Protein 2VPS (pdb70)

Structure (mmCIF, N/CA/C/O backbone):
data_2VPS
#
_entry.id   2VPS
#
_cell.length_a   71.050
_cell.length_b   85.600
_cell.length_c   168.340
_cell.angle_alpha   90.00
_cell.angle_beta   90.00
_cell.angle_gamma   90.00
#
_symmetry.space_group_name_H-M   'P 21 21 21'
#
loop_
_entity.id
_entity.type
_entity.pdbx_description
1 polymer 'TRYPANOTHIONE SYNTHETASE'
2 non-polymer 'CHLORIDE ION'
3 non-polymer 'BROMIDE ION'
4 water water
#
loop_
_atom_site.group_PDB
_atom_site.id
_atom_site.type_symbol
_atom_site.label_atom_id
_atom_site.label_alt_id
_atom_site.label_comp_id
_atom_site.label_asym_id
_atom_site.label_entity_id
_atom_site.label_seq_id
_atom_site.pdbx_PDB_ins_code
_atom_site.Cartn_x
_atom_site.Cartn_y
_atom_site.Cartn_z
_atom_site.occupancy
_atom_site.B_iso_or_equiv
_atom_site.auth_seq_id
_atom_site.auth_comp_id
_atom_site.auth_asym_id
_atom_site.auth_atom_id
_atom_site.pdbx_PDB_model_num
ATOM 1 N N . SER A 1 2 ? -3.216 31.904 47.132 1.00 53.29 2 SER A N 1
ATOM 2 C CA . SER A 1 2 ? -1.744 32.236 47.074 1.00 54.27 2 SER A CA 1
ATOM 3 C C . SER A 1 2 ? -0.842 31.061 47.623 1.00 53.66 2 SER A C 1
ATOM 4 O O . SER A 1 2 ? -0.809 30.033 46.936 1.00 54.38 2 SER A O 1
ATOM 7 N N . SER A 1 3 ? -0.101 31.197 48.743 1.00 52.38 3 SER A N 1
ATOM 8 C CA . SER A 1 3 ? 0.421 30.027 49.582 1.00 52.42 3 SER A CA 1
ATOM 9 C C . SER A 1 3 ? 1.509 29.027 49.129 1.00 51.48 3 SER A C 1
ATOM 10 O O . SER A 1 3 ? 2.114 28.290 49.919 1.00 50.94 3 SER A O 1
ATOM 13 N N . LEU A 1 4 ? 1.702 28.973 47.844 1.00 50.72 4 LEU A N 1
ATOM 14 C CA . LEU A 1 4 ? 2.378 27.909 47.225 1.00 49.62 4 LEU A CA 1
ATOM 15 C C . LEU A 1 4 ? 3.494 28.645 46.514 1.00 49.45 4 LEU A C 1
ATOM 16 O O . LEU A 1 4 ? 3.229 29.363 45.548 1.00 50.50 4 LEU A O 1
ATOM 21 N N . GLN A 1 5 ? 4.717 28.540 47.045 1.00 48.24 5 GLN A N 1
ATOM 22 C CA . GLN A 1 5 ? 5.857 29.369 46.625 1.00 47.23 5 GLN A CA 1
ATOM 23 C C . GLN A 1 5 ? 6.397 28.986 45.248 1.00 46.66 5 GLN A C 1
ATOM 24 O O . GLN A 1 5 ? 6.576 29.814 44.371 1.00 45.73 5 GLN A O 1
ATOM 30 N N . ARG A 1 6 ? 6.683 27.712 45.069 1.00 46.85 6 ARG A N 1
ATOM 31 C CA . ARG A 1 6 ? 6.982 27.205 43.739 1.00 47.06 6 ARG A CA 1
ATOM 32 C C . ARG A 1 6 ? 5.653 26.999 43.026 1.00 46.89 6 ARG A C 1
ATOM 33 O O . ARG A 1 6 ? 4.703 26.545 43.640 1.00 46.82 6 ARG A O 1
ATOM 41 N N . ALA A 1 7 ? 5.592 27.365 41.743 1.00 47.44 7 ALA A N 1
ATOM 42 C CA . ALA A 1 7 ? 4.378 27.219 40.899 1.00 47.37 7 ALA A CA 1
ATOM 43 C C . ALA A 1 7 ? 3.845 25.804 40.905 1.00 47.35 7 ALA A C 1
ATOM 44 O O . ALA A 1 7 ? 4.625 24.842 40.818 1.00 47.27 7 ALA A O 1
ATOM 46 N N . SER A 1 8 ? 2.526 25.679 40.994 1.00 47.30 8 SER A N 1
ATOM 47 C CA . SER A 1 8 ? 1.886 24.435 40.620 1.00 47.99 8 SER A CA 1
ATOM 48 C C . SER A 1 8 ? 2.207 24.203 39.156 1.00 48.22 8 SER A C 1
ATOM 49 O O . SER A 1 8 ? 2.349 25.150 38.408 1.00 48.78 8 SER A O 1
ATOM 52 N N . VAL A 1 9 ? 2.337 22.945 38.769 1.00 48.94 9 VAL A N 1
ATOM 53 C CA . VAL A 1 9 ? 2.638 22.557 37.407 1.00 49.43 9 VAL A CA 1
ATOM 54 C C . VAL A 1 9 ? 1.550 21.614 36.917 1.00 50.20 9 VAL A C 1
ATOM 55 O O . VAL A 1 9 ? 0.978 20.878 37.706 1.00 50.82 9 VAL A O 1
ATOM 59 N N . SER A 1 10 ? 1.255 21.638 35.624 1.00 51.16 10 SER A N 1
ATOM 60 C CA . SER A 1 10 ? 0.350 20.652 35.014 1.00 52.10 10 SER A CA 1
ATOM 61 C C . SER A 1 10 ? 0.677 20.486 33.534 1.00 52.84 10 SER A C 1
ATOM 62 O O . SER A 1 10 ? 1.394 21.295 32.975 1.00 53.02 10 SER A O 1
ATOM 65 N N . PHE A 1 11 ? 0.186 19.431 32.897 1.00 54.16 11 PHE A N 1
ATOM 66 C CA . PHE A 1 11 ? 0.355 19.331 31.447 1.00 55.11 11 PHE A CA 1
ATOM 67 C C . PHE A 1 11 ? -0.599 20.235 30.663 1.00 56.35 11 PHE A C 1
ATOM 68 O O . PHE A 1 11 ? -0.386 20.412 29.467 1.00 57.03 11 PHE A O 1
ATOM 76 N N . ASN A 1 12 ? -1.623 20.788 31.326 1.00 57.76 12 ASN A N 1
ATOM 77 C CA . ASN A 1 12 ? -2.518 21.803 30.725 1.00 58.69 12 ASN A CA 1
ATOM 78 C C . ASN A 1 12 ? -1.839 23.144 30.749 1.00 60.54 12 ASN A C 1
ATOM 79 O O . ASN A 1 12 ? -1.884 23.869 31.740 1.00 60.64 12 ASN A O 1
ATOM 84 N N . LYS A 1 13 ? -1.192 23.473 29.648 1.00 62.57 13 LYS A N 1
ATOM 85 C CA . LYS A 1 13 ? -0.362 24.660 29.627 1.00 64.48 13 LYS A CA 1
ATOM 86 C C . LYS A 1 13 ? -1.221 25.918 29.519 1.00 64.92 13 LYS A C 1
ATOM 87 O O . LYS A 1 13 ? -2.326 25.889 28.976 1.00 64.60 13 LYS A O 1
ATOM 93 N N . PRO A 1 14 ? -0.722 27.028 30.079 1.00 66.50 14 PRO A N 1
ATOM 94 C CA . PRO A 1 14 ? -1.496 28.254 29.991 1.00 67.22 14 PRO A CA 1
ATOM 95 C C . PRO A 1 14 ? -1.567 28.708 28.525 1.00 68.17 14 PRO A C 1
ATOM 96 O O . PRO A 1 14 ? -0.548 28.664 27.792 1.00 68.27 14 PRO A O 1
ATOM 100 N N . GLY A 1 15 ? -2.770 29.107 28.110 1.00 68.80 15 GLY A N 1
ATOM 101 C CA . GLY A 1 15 ? -3.025 29.565 26.743 1.00 68.95 15 GLY A CA 1
ATOM 102 C C . GLY A 1 15 ? -3.927 28.555 26.071 1.00 69.67 15 GLY A C 1
ATOM 103 O O . GLY A 1 15 ? -4.984 28.921 25.532 1.00 70.45 15 GLY A O 1
ATOM 104 N N . HIS A 1 16 ? -3.509 27.284 26.164 1.00 69.44 16 HIS A N 1
ATOM 105 C CA . HIS A 1 16 ? -4.121 26.135 25.474 1.00 68.62 16 HIS A CA 1
ATOM 106 C C . HIS A 1 16 ? -5.525 25.839 25.988 1.00 67.97 16 HIS A C 1
ATOM 107 O O . HIS A 1 16 ? -5.761 25.998 27.176 1.00 68.94 16 HIS A O 1
ATOM 114 N N . ILE A 1 17 ? -6.447 25.430 25.108 1.00 66.59 17 ILE A N 1
ATOM 115 C CA . ILE A 1 17 ? -7.809 25.009 25.521 1.00 65.37 17 ILE A CA 1
ATOM 116 C C . ILE A 1 17 ? -7.973 23.472 25.399 1.00 64.34 17 ILE A C 1
ATOM 117 O O . ILE A 1 17 ? -7.248 22.827 24.652 1.00 64.13 17 ILE A O 1
ATOM 122 N N . PRO A 1 18 ? -8.934 22.881 26.122 1.00 63.33 18 PRO A N 1
ATOM 123 C CA . PRO A 1 18 ? -9.073 21.422 26.143 1.00 62.63 18 PRO A CA 1
ATOM 124 C C . PRO A 1 18 ? -9.179 20.762 24.772 1.00 61.74 18 PRO A C 1
ATOM 125 O O . PRO A 1 18 ? -9.775 21.314 23.847 1.00 61.28 18 PRO A O 1
ATOM 129 N N . PHE A 1 19 ? -8.625 19.564 24.663 1.00 60.68 19 PHE A N 1
ATOM 130 C CA . PHE A 1 19 ? -8.787 18.743 23.464 1.00 60.27 19 PHE A CA 1
ATOM 131 C C . PHE A 1 19 ? -10.254 18.758 23.022 1.00 59.77 19 PHE A C 1
ATOM 132 O O . PHE A 1 19 ? -11.134 18.521 23.829 1.00 59.94 19 PHE A O 1
ATOM 140 N N . GLY A 1 20 ? -10.520 19.075 21.765 1.00 59.26 20 GLY A N 1
ATOM 141 C CA . GLY A 1 20 ? -11.887 19.043 21.250 1.00 59.22 20 GLY A CA 1
ATOM 142 C C . GLY A 1 20 ? -12.736 20.289 21.477 1.00 59.01 20 GLY A C 1
ATOM 143 O O . GLY A 1 20 ? -13.865 20.386 20.974 1.00 58.95 20 GLY A O 1
ATOM 144 N N . ALA A 1 21 ? -12.230 21.244 22.238 1.00 58.59 21 ALA A N 1
ATOM 145 C CA . ALA A 1 21 ? -12.933 22.506 22.344 1.00 58.79 21 ALA A CA 1
ATOM 146 C C . ALA A 1 21 ? -12.765 23.246 20.993 1.00 59.02 21 ALA A C 1
ATOM 147 O O . ALA A 1 21 ? -11.729 23.132 20.331 1.00 58.94 21 ALA A O 1
ATOM 149 N N . VAL A 1 22 ? -13.795 23.985 20.583 1.00 59.08 22 VAL A N 1
ATOM 150 C CA . VAL A 1 22 ? -13.731 24.775 19.368 1.00 58.86 22 VAL A CA 1
ATOM 151 C C . VAL A 1 22 ? -12.825 25.983 19.590 1.00 59.45 22 VAL A C 1
ATOM 152 O O . VAL A 1 22 ? -13.102 26.799 20.464 1.00 60.09 22 VAL A O 1
ATOM 156 N N . GLN A 1 23 ? -11.739 26.106 18.825 1.00 59.44 23 GLN A N 1
ATOM 157 C CA . GLN A 1 23 ? -10.893 27.297 18.939 1.00 59.37 23 GLN A CA 1
ATOM 158 C C . GLN A 1 23 ? -11.483 28.496 18.209 1.00 59.27 23 GLN A C 1
ATOM 159 O O . GLN A 1 23 ? -11.365 29.629 18.686 1.00 59.39 23 GLN A O 1
ATOM 165 N N . GLY A 1 24 ? -12.071 28.243 17.037 1.00 59.11 24 GLY A N 1
ATOM 166 C CA . GLY A 1 24 ? -12.732 29.270 16.235 1.00 58.83 24 GLY A CA 1
ATOM 167 C C . GLY A 1 24 ? -13.120 28.722 14.879 1.00 58.84 24 GLY A C 1
ATOM 168 O O . GLY A 1 24 ? -12.892 27.558 14.588 1.00 59.01 24 GLY A O 1
ATOM 169 N N . TYR A 1 25 ? -13.692 29.574 14.038 1.00 59.11 25 TYR A N 1
ATOM 170 C CA . TYR A 1 25 ? -14.242 29.181 12.743 1.00 58.63 25 TYR A CA 1
ATOM 171 C C . TYR A 1 25 ? -13.513 29.886 11.565 1.00 58.47 25 TYR A C 1
ATOM 172 O O . TYR A 1 25 ? -13.268 31.100 11.583 1.00 58.28 25 TYR A O 1
ATOM 181 N N . ALA A 1 26 ? -13.154 29.125 10.537 1.00 58.32 26 ALA A N 1
ATOM 182 C CA . ALA A 1 26 ? -12.679 29.732 9.296 1.00 58.10 26 ALA A CA 1
ATOM 183 C C . ALA A 1 26 ? -13.883 30.227 8.546 1.00 57.93 26 ALA A C 1
ATOM 184 O O . ALA A 1 26 ? -14.962 29.653 8.662 1.00 57.74 26 ALA A O 1
ATOM 186 N N . PRO A 1 27 ? -13.701 31.277 7.745 1.00 58.23 27 PRO A N 1
ATOM 187 C CA . PRO A 1 27 ? -14.789 31.813 6.915 1.00 58.15 27 PRO A CA 1
ATOM 188 C C . PRO A 1 27 ? -15.515 30.676 6.197 1.00 58.10 27 PRO A C 1
ATOM 189 O O . PRO A 1 27 ? -14.862 29.829 5.606 1.00 58.06 27 PRO A O 1
ATOM 193 N N . GLY A 1 28 ? -16.841 30.656 6.262 1.00 58.08 28 GLY A N 1
ATOM 194 C CA . GLY A 1 28 ? -17.621 29.517 5.801 1.00 58.17 28 GLY A CA 1
ATOM 195 C C . GLY A 1 28 ? -18.115 28.631 6.942 1.00 58.48 28 GLY A C 1
ATOM 196 O O . GLY A 1 28 ? -18.830 27.659 6.714 1.00 58.95 28 GLY A O 1
ATOM 197 N N . GLY A 1 29 ? -17.731 28.950 8.173 1.00 58.48 29 GLY A N 1
ATOM 198 C CA . GLY A 1 29 ? -18.236 28.241 9.340 1.00 58.11 29 GLY A CA 1
ATOM 199 C C . GLY A 1 29 ? -17.574 26.897 9.573 1.00 58.37 29 GLY A C 1
ATOM 200 O O . GLY A 1 29 ? -18.217 25.961 10.070 1.00 58.31 29 GLY A O 1
ATOM 201 N N . VAL A 1 30 ? -16.278 26.813 9.246 1.00 58.35 30 VAL A N 1
ATOM 202 C CA . VAL A 1 30 ? -15.482 25.595 9.423 1.00 57.71 30 VAL A CA 1
ATOM 203 C C . VAL A 1 30 ? -14.728 25.675 10.731 1.00 57.96 30 VAL A C 1
ATOM 204 O O . VAL A 1 30 ? -13.775 26.421 10.843 1.00 58.71 30 VAL A O 1
ATOM 208 N N . PRO A 1 31 ? -15.116 24.875 11.721 1.00 58.24 31 PRO A N 1
ATOM 209 C CA . PRO A 1 31 ? -14.542 25.026 13.045 1.00 58.16 31 PRO A CA 1
ATOM 210 C C . PRO A 1 31 ? -13.183 24.349 13.143 1.00 58.12 31 PRO A C 1
ATOM 211 O O . PRO A 1 31 ? -12.979 23.309 12.526 1.00 57.88 31 PRO A O 1
ATOM 215 N N . ALA A 1 32 ? -12.276 24.928 13.925 1.00 58.23 32 ALA A N 1
ATOM 216 C CA . ALA A 1 32 ? -10.978 24.316 14.224 1.00 58.50 32 ALA A CA 1
ATOM 217 C C . ALA A 1 32 ? -11.026 23.831 15.667 1.00 59.21 32 ALA A C 1
ATOM 218 O O . ALA A 1 32 ? -11.352 24.616 16.571 1.00 60.02 32 ALA A O 1
ATOM 220 N N . TYR A 1 33 ? -10.754 22.541 15.891 1.00 59.42 33 TYR A N 1
ATOM 221 C CA . TYR A 1 33 ? -10.698 21.986 17.257 1.00 58.90 33 TYR A CA 1
ATOM 222 C C . TYR A 1 33 ? -9.262 21.914 17.809 1.00 58.91 33 TYR A C 1
ATOM 223 O O . TYR A 1 33 ? -8.283 21.766 17.082 1.00 58.82 33 TYR A O 1
ATOM 232 N N . SER A 1 34 ? -9.163 22.037 19.121 1.00 58.92 34 SER A N 1
ATOM 233 C CA . SER A 1 34 ? -7.904 21.910 19.835 1.00 58.98 34 SER A CA 1
ATOM 234 C C . SER A 1 34 ? -7.405 20.463 19.862 1.00 58.79 34 SER A C 1
ATOM 235 O O . SER A 1 34 ? -8.145 19.557 20.232 1.00 58.49 34 SER A O 1
ATOM 238 N N . ASN A 1 35 ? -6.144 20.264 19.490 1.00 59.05 35 ASN A N 1
ATOM 239 C CA . ASN A 1 35 ? -5.467 18.987 19.654 1.00 59.62 35 ASN A CA 1
ATOM 240 C C . ASN A 1 35 ? -4.612 18.943 20.938 1.00 60.28 35 ASN A C 1
ATOM 241 O O . ASN A 1 35 ? -3.593 18.246 20.989 1.00 60.20 35 ASN A O 1
ATOM 246 N N . LYS A 1 36 ? -5.038 19.696 21.957 1.00 61.20 36 LYS A N 1
ATOM 247 C CA . LYS A 1 36 ? -4.430 19.755 23.294 1.00 61.60 36 LYS A CA 1
ATOM 248 C C . LYS A 1 36 ? -3.094 20.430 23.272 1.00 62.01 36 LYS A C 1
ATOM 249 O O . LYS A 1 36 ? -2.947 21.440 23.936 1.00 62.89 36 LYS A O 1
ATOM 255 N N . HIS A 1 37 ? -2.127 19.901 22.522 1.00 62.30 37 HIS A N 1
ATOM 256 C CA . HIS A 1 37 ? -0.803 20.514 22.418 1.00 62.63 37 HIS A CA 1
ATOM 257 C C . HIS A 1 37 ? -0.020 19.865 21.284 1.00 63.19 37 HIS A C 1
ATOM 258 O O . HIS A 1 37 ? -0.496 18.894 20.715 1.00 63.27 37 HIS A O 1
ATOM 265 N N . ASP A 1 38 ? 1.168 20.382 20.953 1.00 64.10 38 ASP A N 1
ATOM 266 C CA . ASP A 1 38 ? 1.979 19.798 19.860 1.00 64.89 38 ASP A CA 1
ATOM 267 C C . ASP A 1 38 ? 2.152 18.313 20.064 1.00 65.03 38 ASP A C 1
ATOM 268 O O . ASP A 1 38 ? 2.297 17.826 21.196 1.00 65.00 38 ASP A O 1
ATOM 273 N N . HIS A 1 39 ? 2.164 17.586 18.960 1.00 65.33 39 HIS A N 1
ATOM 274 C CA . HIS A 1 39 ? 2.559 16.180 18.993 1.00 65.34 39 HIS A CA 1
ATOM 275 C C . HIS A 1 39 ? 1.656 15.277 19.846 1.00 64.44 39 HIS A C 1
ATOM 276 O O . HIS A 1 39 ? 1.996 14.140 20.126 1.00 64.83 39 HIS A O 1
ATOM 283 N N . TYR A 1 40 ? 0.498 15.770 20.248 1.00 62.90 40 TYR A N 1
ATOM 284 C CA . TYR A 1 40 ? -0.445 14.950 20.938 1.00 61.82 40 TYR A CA 1
ATOM 285 C C . TYR A 1 40 ? -1.117 14.081 19.892 1.00 60.66 40 TYR A C 1
ATOM 286 O O . TYR A 1 40 ? -1.367 14.521 18.792 1.00 60.43 40 TYR A O 1
ATOM 295 N N . PHE A 1 41 ? -1.386 12.827 20.223 1.00 59.98 41 PHE A N 1
ATOM 296 C CA . PHE A 1 41 ? -2.066 11.947 19.282 1.00 59.63 41 PHE A CA 1
ATOM 297 C C . PHE A 1 41 ? -3.137 11.119 19.975 1.00 58.67 41 PHE A C 1
ATOM 298 O O . PHE A 1 41 ? -2.814 10.279 20.785 1.00 58.65 41 PHE A O 1
ATOM 306 N N . SER A 1 42 ? -4.398 11.358 19.622 1.00 58.08 42 SER A N 1
ATOM 307 C CA . SER A 1 42 ? -5.547 10.735 20.289 1.00 58.37 42 SER A CA 1
ATOM 308 C C . SER A 1 42 ? -5.805 9.289 19.925 1.00 58.03 42 SER A C 1
ATOM 309 O O . SER A 1 42 ? -6.392 8.549 20.713 1.00 57.33 42 SER A O 1
ATOM 312 N N . GLY A 1 43 ? -5.377 8.919 18.716 1.00 58.12 43 GLY A N 1
ATOM 313 C CA . GLY A 1 43 ? -5.699 7.646 18.107 1.00 58.10 43 GLY A CA 1
ATOM 314 C C . GLY A 1 43 ? -7.130 7.526 17.615 1.00 58.05 43 GLY A C 1
ATOM 315 O O . GLY A 1 43 ? -7.521 6.451 17.147 1.00 58.09 43 GLY A O 1
ATOM 316 N N . GLU A 1 44 ? -7.908 8.606 17.698 1.00 57.80 44 GLU A N 1
ATOM 317 C CA . GLU A 1 44 ? -9.338 8.547 17.408 1.00 58.35 44 GLU A CA 1
ATOM 318 C C . GLU A 1 44 ? -9.676 9.185 16.079 1.00 58.38 44 GLU A C 1
ATOM 319 O O . GLU A 1 44 ? -9.253 10.294 15.810 1.00 58.73 44 GLU A O 1
ATOM 325 N N . ARG A 1 45 ? -10.483 8.516 15.268 1.00 58.78 45 ARG A N 1
ATOM 326 C CA . ARG A 1 45 ? -10.879 9.049 13.960 1.00 59.26 45 ARG A CA 1
ATOM 327 C C . ARG A 1 45 ? -12.090 9.962 14.024 1.00 59.34 45 ARG A C 1
ATOM 328 O O . ARG A 1 45 ? -12.989 9.758 14.851 1.00 59.02 45 ARG A O 1
ATOM 336 N N . ASN A 1 46 ? -12.099 10.960 13.133 1.00 59.67 46 ASN A N 1
ATOM 337 C CA . ASN A 1 46 ? -13.273 11.808 12.911 1.00 59.76 46 ASN A CA 1
ATOM 338 C C . ASN A 1 46 ? -14.050 11.306 11.713 1.00 59.57 46 ASN A C 1
ATOM 339 O O . ASN A 1 46 ? -13.630 11.486 10.588 1.00 59.02 46 ASN A O 1
ATOM 344 N N . ILE A 1 47 ? -15.163 10.638 11.983 1.00 59.97 47 ILE A N 1
ATOM 345 C CA . ILE A 1 47 ? -16.067 10.157 10.957 1.00 60.68 47 ILE A CA 1
ATOM 346 C C . ILE A 1 47 ? -17.490 10.622 11.254 1.00 61.65 47 ILE A C 1
ATOM 347 O O . ILE A 1 47 ? -18.031 10.285 12.311 1.00 61.99 47 ILE A O 1
ATOM 352 N N . GLU A 1 48 ? -18.061 11.413 10.334 1.00 62.64 48 GLU A N 1
ATOM 353 C CA . GLU A 1 48 ? -19.516 11.679 10.235 1.00 63.49 48 GLU A CA 1
ATOM 354 C C . GLU A 1 48 ? -20.091 11.015 8.954 1.00 63.16 48 GLU A C 1
ATOM 355 O O . GLU A 1 48 ? -19.572 11.211 7.850 1.00 62.39 48 GLU A O 1
ATOM 361 N N . ASP A 1 49 ? -21.160 10.238 9.084 1.00 63.46 49 ASP A N 1
ATOM 362 C CA . ASP A 1 49 ? -21.858 9.688 7.895 1.00 63.65 49 ASP A CA 1
ATOM 363 C C . ASP A 1 49 ? -20.908 8.933 6.946 1.00 63.54 49 ASP A C 1
ATOM 364 O O . ASP A 1 49 ? -20.934 9.114 5.725 1.00 63.62 49 ASP A O 1
ATOM 369 N N . ASN A 1 50 ? -20.075 8.084 7.542 1.00 63.48 50 ASN A N 1
ATOM 370 C CA . ASN A 1 50 ? -18.973 7.371 6.861 1.00 62.90 50 ASN A CA 1
ATOM 371 C C . ASN A 1 50 ? -17.947 8.241 6.133 1.00 61.97 50 ASN A C 1
ATOM 372 O O . ASN A 1 50 ? -17.184 7.723 5.338 1.00 62.19 50 ASN A O 1
ATOM 377 N N . ILE A 1 51 ? -17.885 9.539 6.393 1.00 60.93 51 ILE A N 1
ATOM 378 C CA . ILE A 1 51 ? -16.806 10.315 5.795 1.00 60.91 51 ILE A CA 1
ATOM 379 C C . ILE A 1 51 ? -15.676 10.480 6.799 1.00 60.33 51 ILE A C 1
ATOM 380 O O . ILE A 1 51 ? -15.835 11.160 7.815 1.00 59.75 51 ILE A O 1
ATOM 385 N N . PHE A 1 52 ? -14.555 9.827 6.497 1.00 59.93 52 PHE A N 1
ATOM 386 C CA . PHE A 1 52 ? -13.370 9.904 7.315 1.00 60.04 52 PHE A CA 1
ATOM 387 C C . PHE A 1 52 ? -12.668 11.203 7.011 1.00 59.75 52 PHE A C 1
ATOM 388 O O . PHE A 1 52 ? -12.180 11.405 5.908 1.00 60.22 52 PHE A O 1
ATOM 396 N N . PHE A 1 53 ? -12.630 12.089 7.995 1.00 59.47 53 PHE A N 1
ATOM 397 C CA . PHE A 1 53 ? -12.059 13.413 7.802 1.00 59.19 53 PHE A CA 1
ATOM 398 C C . PHE A 1 53 ? -10.593 13.439 8.153 1.00 58.70 53 PHE A C 1
ATOM 399 O O . PHE A 1 53 ? -9.842 14.236 7.612 1.00 58.39 53 PHE A O 1
ATOM 407 N N . GLY A 1 54 ? -10.194 12.592 9.090 1.00 58.38 54 GLY A N 1
ATOM 408 C CA . GLY A 1 54 ? -8.871 12.703 9.683 1.00 58.38 54 GLY A CA 1
ATOM 409 C C . GLY A 1 54 ? -8.897 12.340 11.148 1.00 58.04 54 GLY A C 1
ATOM 410 O O . GLY A 1 54 ? -9.932 11.922 11.698 1.00 58.33 54 GLY A O 1
ATOM 411 N N . PHE A 1 55 ? -7.755 12.467 11.795 1.00 57.37 55 PHE A N 1
ATOM 412 C CA . PHE A 1 55 ? -7.696 12.073 13.175 1.00 57.13 55 PHE A CA 1
ATOM 413 C C . PHE A 1 55 ? -8.094 13.230 14.061 1.00 57.33 55 PHE A C 1
ATOM 414 O O . PHE A 1 55 ? -7.803 14.400 13.730 1.00 57.38 55 PHE A O 1
ATOM 422 N N . LYS A 1 56 ? -8.795 12.922 15.162 1.00 57.17 56 LYS A N 1
ATOM 423 C CA . LYS A 1 56 ? -9.104 13.955 16.155 1.00 57.19 56 LYS A CA 1
ATOM 424 C C . LYS A 1 56 ? -7.782 14.509 16.681 1.00 57.19 56 LYS A C 1
ATOM 425 O O . LYS A 1 56 ? -6.953 13.764 17.173 1.00 56.84 56 LYS A O 1
ATOM 431 N N . TYR A 1 57 ? -7.797 15.816 16.872 1.00 57.74 57 TYR A N 1
ATOM 432 C CA . TYR A 1 57 ? -7.669 16.830 15.804 1.00 57.94 57 TYR A CA 1
ATOM 433 C C . TYR A 1 57 ? -6.374 17.293 15.176 1.00 58.13 57 TYR A C 1
ATOM 434 O O . TYR A 1 57 ? -5.841 18.330 15.527 1.00 58.03 57 TYR A O 1
ATOM 443 N N . GLN A 1 58 ? -5.943 16.600 14.134 1.00 58.58 58 GLN A N 1
ATOM 444 C CA . GLN A 1 58 ? -4.691 16.937 13.480 1.00 58.81 58 GLN A CA 1
ATOM 445 C C . GLN A 1 58 ? -4.858 17.906 12.328 1.00 58.53 58 GLN A C 1
ATOM 446 O O . GLN A 1 58 ? -5.971 18.224 11.938 1.00 58.60 58 GLN A O 1
ATOM 452 N N . CYS A 1 59 ? -3.738 18.389 11.800 1.00 58.52 59 CYS A N 1
ATOM 453 C CA . CYS A 1 59 ? -3.754 19.472 10.846 1.00 58.64 59 CYS A CA 1
ATOM 454 C C . CYS A 1 59 ? -4.383 19.075 9.525 1.00 58.20 59 CYS A C 1
ATOM 455 O O . CYS A 1 59 ? -5.084 19.893 8.904 1.00 58.02 59 CYS A O 1
ATOM 458 N N . VAL A 1 60 ? -4.169 17.828 9.104 1.00 57.60 60 VAL A N 1
ATOM 459 C CA . VAL A 1 60 ? -4.720 17.358 7.826 1.00 57.46 60 VAL A CA 1
ATOM 460 C C . VAL A 1 60 ? -6.208 17.203 7.955 1.00 57.40 60 VAL A C 1
ATOM 461 O O . VAL A 1 60 ? -6.949 17.490 7.019 1.00 58.05 60 VAL A O 1
ATOM 465 N N . GLU A 1 61 ? -6.649 16.768 9.129 1.00 57.74 61 GLU A N 1
ATOM 466 C CA . GLU A 1 61 ? -8.082 16.616 9.419 1.00 57.68 61 GLU A CA 1
ATOM 467 C C . GLU A 1 61 ? -8.788 17.940 9.146 1.00 57.78 61 GLU A C 1
ATOM 468 O O . GLU A 1 61 ? -9.845 17.964 8.531 1.00 57.54 61 GLU A O 1
ATOM 474 N N . PHE A 1 62 ? -8.191 19.049 9.564 1.00 57.93 62 PHE A N 1
ATOM 475 C CA . PHE A 1 62 ? -8.780 20.346 9.245 1.00 58.58 62 PHE A CA 1
ATOM 476 C C . PHE A 1 62 ? -8.745 20.631 7.740 1.00 58.90 62 PHE A C 1
ATOM 477 O O . PHE A 1 62 ? -9.734 20.997 7.159 1.00 59.16 62 PHE A O 1
ATOM 485 N N . ALA A 1 63 ? -7.585 20.480 7.121 1.00 59.61 63 ALA A N 1
ATOM 486 C CA . ALA A 1 63 ? -7.437 20.681 5.679 1.00 59.25 63 ALA A CA 1
ATOM 487 C C . ALA A 1 63 ? -8.587 20.025 4.966 1.00 59.44 63 ALA A C 1
ATOM 488 O O . ALA A 1 63 ? -9.247 20.656 4.109 1.00 60.09 63 ALA A O 1
ATOM 490 N N . ARG A 1 64 ? -8.826 18.761 5.311 1.00 58.86 64 ARG A N 1
ATOM 491 C CA . ARG A 1 64 ? -9.757 17.937 4.541 1.00 58.80 64 ARG A CA 1
ATOM 492 C C . ARG A 1 64 ? -11.199 18.364 4.804 1.00 58.24 64 ARG A C 1
ATOM 493 O O . ARG A 1 64 ? -11.998 18.518 3.891 1.00 58.01 64 ARG A O 1
ATOM 501 N N . ARG A 1 65 ? -11.519 18.565 6.065 1.00 58.19 65 ARG A N 1
ATOM 502 C CA . ARG A 1 65 ? -12.846 19.032 6.445 1.00 58.24 65 ARG A CA 1
ATOM 503 C C . ARG A 1 65 ? -13.105 20.382 5.780 1.00 58.29 65 ARG A C 1
ATOM 504 O O . ARG A 1 65 ? -14.178 20.618 5.205 1.00 58.84 65 ARG A O 1
ATOM 512 N N . TRP A 1 66 ? -12.102 21.251 5.846 1.00 58.16 66 TRP A N 1
ATOM 513 C CA . TRP A 1 66 ? -12.216 22.591 5.327 1.00 57.97 66 TRP A CA 1
ATOM 514 C C . TRP A 1 66 ? -12.463 22.551 3.836 1.00 58.01 66 TRP A C 1
ATOM 515 O O . TRP A 1 66 ? -13.329 23.285 3.357 1.00 58.47 66 TRP A O 1
ATOM 526 N N . LEU A 1 67 ? -11.725 21.709 3.107 1.00 57.35 67 LEU A N 1
ATOM 527 C CA . LEU A 1 67 ? -11.878 21.646 1.654 1.00 57.14 67 LEU A CA 1
ATOM 528 C C . LEU A 1 67 ? -13.294 21.181 1.229 1.00 57.38 67 LEU A C 1
ATOM 529 O O . LEU A 1 67 ? -13.873 21.728 0.281 1.00 57.44 67 LEU A O 1
ATOM 534 N N . LEU A 1 68 ? -13.870 20.212 1.937 1.00 57.58 68 LEU A N 1
ATOM 535 C CA . LEU A 1 68 ? -15.256 19.807 1.657 1.00 57.98 68 LEU A CA 1
ATOM 536 C C . LEU A 1 68 ? -16.222 20.950 1.807 1.00 57.77 68 LEU A C 1
ATOM 537 O O . LEU A 1 68 ? -16.988 21.221 0.904 1.00 58.14 68 LEU A O 1
ATOM 542 N N . VAL A 1 69 ? -16.205 21.598 2.964 1.00 57.57 69 VAL A N 1
ATOM 543 C CA . VAL A 1 69 ? -17.239 22.570 3.297 1.00 57.27 69 VAL A CA 1
ATOM 544 C C . VAL A 1 69 ? -17.080 23.785 2.410 1.00 57.07 69 VAL A C 1
ATOM 545 O O . VAL A 1 69 ? -18.056 24.306 1.874 1.00 56.82 69 VAL A O 1
ATOM 549 N N . ARG A 1 70 ? -15.832 24.191 2.217 1.00 57.12 70 ARG A N 1
ATOM 550 C CA . ARG A 1 70 ? -15.512 25.434 1.518 1.00 57.28 70 ARG A CA 1
ATOM 551 C C . ARG A 1 70 ? -15.546 25.356 -0.003 1.00 57.39 70 ARG A C 1
ATOM 552 O O . ARG A 1 70 ? -15.867 26.336 -0.642 1.00 57.48 70 ARG A O 1
ATOM 560 N N . LYS A 1 71 ? -15.183 24.212 -0.572 1.00 57.42 71 LYS A N 1
ATOM 561 C CA . LYS A 1 71 ? -15.081 24.063 -2.025 1.00 57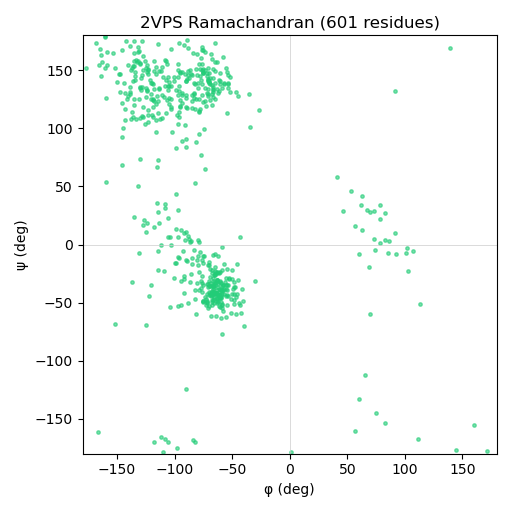.17 71 LYS A CA 1
ATOM 562 C C . LYS A 1 71 ? -15.789 22.812 -2.596 1.00 57.06 71 LYS A C 1
ATOM 563 O O . LYS A 1 71 ? -15.850 22.646 -3.813 1.00 56.80 71 LYS A O 1
ATOM 569 N N . GLY A 1 72 ? -16.280 21.915 -1.749 1.00 56.75 72 GLY A N 1
ATOM 570 C CA . GLY A 1 72 ? -16.934 20.705 -2.244 1.00 56.95 72 GLY A CA 1
ATOM 571 C C . GLY A 1 72 ? -16.017 19.646 -2.840 1.00 57.23 72 GLY A C 1
ATOM 572 O O . GLY A 1 72 ? -16.447 18.861 -3.711 1.00 57.02 72 GLY A O 1
ATOM 573 N N . LEU A 1 73 ? -14.769 19.599 -2.354 1.00 57.36 73 LEU A N 1
ATOM 574 C CA . LEU A 1 73 ? -13.722 18.756 -2.950 1.00 57.03 73 LEU A CA 1
ATOM 575 C C . LEU A 1 73 ? -13.057 17.941 -1.864 1.00 57.06 73 LEU A C 1
ATOM 576 O O . LEU A 1 73 ? -12.738 18.475 -0.813 1.00 57.37 73 LEU A O 1
ATOM 581 N N . LEU A 1 74 ? -12.866 16.647 -2.123 1.00 56.99 74 LEU A N 1
ATOM 582 C CA . LEU A 1 74 ? -12.382 15.693 -1.131 1.00 57.15 74 LEU A CA 1
ATOM 583 C C . LEU A 1 74 ? -10.894 15.548 -1.284 1.00 57.76 74 LEU A C 1
ATOM 584 O O . LEU A 1 74 ? -10.424 15.113 -2.330 1.00 57.72 74 LEU A O 1
ATOM 589 N N . LEU A 1 75 ? -10.148 15.899 -0.249 1.00 58.52 75 LEU A N 1
ATOM 590 C CA . LEU A 1 75 ? -8.702 15.724 -0.272 1.00 59.11 75 LEU A CA 1
ATOM 591 C C . LEU A 1 75 ? -8.407 14.229 -0.061 1.00 59.81 75 LEU A C 1
ATOM 592 O O . LEU A 1 75 ? -8.922 13.623 0.897 1.00 60.31 75 LEU A O 1
ATOM 597 N N . PRO A 1 76 ? -7.595 13.625 -0.943 1.00 60.08 76 PRO A N 1
ATOM 598 C CA . PRO A 1 76 ? -7.283 12.199 -0.866 1.00 60.72 76 PRO A CA 1
ATOM 599 C C . PRO A 1 76 ? -6.440 11.840 0.345 1.00 61.04 76 PRO A C 1
ATOM 600 O O . PRO A 1 76 ? -5.867 12.735 0.938 1.00 60.52 76 PRO A O 1
ATOM 604 N N . ASP A 1 77 ? -6.382 10.548 0.695 1.00 62.24 77 ASP A N 1
ATOM 605 C CA . ASP A 1 77 ? -5.497 10.052 1.775 1.00 63.52 77 ASP A CA 1
ATOM 606 C C . ASP A 1 77 ? -4.034 10.460 1.575 1.00 63.48 77 ASP A C 1
ATOM 607 O O . ASP A 1 77 ? -3.462 10.364 0.495 1.00 63.18 77 ASP A O 1
ATOM 612 N N . VAL A 1 78 ? -3.438 10.923 2.649 1.00 63.78 78 VAL A N 1
ATOM 613 C CA . VAL A 1 78 ? -2.083 11.388 2.607 1.00 64.38 78 VAL A CA 1
ATOM 614 C C . VAL A 1 78 ? -1.561 11.043 3.982 1.00 64.79 78 VAL A C 1
ATOM 615 O O . VAL A 1 78 ? -2.221 11.296 4.997 1.00 65.62 78 VAL A O 1
ATOM 619 N N . ASN A 1 79 ? -0.407 10.418 4.021 1.00 64.95 79 ASN A N 1
ATOM 620 C CA . ASN A 1 79 ? 0.183 10.011 5.291 1.00 65.03 79 ASN A CA 1
ATOM 621 C C . ASN A 1 79 ? 0.791 11.183 6.057 1.00 64.64 79 ASN A C 1
ATOM 622 O O . ASN A 1 79 ? 0.493 11.372 7.233 1.00 65.39 79 ASN A O 1
ATOM 627 N N . TRP A 1 80 ? 1.607 11.992 5.391 1.00 63.76 80 TRP A N 1
ATOM 628 C CA . TRP A 1 80 ? 2.258 13.136 6.034 1.00 62.90 80 TRP A CA 1
ATOM 629 C C . TRP A 1 80 ? 1.744 14.441 5.466 1.00 62.07 80 TRP A C 1
ATOM 630 O O . TRP A 1 80 ? 1.669 14.584 4.259 1.00 62.57 80 TRP A O 1
ATOM 641 N N . ALA A 1 81 ? 1.412 15.405 6.316 1.00 61.10 81 ALA A N 1
ATOM 642 C CA . ALA A 1 81 ? 0.892 16.696 5.843 1.00 60.65 81 ALA A CA 1
ATOM 643 C C . ALA A 1 81 ? 1.620 17.219 4.597 1.00 60.34 81 ALA A C 1
ATOM 644 O O . ALA A 1 81 ? 0.979 17.605 3.604 1.00 59.99 81 ALA A O 1
ATOM 646 N N . CYS A 1 82 ? 2.952 17.210 4.638 1.00 59.84 82 CYS A N 1
ATOM 647 C CA . CYS A 1 82 ? 3.746 17.916 3.639 1.00 59.81 82 CYS A CA 1
ATOM 648 C C . CYS A 1 82 ? 3.580 17.335 2.277 1.00 59.24 82 CYS A C 1
ATOM 649 O O . CYS A 1 82 ? 3.877 17.984 1.291 1.00 58.56 82 CYS A O 1
ATOM 652 N N . HIS A 1 83 ? 3.098 16.101 2.217 1.00 59.64 83 HIS A N 1
ATOM 653 C CA . HIS A 1 83 ? 2.931 15.420 0.929 1.00 60.10 83 HIS A CA 1
ATOM 654 C C . HIS A 1 83 ? 1.809 16.004 0.124 1.00 59.78 83 HIS A C 1
ATOM 655 O O . HIS A 1 83 ? 1.733 15.762 -1.066 1.00 59.88 83 HIS A O 1
ATOM 662 N N . ILE A 1 84 ? 0.943 16.750 0.797 1.00 59.47 84 ILE A N 1
ATOM 663 C CA . ILE A 1 84 ? -0.088 17.527 0.153 1.00 59.60 84 ILE A CA 1
ATOM 664 C C . ILE A 1 84 ? 0.444 18.388 -1.000 1.00 59.57 84 ILE A C 1
ATOM 665 O O . ILE A 1 84 ? -0.211 18.502 -2.028 1.00 59.73 84 ILE A O 1
ATOM 670 N N . PHE A 1 85 ? 1.625 18.971 -0.864 1.00 59.55 85 PHE A N 1
ATOM 671 C CA . PHE A 1 85 ? 2.157 19.811 -1.948 1.00 60.16 85 PHE A CA 1
ATOM 672 C C . PHE A 1 85 ? 2.464 19.028 -3.252 1.00 60.73 85 PHE A C 1
ATOM 673 O O . PHE A 1 85 ? 2.499 19.614 -4.366 1.00 61.13 85 PHE A O 1
ATOM 681 N N . GLN A 1 86 ? 2.674 17.718 -3.117 1.00 60.90 86 GLN A N 1
ATOM 682 C CA . GLN A 1 86 ? 2.901 16.856 -4.258 1.00 61.62 86 GLN A CA 1
ATOM 683 C C . GLN A 1 86 ? 1.603 16.309 -4.871 1.00 62.08 86 GLN A C 1
ATOM 684 O O . GLN A 1 86 ? 1.667 15.478 -5.776 1.00 61.80 86 GLN A O 1
ATOM 690 N N . LEU A 1 87 ? 0.431 16.746 -4.381 1.00 63.10 87 LEU A N 1
ATOM 691 C CA . LEU A 1 87 ? -0.863 16.388 -5.011 1.00 63.56 87 LEU A CA 1
ATOM 692 C C . LEU A 1 87 ? -1.028 17.108 -6.337 1.00 64.15 87 LEU A C 1
ATOM 693 O O . LEU A 1 87 ? -0.744 18.307 -6.456 1.00 63.99 87 LEU A O 1
ATOM 698 N N . LYS A 1 88 ? -1.456 16.353 -7.339 1.00 65.13 88 LYS A N 1
ATOM 699 C CA . LYS A 1 88 ? -1.781 16.919 -8.644 1.00 66.02 88 LYS A CA 1
ATOM 700 C C . LYS A 1 88 ? -3.291 17.083 -8.792 1.00 66.26 88 LYS A C 1
ATOM 701 O O . LYS A 1 88 ? -3.760 18.007 -9.476 1.00 66.23 88 LYS A O 1
ATOM 707 N N . GLU A 1 89 ? -4.050 16.222 -8.117 1.00 66.28 89 GLU A N 1
ATOM 708 C CA . GLU A 1 89 ? -5.492 16.310 -8.195 1.00 66.75 89 GLU A CA 1
ATOM 709 C C . GLU A 1 89 ? -6.227 15.901 -6.924 1.00 66.52 89 GLU A C 1
ATOM 710 O O . GLU A 1 89 ? -5.776 15.032 -6.203 1.00 66.98 89 GLU A O 1
ATOM 716 N N . VAL A 1 90 ? -7.359 16.545 -6.663 1.00 66.18 90 VAL A N 1
ATOM 717 C CA . VAL A 1 90 ? -8.247 16.149 -5.574 1.00 66.22 90 VAL A CA 1
ATOM 718 C C . VAL A 1 90 ? -9.487 15.519 -6.217 1.00 66.06 90 VAL A C 1
ATOM 719 O O . VAL A 1 90 ? -9.453 15.212 -7.403 1.00 66.05 90 VAL A O 1
ATOM 723 N N . ARG A 1 91 ? -10.556 15.299 -5.460 1.00 65.98 91 ARG A N 1
ATOM 724 C CA . ARG A 1 91 ? -11.781 14.709 -6.019 1.00 66.48 91 ARG A CA 1
ATOM 725 C C . ARG A 1 91 ? -13.056 15.493 -5.675 1.00 65.59 91 ARG A C 1
ATOM 726 O O . ARG A 1 91 ? -13.113 16.196 -4.673 1.00 65.15 91 ARG A O 1
ATOM 734 N N . ASP A 1 92 ? -14.078 15.346 -6.517 1.00 64.80 92 ASP A N 1
ATOM 735 C CA . ASP A 1 92 ? -15.326 16.080 -6.357 1.00 64.20 92 ASP A CA 1
ATOM 736 C C . ASP A 1 92 ? -16.302 15.298 -5.497 1.00 63.38 92 ASP A C 1
ATOM 737 O O . ASP A 1 92 ? -16.622 14.161 -5.809 1.00 62.57 92 ASP A O 1
ATOM 742 N N . ALA A 1 93 ? -16.798 15.946 -4.442 1.00 62.98 93 ALA A N 1
ATOM 743 C CA . ALA A 1 93 ? -17.705 15.329 -3.476 1.00 62.70 93 ALA A CA 1
ATOM 744 C C . ALA A 1 93 ? -18.879 14.550 -4.129 1.00 62.32 93 ALA A C 1
ATOM 745 O O . ALA A 1 93 ? -19.294 13.479 -3.640 1.00 62.00 93 ALA A O 1
ATOM 747 N N . ALA A 1 94 ? -19.392 15.081 -5.237 1.00 61.61 94 ALA A N 1
ATOM 748 C CA . ALA A 1 94 ? -20.574 14.525 -5.875 1.00 61.31 94 ALA A CA 1
ATOM 749 C C . ALA A 1 94 ? -20.231 13.534 -6.997 1.00 60.96 94 ALA A C 1
ATOM 750 O O . ALA A 1 94 ? -20.720 12.414 -7.020 1.00 61.07 94 ALA A O 1
ATOM 752 N N . THR A 1 95 ? -19.384 13.942 -7.927 1.00 60.86 95 THR A N 1
ATOM 753 C CA . THR A 1 95 ? -19.178 13.160 -9.147 1.00 60.61 95 THR A CA 1
ATOM 754 C C . THR A 1 95 ? -18.049 12.135 -9.011 1.00 60.65 95 THR A C 1
ATOM 755 O O . THR A 1 95 ? -17.914 11.272 -9.851 1.00 60.74 95 THR A O 1
ATOM 759 N N . THR A 1 96 ? -17.231 12.256 -7.967 1.00 60.80 96 THR A N 1
ATOM 760 C CA . THR A 1 96 ? -15.947 11.547 -7.826 1.00 60.84 96 THR A CA 1
ATOM 761 C C . THR A 1 96 ? -14.914 11.850 -8.923 1.00 61.53 96 THR A C 1
ATOM 762 O O . THR A 1 96 ? -13.755 11.416 -8.786 1.00 61.60 96 THR A O 1
ATOM 766 N N . GLU A 1 97 ? -15.299 12.579 -9.993 1.00 61.85 97 GLU A N 1
ATOM 767 C CA . GLU A 1 97 ? -14.351 12.909 -11.063 1.00 62.03 97 GLU A CA 1
ATOM 768 C C . GLU A 1 97 ? -13.197 13.689 -10.438 1.00 62.03 97 GLU A C 1
ATOM 769 O O . GLU A 1 97 ? -13.399 14.582 -9.623 1.00 61.90 97 GLU A O 1
ATOM 775 N N . SER A 1 98 ? -11.979 13.317 -10.803 1.00 62.01 98 SER A N 1
ATOM 776 C CA . SER A 1 98 ? -10.801 13.998 -10.310 1.00 61.82 98 SER A CA 1
ATOM 777 C C . SER A 1 98 ? -10.784 15.452 -10.776 1.00 61.49 98 SER A C 1
ATOM 778 O O . SER A 1 98 ? -11.396 15.804 -11.771 1.00 61.61 98 SER A O 1
ATOM 781 N N . PHE A 1 99 ? -10.065 16.283 -10.041 1.00 61.34 99 PHE A N 1
ATOM 782 C CA . PHE A 1 99 ? -10.096 17.719 -10.229 1.00 61.23 99 PHE A CA 1
ATOM 783 C C . PHE A 1 99 ? -8.688 18.288 -10.006 1.00 61.14 99 PHE A C 1
ATOM 784 O O . PHE A 1 99 ? -8.048 18.000 -9.007 1.00 61.30 99 PHE A O 1
ATOM 792 N N . ALA A 1 100 ? -8.227 19.110 -10.943 1.00 61.22 100 ALA A N 1
ATOM 793 C CA . ALA A 1 100 ? -6.838 19.559 -10.983 1.00 60.85 100 ALA A CA 1
ATOM 794 C C . ALA A 1 100 ? -6.574 20.685 -9.984 1.00 60.64 100 ALA A C 1
ATOM 795 O O . ALA A 1 100 ? -7.111 21.776 -10.124 1.00 61.22 100 ALA A O 1
ATOM 797 N N . VAL A 1 101 ? -5.739 20.419 -8.988 1.00 60.36 101 VAL A N 1
ATOM 798 C CA . VAL A 1 101 ? -5.190 21.488 -8.154 1.00 60.17 101 VAL A CA 1
ATOM 799 C C . VAL A 1 101 ? -4.103 22.133 -8.966 1.00 59.73 101 VAL A C 1
ATOM 800 O O . VAL A 1 101 ? -3.628 21.520 -9.910 1.00 59.67 101 VAL A O 1
ATOM 804 N N . LEU A 1 102 ? -3.721 23.360 -8.604 1.00 59.61 102 LEU A N 1
ATOM 805 C CA . LEU A 1 102 ? -2.488 23.997 -9.108 1.00 59.42 102 LEU A CA 1
ATOM 806 C C . LEU A 1 102 ? -1.500 24.201 -7.952 1.00 59.59 102 LEU A C 1
ATOM 807 O O . LEU A 1 102 ? -1.837 24.827 -6.950 1.00 59.83 102 LEU A O 1
ATOM 812 N N . GLN A 1 103 ? -0.301 23.650 -8.089 1.00 59.63 103 GLN A N 1
ATOM 813 C CA . GLN A 1 103 ? 0.778 23.870 -7.133 1.00 60.19 103 GLN A CA 1
ATOM 814 C C . GLN A 1 103 ? 1.443 25.228 -7.378 1.00 59.79 103 GLN A C 1
ATOM 815 O O . GLN A 1 103 ? 1.922 25.502 -8.486 1.00 59.82 103 GLN A O 1
ATOM 821 N N . VAL A 1 104 ? 1.498 26.062 -6.342 1.00 59.33 104 VAL A N 1
ATOM 822 C CA . VAL A 1 104 ? 2.082 27.412 -6.438 1.00 58.59 104 VAL A CA 1
ATOM 823 C C . VAL A 1 104 ? 3.194 27.543 -5.405 1.00 58.50 104 VAL A C 1
ATOM 824 O O . VAL A 1 104 ? 2.932 27.537 -4.214 1.00 59.35 104 VAL A O 1
ATOM 828 N N . ARG A 1 105 ? 4.437 27.632 -5.850 1.00 58.06 105 ARG A N 1
ATOM 829 C CA . ARG A 1 105 ? 5.568 27.560 -4.934 1.00 57.62 105 ARG A CA 1
ATOM 830 C C . ARG A 1 105 ? 5.787 28.868 -4.201 1.00 57.11 105 ARG A C 1
ATOM 831 O O . ARG A 1 105 ? 5.598 29.961 -4.767 1.00 57.38 105 ARG A O 1
ATOM 839 N N . ASN A 1 106 ? 6.210 28.752 -2.945 1.00 56.11 106 ASN A N 1
ATOM 840 C CA . ASN A 1 106 ? 6.584 29.914 -2.148 1.00 55.72 106 ASN A CA 1
ATOM 841 C C . ASN A 1 106 ? 7.902 30.504 -2.666 1.00 55.17 106 ASN A C 1
ATOM 842 O O . ASN A 1 106 ? 8.782 29.780 -3.094 1.00 54.18 106 ASN A O 1
ATOM 847 N N . GLY A 1 107 ? 8.022 31.825 -2.655 1.00 55.36 107 GLY A N 1
ATOM 848 C CA . GLY A 1 107 ? 9.261 32.484 -3.079 1.00 55.50 107 GLY A CA 1
ATOM 849 C C . GLY A 1 107 ? 9.403 32.664 -4.577 1.00 55.35 107 GLY A C 1
ATOM 850 O O . GLY A 1 107 ? 10.513 32.700 -5.094 1.00 55.09 107 GLY A O 1
ATOM 851 N N . THR A 1 108 ? 8.282 32.743 -5.277 1.00 55.61 108 THR A N 1
ATOM 852 C CA . THR A 1 108 ? 8.288 32.996 -6.711 1.00 55.95 108 THR A CA 1
ATOM 853 C C . THR A 1 108 ? 7.706 34.381 -6.900 1.00 56.28 108 THR A C 1
ATOM 854 O O . THR A 1 108 ? 7.597 35.133 -5.933 1.00 56.11 108 THR A O 1
ATOM 858 N N . THR A 1 109 ? 7.339 34.724 -8.130 1.00 57.15 109 THR A N 1
ATOM 859 C CA . THR A 1 109 ? 6.702 36.014 -8.407 1.00 57.73 109 THR A CA 1
ATOM 860 C C . THR A 1 109 ? 5.180 35.967 -8.271 1.00 58.37 109 THR A C 1
ATOM 861 O O . THR A 1 109 ? 4.528 36.955 -8.604 1.00 58.59 109 THR A O 1
ATOM 865 N N . THR A 1 110 ? 4.612 34.855 -7.793 1.00 59.01 110 THR A N 1
ATOM 866 C CA . THR A 1 110 ? 3.150 34.773 -7.578 1.00 59.80 110 THR A CA 1
ATOM 867 C C . THR A 1 110 ? 2.783 35.137 -6.145 1.00 60.55 110 THR A C 1
ATOM 868 O O . THR A 1 110 ? 3.258 34.495 -5.195 1.00 61.19 110 THR A O 1
ATOM 872 N N . LYS A 1 111 ? 1.935 36.155 -5.987 1.00 61.17 111 LYS A N 1
ATOM 873 C CA . LYS A 1 111 ? 1.396 36.517 -4.674 1.00 61.02 111 LYS A CA 1
ATOM 874 C C . LYS A 1 111 ? 0.451 35.399 -4.279 1.00 60.98 111 LYS A C 1
ATOM 875 O O . LYS A 1 111 ? -0.205 34.819 -5.144 1.00 60.42 111 LYS A O 1
ATOM 881 N N . PRO A 1 112 ? 0.416 35.054 -2.983 1.00 61.44 112 PRO A N 1
ATOM 882 C CA . PRO A 1 112 ? -0.558 34.074 -2.543 1.00 61.67 112 PRO A CA 1
ATOM 883 C C . PRO A 1 112 ? -1.945 34.673 -2.512 1.00 62.07 112 PRO A C 1
ATOM 884 O O . PRO A 1 112 ? -2.098 35.902 -2.562 1.00 62.72 112 PRO A O 1
ATOM 888 N N . GLU A 1 113 ? -2.938 33.796 -2.414 1.00 62.21 113 GLU A N 1
ATOM 889 C CA . GLU A 1 113 ? -4.354 34.182 -2.394 1.00 61.89 113 GLU A CA 1
ATOM 890 C C . GLU A 1 113 ? -5.108 33.314 -1.381 1.00 60.82 113 GLU A C 1
ATOM 891 O O . GLU A 1 113 ? -4.701 32.193 -1.086 1.00 60.09 113 GLU A O 1
ATOM 897 N N . ALA A 1 114 ? -6.207 33.846 -0.861 1.00 60.28 114 ALA A N 1
ATOM 898 C CA . ALA A 1 114 ? -7.115 33.094 0.019 1.00 60.01 114 ALA A CA 1
ATOM 899 C C . ALA A 1 114 ? -7.688 31.810 -0.603 1.00 59.46 114 ALA A C 1
ATOM 900 O O . ALA A 1 114 ? -7.668 31.603 -1.819 1.00 58.67 114 ALA A O 1
ATOM 902 N N . ASP A 1 115 ? -8.168 30.947 0.289 1.00 59.43 115 ASP A N 1
ATOM 903 C CA . ASP A 1 115 ? -8.784 29.663 -0.050 1.00 59.02 115 ASP A CA 1
ATOM 904 C C . ASP A 1 115 ? -7.806 28.718 -0.749 1.00 58.78 115 ASP A C 1
ATOM 905 O O . ASP A 1 115 ? -8.159 28.030 -1.713 1.00 58.29 115 ASP A O 1
ATOM 910 N N . ALA A 1 116 ? -6.571 28.711 -0.229 1.00 58.43 116 ALA A N 1
ATOM 911 C CA . ALA A 1 116 ? -5.523 27.799 -0.661 1.00 58.25 116 ALA A CA 1
ATOM 912 C C . ALA A 1 116 ? -4.993 27.027 0.547 1.00 58.22 116 ALA A C 1
ATOM 913 O O . ALA A 1 116 ? -5.038 27.525 1.670 1.00 58.47 116 ALA A O 1
ATOM 915 N N . LEU A 1 117 ? -4.489 25.817 0.316 1.00 58.18 117 LEU A N 1
ATOM 916 C CA . LEU A 1 117 ? -3.829 25.029 1.373 1.00 58.20 117 LEU A CA 1
ATOM 917 C C . LEU A 1 117 ? -2.316 25.272 1.434 1.00 58.21 117 LEU A C 1
ATOM 918 O O . LEU A 1 117 ? -1.546 24.741 0.632 1.00 58.17 117 LEU A O 1
ATOM 923 N N . LEU A 1 118 ? -1.899 26.064 2.409 1.00 58.49 118 LEU A N 1
ATOM 924 C CA . LEU A 1 118 ? -0.481 26.334 2.658 1.00 58.60 118 LEU A CA 1
ATOM 925 C C . LEU A 1 118 ? 0.123 25.071 3.210 1.00 58.94 118 LEU A C 1
ATOM 926 O O . LEU A 1 118 ? -0.527 24.389 3.986 1.00 59.56 118 LEU A O 1
ATOM 931 N N . VAL A 1 119 ? 1.340 24.745 2.795 1.00 59.00 119 VAL A N 1
ATOM 932 C CA . VAL A 1 119 ? 1.969 23.477 3.152 1.00 58.85 119 VAL A CA 1
ATOM 933 C C . VAL A 1 119 ? 3.414 23.720 3.560 1.00 58.96 119 VAL A C 1
ATOM 934 O O . VAL A 1 119 ? 4.207 24.235 2.787 1.00 58.38 119 VAL A O 1
ATOM 938 N N . TYR A 1 120 ? 3.748 23.355 4.782 1.00 59.52 120 TYR A N 1
ATOM 939 C CA . TYR A 1 120 ? 5.095 23.500 5.268 1.00 60.29 120 TYR A CA 1
ATOM 940 C C . TYR A 1 120 ? 5.897 22.231 4.916 1.00 61.04 120 TYR A C 1
ATOM 941 O O . TYR A 1 120 ? 5.338 21.141 4.941 1.00 61.17 120 TYR A O 1
ATOM 950 N N . PRO A 1 121 ? 7.210 22.362 4.609 1.00 61.85 121 PRO A N 1
ATOM 951 C CA . PRO A 1 121 ? 8.010 21.190 4.295 1.00 62.27 121 PRO A CA 1
ATOM 952 C C . PRO A 1 121 ? 8.418 20.333 5.487 1.00 63.65 121 PRO A C 1
ATOM 953 O O . PRO A 1 121 ? 8.325 20.728 6.656 1.00 63.04 121 PRO A O 1
ATOM 957 N N . SER A 1 122 ? 8.912 19.156 5.137 1.00 65.35 122 SER A N 1
ATOM 958 C CA . SER A 1 122 ? 9.466 18.237 6.101 1.00 66.77 122 SER A CA 1
ATOM 959 C C . SER A 1 122 ? 10.857 18.732 6.522 1.00 67.55 122 SER A C 1
ATOM 960 O O . SER A 1 122 ? 11.660 19.199 5.702 1.00 68.12 122 SER A O 1
ATOM 963 N N . THR A 1 123 ? 11.139 18.654 7.805 1.00 68.53 123 THR A N 1
ATOM 964 C CA . THR A 1 123 ? 12.436 19.059 8.284 1.00 69.25 123 THR A CA 1
ATOM 965 C C . THR A 1 123 ? 12.933 18.034 9.288 1.00 70.51 123 THR A C 1
ATOM 966 O O . THR A 1 123 ? 12.116 17.356 9.942 1.00 70.59 123 THR A O 1
ATOM 970 N N . ASP A 1 124 ? 14.266 17.943 9.407 1.00 71.56 124 ASP A N 1
ATOM 971 C CA . ASP A 1 124 ? 14.923 17.229 10.522 1.00 72.22 124 ASP A CA 1
ATOM 972 C C . ASP A 1 124 ? 14.278 17.566 11.886 1.00 73.21 124 ASP A C 1
ATOM 973 O O . ASP A 1 124 ? 14.276 16.734 12.773 1.00 73.74 124 ASP A O 1
ATOM 978 N N . ALA A 1 125 ? 13.735 18.781 12.036 1.00 74.13 125 ALA A N 1
ATOM 979 C CA . ALA A 1 125 ? 13.157 19.261 13.310 1.00 74.24 125 ALA A CA 1
ATOM 980 C C . ALA A 1 125 ? 11.621 19.168 13.375 1.00 74.77 125 ALA A C 1
ATOM 981 O O . ALA A 1 125 ? 11.041 19.294 14.459 1.00 74.89 125 ALA A O 1
ATOM 983 N N . ASN A 1 126 ? 10.976 18.998 12.214 1.00 75.00 126 ASN A N 1
ATOM 984 C CA . ASN A 1 126 ? 9.525 18.756 12.126 1.00 74.45 126 ASN A CA 1
ATOM 985 C C . ASN A 1 126 ? 9.235 17.814 10.949 1.00 74.02 126 ASN A C 1
ATOM 986 O O . ASN A 1 126 ? 9.050 18.258 9.813 1.00 73.88 126 ASN A O 1
ATOM 991 N N . PRO A 1 127 ? 9.187 16.503 11.224 1.00 73.22 127 PRO A N 1
ATOM 992 C CA . PRO A 1 127 ? 9.383 15.547 10.135 1.00 72.26 127 PRO A CA 1
ATOM 993 C C . PRO A 1 127 ? 8.185 15.379 9.197 1.00 71.38 127 PRO A C 1
ATOM 994 O O . PRO A 1 127 ? 8.406 15.156 8.018 1.00 71.33 127 PRO A O 1
ATOM 998 N N . VAL A 1 128 ? 6.948 15.487 9.688 1.00 70.25 128 VAL A N 1
ATOM 999 C CA . VAL A 1 128 ? 5.769 15.358 8.808 1.00 69.43 128 VAL A CA 1
ATOM 1000 C C . VAL A 1 128 ? 5.375 16.659 8.099 1.00 68.48 128 VAL A C 1
ATOM 1001 O O . VAL A 1 128 ? 4.629 16.641 7.120 1.00 67.92 128 VAL A O 1
ATOM 1005 N N . GLY A 1 129 ? 5.872 17.787 8.583 1.00 67.82 129 GLY A N 1
ATOM 1006 C CA . GLY A 1 129 ? 5.513 19.072 7.986 1.00 67.33 129 GLY A CA 1
ATOM 1007 C C . GLY A 1 129 ? 4.179 19.521 8.545 1.00 66.62 129 GLY A C 1
ATOM 1008 O O . GLY A 1 129 ? 3.826 19.125 9.645 1.00 66.85 129 GLY A O 1
ATOM 1009 N N . HIS A 1 130 ? 3.438 20.322 7.781 1.00 65.77 130 HIS A N 1
ATOM 1010 C CA . HIS A 1 130 ? 2.202 20.942 8.255 1.00 65.20 130 HIS A CA 1
ATOM 1011 C C . HIS A 1 130 ? 1.311 21.475 7.098 1.00 64.40 130 HIS A C 1
ATOM 1012 O O . HIS A 1 130 ? 1.778 21.711 5.996 1.00 64.57 130 HIS A O 1
ATOM 1019 N N . VAL A 1 131 ? 0.019 21.620 7.345 1.00 63.45 131 VAL A N 1
ATOM 1020 C CA . VAL A 1 131 ? -0.889 22.185 6.357 1.00 63.27 131 VAL A CA 1
ATOM 1021 C C . VAL A 1 131 ? -1.862 23.127 7.057 1.00 63.19 131 VAL A C 1
ATOM 1022 O O . VAL A 1 131 ? -2.434 22.784 8.105 1.00 63.44 131 VAL A O 1
ATOM 1026 N N . GLY A 1 132 ? -2.009 24.324 6.502 1.00 62.67 132 GLY A N 1
ATOM 1027 C CA . GLY A 1 132 ? -3.050 25.236 6.928 1.00 62.62 132 GLY A CA 1
ATOM 1028 C C . GLY A 1 132 ? -3.833 25.717 5.720 1.00 62.60 132 GLY A C 1
ATOM 1029 O O . GLY A 1 132 ? -3.493 25.390 4.569 1.00 63.05 132 GLY A O 1
ATOM 1030 N N . THR A 1 133 ? -4.886 26.477 5.998 1.00 61.63 133 THR A N 1
ATOM 1031 C CA . THR A 1 133 ? -5.640 27.186 4.990 1.00 61.16 133 THR A CA 1
ATOM 1032 C C . THR A 1 133 ? -5.269 28.648 5.087 1.00 60.85 133 THR A C 1
ATOM 1033 O O . THR A 1 133 ? -5.194 29.192 6.181 1.00 61.17 133 THR A O 1
ATOM 1037 N N . ILE A 1 134 ? -5.051 29.302 3.959 1.00 60.47 134 ILE A N 1
ATOM 1038 C CA . ILE A 1 134 ? -4.882 30.758 3.964 1.00 60.24 134 ILE A CA 1
ATOM 1039 C C . ILE A 1 134 ? -6.257 31.348 3.792 1.00 60.32 134 ILE A C 1
ATOM 1040 O O . ILE A 1 134 ? -6.911 31.105 2.772 1.00 60.05 134 ILE A O 1
ATOM 1045 N N . THR A 1 135 ? -6.697 32.113 4.786 1.00 60.56 135 THR A N 1
ATOM 1046 C CA . THR A 1 135 ? -8.036 32.705 4.781 1.00 60.78 135 THR A CA 1
ATOM 1047 C C . THR A 1 135 ? -8.047 34.160 4.324 1.00 61.02 135 THR A C 1
ATOM 1048 O O . THR A 1 135 ? -9.091 34.709 3.999 1.00 61.49 135 THR A O 1
ATOM 1052 N N . GLU A 1 136 ? -6.885 34.790 4.303 1.00 61.33 136 GLU A N 1
ATOM 1053 C CA . GLU A 1 136 ? -6.775 36.153 3.833 1.00 61.34 136 GLU A CA 1
ATOM 1054 C C . GLU A 1 136 ? -5.312 36.429 3.468 1.00 61.47 136 GLU A C 1
ATOM 1055 O O . GLU A 1 136 ? -4.393 35.805 4.019 1.00 61.35 136 GLU A O 1
ATOM 1061 N N . VAL A 1 137 ? -5.114 37.355 2.528 1.00 61.58 137 VAL A N 1
ATOM 1062 C CA . VAL A 1 137 ? -3.793 37.755 2.055 1.00 61.45 137 VAL A CA 1
ATOM 1063 C C . VAL A 1 137 ? -3.766 39.286 2.030 1.00 61.39 137 VAL A C 1
ATOM 1064 O O . VAL A 1 137 ? -4.407 39.903 1.183 1.00 60.39 137 VAL A O 1
ATOM 1068 N N . GLY A 1 138 ? -3.025 39.883 2.963 1.00 61.72 138 GLY A N 1
ATOM 1069 C CA . GLY A 1 138 ? -2.841 41.339 3.014 1.00 62.11 138 GLY A CA 1
ATOM 1070 C C . GLY A 1 138 ? -1.738 41.873 2.111 1.00 62.26 138 GLY A C 1
ATOM 1071 O O . GLY A 1 138 ? -1.244 41.165 1.246 1.00 62.36 138 GLY A O 1
ATOM 1072 N N . ASP A 1 139 ? -1.371 43.140 2.286 1.00 62.84 139 ASP A N 1
ATOM 1073 C CA . ASP A 1 139 ? -0.166 43.670 1.621 1.00 62.97 139 ASP A CA 1
ATOM 1074 C C . ASP A 1 139 ? 1.076 42.935 2.150 1.00 63.00 139 ASP A C 1
ATOM 1075 O O . ASP A 1 139 ? 1.958 42.572 1.374 1.00 63.09 139 ASP A O 1
ATOM 1080 N N . ASP A 1 140 ? 1.132 42.702 3.459 1.00 62.97 140 ASP A N 1
ATOM 1081 C CA . ASP A 1 140 ? 2.375 42.243 4.099 1.00 63.20 140 ASP A CA 1
ATOM 1082 C C . ASP A 1 140 ? 2.182 41.101 5.104 1.00 63.04 140 ASP A C 1
ATOM 1083 O O . ASP A 1 140 ? 3.008 40.908 5.988 1.00 63.17 140 ASP A O 1
ATOM 1088 N N . TYR A 1 141 ? 1.099 40.340 4.952 1.00 62.98 141 TYR A N 1
ATOM 1089 C CA . TYR A 1 141 ? 0.822 39.181 5.804 1.00 62.49 141 TYR A CA 1
ATOM 1090 C C . TYR A 1 141 ? -0.145 38.242 5.105 1.00 62.18 141 TYR A C 1
ATOM 1091 O O . TYR A 1 141 ? -0.771 38.618 4.097 1.00 62.40 141 TYR A O 1
ATOM 1100 N N . VAL A 1 142 ? -0.253 37.023 5.634 1.00 61.61 142 VAL A N 1
ATOM 1101 C CA . VAL A 1 142 ? -1.369 36.116 5.330 1.00 61.40 142 VAL A CA 1
ATOM 1102 C C . VAL A 1 142 ? -1.952 35.664 6.659 1.00 61.30 142 VAL A C 1
ATOM 1103 O O . VAL A 1 142 ? -1.229 35.579 7.652 1.00 61.55 142 VAL A O 1
ATOM 1107 N N . CYS A 1 143 ? -3.247 35.376 6.688 1.00 61.15 143 CYS A N 1
ATOM 1108 C CA . CYS A 1 143 ? -3.875 34.739 7.857 1.00 60.91 143 CYS A CA 1
ATOM 1109 C C . CYS A 1 143 ? -3.965 33.255 7.624 1.00 60.51 143 CYS A C 1
AT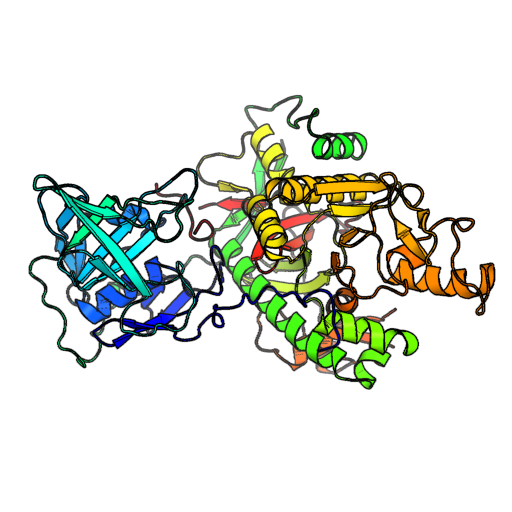OM 1110 O O . CYS A 1 143 ? -4.220 32.836 6.502 1.00 60.98 143 CYS A O 1
ATOM 1113 N N . VAL A 1 144 ? -3.787 32.455 8.666 1.00 60.13 144 VAL A N 1
ATOM 1114 C CA . VAL A 1 144 ? -3.859 31.005 8.514 1.00 60.06 144 VAL A CA 1
ATOM 1115 C C . VAL A 1 144 ? -4.901 30.392 9.458 1.00 59.83 144 VAL A C 1
ATOM 1116 O O . VAL A 1 144 ? -4.938 30.729 10.647 1.00 59.48 144 VAL A O 1
ATOM 1120 N N . ALA A 1 145 ? -5.750 29.512 8.920 1.00 59.62 145 ALA A N 1
ATOM 1121 C CA . ALA A 1 145 ? -6.618 28.656 9.751 1.00 59.73 145 ALA A CA 1
ATOM 1122 C C . ALA A 1 145 ? -6.142 27.212 9.673 1.00 59.93 145 ALA A C 1
ATOM 1123 O O . ALA A 1 145 ? -5.978 26.667 8.568 1.00 59.79 145 ALA A O 1
ATOM 1125 N N . ASP A 1 146 ? -5.912 26.614 10.854 1.00 59.97 146 ASP A N 1
ATOM 1126 C CA . ASP A 1 146 ? -5.468 25.232 10.971 1.00 59.72 146 ASP A CA 1
ATOM 1127 C C . ASP A 1 146 ? -5.715 24.630 12.351 1.00 59.78 146 ASP A C 1
ATOM 1128 O O . ASP A 1 146 ? -6.243 25.286 13.261 1.00 59.29 146 ASP A O 1
ATOM 1133 N N . GLN A 1 147 ? -5.325 23.366 12.484 1.00 60.15 147 GLN A N 1
ATOM 1134 C CA . GLN A 1 147 ? -5.345 22.653 13.753 1.00 60.43 147 GLN A CA 1
ATOM 1135 C C . GLN A 1 147 ? -3.951 22.143 14.064 1.00 60.89 147 GLN A C 1
ATOM 1136 O O . GLN A 1 147 ? -3.156 21.889 13.153 1.00 60.45 147 GLN A O 1
ATOM 1142 N N . ASN A 1 148 ? -3.653 22.016 15.353 1.00 61.54 148 ASN A N 1
ATOM 1143 C CA . ASN A 1 148 ? -2.387 21.408 15.808 1.00 62.18 148 ASN A CA 1
ATOM 1144 C C . ASN A 1 148 ? -1.104 22.216 15.553 1.00 62.74 148 ASN A C 1
ATOM 1145 O O . ASN A 1 148 ? -0.054 21.629 15.422 1.00 62.72 148 ASN A O 1
ATOM 1150 N N . TYR A 1 149 ? -1.182 23.545 15.495 1.00 63.95 149 TYR A N 1
ATOM 1151 C CA . TYR A 1 149 ? 0.014 24.412 15.511 1.00 64.59 149 TYR A CA 1
ATOM 1152 C C . TYR A 1 149 ? -0.077 25.392 16.685 1.00 64.68 149 TYR A C 1
ATOM 1153 O O . TYR A 1 149 ? 0.870 25.567 17.407 1.00 64.57 149 TYR A O 1
ATOM 1162 N N . ARG A 1 150 ? -1.231 26.004 16.902 1.00 65.39 150 ARG A N 1
ATOM 1163 C CA . ARG A 1 150 ? -1.449 26.865 18.063 1.00 65.71 150 ARG A CA 1
ATOM 1164 C C . ARG A 1 150 ? -2.764 26.416 18.734 1.00 65.31 150 ARG A C 1
ATOM 1165 O O . ARG A 1 150 ? -3.613 25.848 18.067 1.00 64.55 150 ARG A O 1
ATOM 1173 N N . PHE A 1 151 ? -2.944 26.686 20.032 1.00 64.92 151 PHE A N 1
ATOM 1174 C CA . PHE A 1 151 ? -4.016 26.047 20.821 1.00 64.76 151 PHE A CA 1
ATOM 1175 C C . PHE A 1 151 ? -4.941 26.986 21.595 1.00 65.15 151 PHE A C 1
ATOM 1176 O O . PHE A 1 151 ? -5.716 26.569 22.479 1.00 64.95 151 PHE A O 1
ATOM 1184 N N . HIS A 1 152 ? -4.900 28.253 21.211 1.00 65.62 152 HIS A N 1
ATOM 1185 C CA . HIS A 1 152 ? -5.620 29.301 21.930 1.00 66.05 152 HIS A CA 1
ATOM 1186 C C . HIS A 1 152 ? -7.030 29.409 21.360 1.00 66.66 152 HIS A C 1
ATOM 1187 O O . HIS A 1 152 ? -7.337 28.783 20.324 1.00 66.67 152 HIS A O 1
ATOM 1194 N N . LYS A 1 153 ? -7.892 30.161 22.051 1.00 67.17 153 LYS A N 1
ATOM 1195 C CA . LYS A 1 153 ? -9.184 30.561 21.485 1.00 67.52 153 LYS A CA 1
ATOM 1196 C C . LYS A 1 153 ? -8.855 31.638 20.454 1.00 67.52 153 LYS A C 1
ATOM 1197 O O . LYS A 1 153 ? -8.204 32.629 20.774 1.00 68.04 153 LYS A O 1
ATOM 1203 N N . TRP A 1 154 ? -9.269 31.438 19.211 1.00 67.34 154 TRP A N 1
ATOM 1204 C CA . TRP A 1 154 ? -8.971 32.412 18.167 1.00 67.09 154 TRP A CA 1
ATOM 1205 C C . TRP A 1 154 ? -9.626 33.718 18.556 1.00 67.05 154 TRP A C 1
ATOM 1206 O O . TRP A 1 154 ? -10.707 33.714 19.117 1.00 66.56 154 TRP A O 1
ATOM 1217 N N . GLU A 1 155 ? -8.957 34.831 18.297 1.00 67.65 155 GLU A N 1
ATOM 1218 C CA . GLU A 1 155 ? -9.588 36.146 18.482 1.00 68.11 155 GLU A CA 1
ATOM 1219 C C . GLU A 1 155 ? -10.180 36.623 17.174 1.00 66.95 155 GLU A C 1
ATOM 1220 O O . GLU A 1 155 ? -10.531 37.770 17.054 1.00 67.15 155 GLU A O 1
ATOM 1226 N N . SER A 1 156 ? -10.278 35.737 16.193 1.00 66.09 156 SER A N 1
ATOM 1227 C CA . SER A 1 156 ? -10.728 36.089 14.856 1.00 65.00 156 SER A CA 1
ATOM 1228 C C . SER A 1 156 ? -11.064 34.826 14.041 1.00 63.82 156 SER A C 1
ATOM 1229 O O . SER A 1 156 ? -11.255 33.745 14.594 1.00 63.35 156 SER A O 1
ATOM 1232 N N . SER A 1 157 ? -11.121 34.964 12.724 1.00 62.50 157 SER A N 1
ATOM 1233 C CA . SER A 1 157 ? -11.492 33.866 11.858 1.00 61.68 157 SER A CA 1
ATOM 1234 C C . SER A 1 157 ? -10.270 33.041 11.410 1.00 60.83 157 SER A C 1
ATOM 1235 O O . SER A 1 157 ? -10.389 32.196 10.527 1.00 60.25 157 SER A O 1
ATOM 1238 N N . CYS A 1 158 ? -9.104 33.285 12.022 1.00 60.16 158 CYS A N 1
ATOM 1239 C CA . CYS A 1 158 ? -7.892 32.481 11.766 1.00 59.73 158 CYS A CA 1
ATOM 1240 C C . CYS A 1 158 ? -7.102 32.162 13.036 1.00 59.51 158 CYS A C 1
ATOM 1241 O O . CYS A 1 158 ? -7.367 32.696 14.116 1.00 59.42 158 CYS A O 1
ATOM 1244 N N . ALA A 1 159 ? -6.116 31.284 12.903 1.00 59.65 159 ALA A N 1
ATOM 1245 C CA . ALA A 1 159 ? -5.285 30.889 14.061 1.00 59.53 159 ALA A CA 1
ATOM 1246 C C . ALA A 1 159 ? -4.171 31.911 14.316 1.00 59.14 159 ALA A C 1
ATOM 1247 O O . ALA A 1 159 ? -3.902 32.237 15.461 1.00 59.21 159 ALA A O 1
ATOM 1249 N N . TYR A 1 160 ? -3.565 32.434 13.252 1.00 58.76 160 TYR A N 1
ATOM 1250 C CA . TYR A 1 160 ? -2.445 33.352 13.379 1.00 59.09 160 TYR A CA 1
ATOM 1251 C C . TYR A 1 160 ? -2.181 34.087 12.071 1.00 59.40 160 TYR A C 1
ATOM 1252 O O . TYR A 1 160 ? -2.733 33.720 11.037 1.00 59.67 160 TYR A O 1
ATOM 1261 N N . LYS A 1 161 ? -1.343 35.124 12.136 1.00 59.75 161 LYS A N 1
ATOM 1262 C CA . LYS A 1 161 ? -0.817 35.799 10.952 1.00 59.88 161 LYS A CA 1
ATOM 1263 C C . LYS A 1 161 ? 0.644 35.431 10.733 1.00 59.70 161 LYS A C 1
ATOM 1264 O O . LYS A 1 161 ? 1.406 35.276 11.696 1.00 59.88 161 LYS A O 1
ATOM 1270 N N . LEU A 1 162 ? 1.035 35.315 9.464 1.00 59.25 162 LEU A N 1
ATOM 1271 C CA . LEU A 1 162 ? 2.433 35.111 9.095 1.00 58.93 162 LEU A CA 1
ATOM 1272 C C . LEU A 1 162 ? 2.928 36.292 8.287 1.00 58.73 162 LEU A C 1
ATOM 1273 O O . LEU A 1 162 ? 2.158 36.871 7.559 1.00 58.77 162 LEU A O 1
ATOM 1278 N N . LYS A 1 163 ? 4.205 36.651 8.422 1.00 58.81 163 LYS A N 1
ATOM 1279 C CA . LYS A 1 163 ? 4.820 37.617 7.523 1.00 58.70 163 LYS A CA 1
ATOM 1280 C C . LYS A 1 163 ? 4.622 37.195 6.068 1.00 58.69 163 LYS A C 1
ATOM 1281 O O . LYS A 1 163 ? 4.718 36.015 5.714 1.00 58.53 163 LYS A O 1
ATOM 1287 N N . LEU A 1 164 ? 4.332 38.170 5.228 1.00 58.59 164 LEU A N 1
ATOM 1288 C CA . LEU A 1 164 ? 4.425 37.987 3.796 1.00 58.81 164 LEU A CA 1
ATOM 1289 C C . LEU A 1 164 ? 5.452 39.014 3.368 1.00 59.02 164 LEU A C 1
ATOM 1290 O O . LEU A 1 164 ? 5.204 40.209 3.469 1.00 59.28 164 LEU A O 1
ATOM 1295 N N . ASP A 1 165 ? 6.607 38.529 2.934 1.00 59.12 165 ASP A N 1
ATOM 1296 C CA . ASP A 1 165 ? 7.713 39.364 2.541 1.00 59.22 165 ASP A CA 1
ATOM 1297 C C . ASP A 1 165 ? 7.563 39.614 1.051 1.00 59.55 165 ASP A C 1
ATOM 1298 O O . ASP A 1 165 ? 7.054 38.745 0.332 1.00 59.35 165 ASP A O 1
ATOM 1303 N N . HIS A 1 166 ? 7.980 40.807 0.603 1.00 59.94 166 HIS A N 1
ATOM 1304 C CA . HIS A 1 166 ? 7.960 41.199 -0.829 1.00 59.93 166 HIS A CA 1
ATOM 1305 C C . HIS A 1 166 ? 9.182 42.073 -1.096 1.00 59.85 166 HIS A C 1
ATOM 1306 O O . HIS A 1 166 ? 9.201 43.250 -0.732 1.00 59.99 166 HIS A O 1
ATOM 1313 N N . ARG A 1 167 ? 10.219 41.471 -1.680 1.00 59.66 167 ARG A N 1
ATOM 1314 C CA . ARG A 1 167 ? 11.413 42.191 -2.119 1.00 59.18 167 ARG A CA 1
ATOM 1315 C C . ARG A 1 167 ? 11.832 41.709 -3.495 1.00 58.81 167 ARG A C 1
ATOM 1316 O O . ARG A 1 167 ? 11.736 40.528 -3.801 1.00 58.55 167 ARG A O 1
ATOM 1324 N N . ASP A 1 168 ? 12.258 42.652 -4.329 1.00 58.72 168 ASP A N 1
ATOM 1325 C CA . ASP A 1 168 ? 12.620 42.402 -5.728 1.00 58.70 168 ASP A CA 1
ATOM 1326 C C . ASP A 1 168 ? 11.670 41.443 -6.452 1.00 58.22 168 ASP A C 1
ATOM 1327 O O . ASP A 1 168 ? 12.093 40.413 -6.957 1.00 58.11 168 ASP A O 1
ATOM 1332 N N . GLY A 1 169 ? 10.391 41.779 -6.498 1.00 57.88 169 GLY A N 1
ATOM 1333 C CA . GLY A 1 169 ? 9.431 41.003 -7.290 1.00 58.24 169 GLY A CA 1
ATOM 1334 C C . GLY A 1 169 ? 8.991 39.638 -6.756 1.00 58.52 169 GLY A C 1
ATOM 1335 O O . GLY A 1 169 ? 8.098 39.012 -7.346 1.00 58.64 169 GLY A O 1
ATOM 1336 N N . ILE A 1 170 ? 9.584 39.186 -5.638 1.00 58.31 170 ILE A N 1
ATOM 1337 C CA . ILE A 1 170 ? 9.359 37.836 -5.104 1.00 58.08 170 ILE A CA 1
ATOM 1338 C C . ILE A 1 170 ? 8.516 37.860 -3.828 1.00 58.25 170 ILE A C 1
ATOM 1339 O O . ILE A 1 170 ? 8.759 38.688 -2.942 1.00 58.55 170 ILE A O 1
ATOM 1344 N N . TRP A 1 171 ? 7.555 36.933 -3.744 1.00 57.86 171 TRP A N 1
ATOM 1345 C CA . TRP A 1 171 ? 6.692 36.785 -2.589 1.00 57.76 171 TRP A CA 1
ATOM 1346 C C . TRP A 1 171 ? 7.108 35.570 -1.769 1.00 57.82 171 TRP A C 1
ATOM 1347 O O . TRP A 1 171 ? 7.194 34.467 -2.298 1.00 57.57 171 TRP A O 1
ATOM 1358 N N . THR A 1 172 ? 7.349 35.773 -0.474 1.00 58.09 172 THR A N 1
ATOM 1359 C CA . THR A 1 172 ? 7.744 34.695 0.428 1.00 58.08 172 THR A CA 1
ATOM 1360 C C . THR A 1 172 ? 7.018 34.788 1.772 1.00 58.08 172 THR A C 1
ATOM 1361 O O . THR A 1 172 ? 7.279 35.668 2.584 1.00 57.41 172 THR A O 1
ATOM 1365 N N . ILE A 1 173 ? 6.089 33.865 1.983 1.00 58.46 173 ILE A N 1
ATOM 1366 C CA . ILE A 1 173 ? 5.461 33.700 3.278 1.00 58.72 173 ILE A CA 1
ATOM 1367 C C . ILE A 1 173 ? 6.509 33.141 4.196 1.00 59.01 173 ILE A C 1
ATOM 1368 O O . ILE A 1 173 ? 7.063 32.116 3.880 1.00 58.93 173 ILE A O 1
ATOM 1373 N N . ILE A 1 174 ? 6.763 33.814 5.316 1.00 59.99 174 ILE A N 1
ATOM 1374 C CA . ILE A 1 174 ? 7.709 33.367 6.360 1.00 60.54 174 ILE A CA 1
ATOM 1375 C C . ILE A 1 174 ? 7.002 33.195 7.699 1.00 61.17 174 ILE A C 1
ATOM 1376 O O . ILE A 1 174 ? 6.324 34.125 8.165 1.00 61.07 174 ILE A O 1
ATOM 1381 N N . ASP A 1 175 ? 7.188 32.037 8.333 1.00 62.41 175 ASP A N 1
ATOM 1382 C CA . ASP A 1 175 ? 6.702 31.785 9.708 1.00 63.29 175 ASP A CA 1
ATOM 1383 C C . ASP A 1 175 ? 7.857 31.979 10.684 1.00 64.18 175 ASP A C 1
ATOM 1384 O O . ASP A 1 175 ? 8.498 31.022 11.079 1.00 64.98 175 ASP A O 1
ATOM 1389 N N . ASP A 1 176 ? 8.124 33.220 11.062 1.00 65.37 176 ASP A N 1
ATOM 1390 C CA . ASP A 1 176 ? 9.133 33.527 12.065 1.00 66.49 176 ASP A CA 1
ATOM 1391 C C . ASP A 1 176 ? 8.499 33.978 13.372 1.00 67.42 176 ASP A C 1
ATOM 1392 O O . ASP A 1 176 ? 9.077 34.775 14.090 1.00 67.52 176 ASP A O 1
ATOM 1397 N N . ILE A 1 177 ? 7.319 33.464 13.698 1.00 68.98 177 ILE A N 1
ATOM 1398 C CA . ILE A 1 177 ? 6.681 33.833 14.958 1.00 69.91 177 ILE A CA 1
ATOM 1399 C C . ILE A 1 177 ? 7.610 33.425 16.098 1.00 70.86 177 ILE A C 1
ATOM 1400 O O . ILE A 1 177 ? 8.135 34.283 16.808 1.00 71.07 177 ILE A O 1
ATOM 1405 N N . ASP A 1 178 ? 7.862 32.123 16.224 1.00 71.77 178 ASP A N 1
ATOM 1406 C CA . ASP A 1 178 ? 8.921 31.622 17.130 1.00 72.38 178 ASP A CA 1
ATOM 1407 C C . ASP A 1 178 ? 10.306 31.911 16.485 1.00 72.55 178 ASP A C 1
ATOM 1408 O O . ASP A 1 178 ? 10.754 31.174 15.601 1.00 73.01 178 ASP A O 1
ATOM 1413 N N . ALA A 1 179 ? 10.978 32.978 16.907 1.00 72.48 179 ALA A N 1
ATOM 1414 C CA . ALA A 1 179 ? 12.241 33.391 16.257 1.00 72.66 179 ALA A CA 1
ATOM 1415 C C . ALA A 1 179 ? 13.423 32.361 16.331 1.00 72.79 179 ALA A C 1
ATOM 1416 O O . ALA A 1 179 ? 14.451 32.528 15.660 1.00 72.75 179 ALA A O 1
ATOM 1418 N N . ASP A 1 180 ? 13.270 31.307 17.132 1.00 72.83 180 ASP A N 1
ATOM 1419 C CA . ASP A 1 180 ? 14.249 30.216 17.201 1.00 72.94 180 ASP A CA 1
ATOM 1420 C C . ASP A 1 180 ? 13.657 28.895 16.674 1.00 73.03 180 ASP A C 1
ATOM 1421 O O . ASP A 1 180 ? 14.054 27.798 17.090 1.00 73.65 180 ASP A O 1
ATOM 1426 N N . GLU A 1 181 ? 12.695 29.001 15.765 1.00 72.47 181 GLU A N 1
ATOM 1427 C CA . GLU A 1 181 ? 12.161 27.832 15.076 1.00 71.84 181 GLU A CA 1
ATOM 1428 C C . GLU A 1 181 ? 11.482 28.320 13.784 1.00 70.66 181 GLU A C 1
ATOM 1429 O O . GLU A 1 181 ? 10.307 28.016 13.526 1.00 70.39 181 GLU A O 1
ATOM 1435 N N . ILE A 1 182 ? 12.242 29.074 12.983 1.00 68.91 182 ILE A N 1
ATOM 1436 C CA . ILE A 1 182 ? 11.745 29.602 11.732 1.00 67.71 182 ILE A CA 1
ATOM 1437 C C . ILE A 1 182 ? 11.521 28.507 10.702 1.00 66.65 182 ILE A C 1
ATOM 1438 O O . ILE A 1 182 ? 12.332 27.598 10.554 1.00 66.27 182 ILE A O 1
ATOM 1443 N N . GLU A 1 183 ? 10.406 28.625 9.990 1.00 65.66 183 GLU A N 1
ATOM 1444 C CA . GLU A 1 183 ? 10.026 27.699 8.941 1.00 65.12 183 GLU A CA 1
ATOM 1445 C C . GLU A 1 183 ? 9.562 28.491 7.720 1.00 63.71 183 GLU A C 1
ATOM 1446 O O . GLU A 1 183 ? 8.913 29.517 7.868 1.00 63.63 183 GLU A O 1
ATOM 1452 N N . ILE A 1 184 ? 9.903 28.015 6.523 1.00 61.79 184 ILE A N 1
ATOM 1453 C CA . ILE A 1 184 ? 9.453 28.624 5.281 1.00 60.87 184 ILE A CA 1
ATOM 1454 C C . ILE A 1 184 ? 8.644 27.573 4.544 1.00 59.99 184 ILE A C 1
ATOM 1455 O O . ILE A 1 184 ? 9.170 26.524 4.204 1.00 60.08 184 ILE A O 1
ATOM 1460 N N . PRO A 1 185 ? 7.365 27.832 4.297 1.00 58.85 185 PRO A N 1
ATOM 1461 C CA . PRO A 1 185 ? 6.550 26.866 3.582 1.00 58.51 185 PRO A CA 1
ATOM 1462 C C . PRO A 1 185 ? 6.955 26.672 2.141 1.00 58.07 185 PRO A C 1
ATOM 1463 O O . PRO A 1 185 ? 7.451 27.604 1.509 1.00 58.01 185 PRO A O 1
ATOM 1467 N N . LEU A 1 186 ? 6.703 25.472 1.629 1.00 57.60 186 LEU A N 1
ATOM 1468 C CA . LEU A 1 186 ? 7.006 25.119 0.245 1.00 57.27 186 LEU A CA 1
ATOM 1469 C C . LEU A 1 186 ? 6.237 26.001 -0.712 1.00 57.08 186 LEU A C 1
ATOM 1470 O O . LEU A 1 186 ? 6.787 26.481 -1.710 1.00 57.20 186 LEU A O 1
ATOM 1475 N N . GLY A 1 187 ? 4.962 26.199 -0.394 1.00 56.79 187 GLY A N 1
ATOM 1476 C CA . GLY A 1 187 ? 4.024 26.866 -1.281 1.00 56.94 187 GLY A CA 1
ATOM 1477 C C . GLY A 1 187 ? 2.606 26.505 -0.891 1.00 56.88 187 GLY A C 1
ATOM 1478 O O . GLY A 1 187 ? 2.355 26.131 0.241 1.00 57.49 187 GLY A O 1
ATOM 1479 N N . TRP A 1 188 ? 1.674 26.583 -1.826 1.00 56.97 188 TRP A N 1
ATOM 1480 C CA . TRP A 1 188 ? 0.278 26.325 -1.499 1.00 57.13 188 TRP A CA 1
ATOM 1481 C C . TRP A 1 188 ? -0.503 25.802 -2.692 1.00 57.28 188 TRP A C 1
ATOM 1482 O O . TRP A 1 188 ? -0.164 26.079 -3.840 1.00 57.75 188 TRP A O 1
ATOM 1493 N N . LEU A 1 189 ? -1.542 25.026 -2.424 1.00 57.38 189 LEU A N 1
ATOM 1494 C CA . LEU A 1 189 ? -2.395 24.517 -3.498 1.00 57.45 189 LEU A CA 1
ATOM 1495 C C . LEU A 1 189 ? -3.575 25.444 -3.694 1.00 57.13 189 LEU A C 1
ATOM 1496 O O . LEU A 1 189 ? -4.241 25.788 -2.738 1.00 56.71 189 LEU A O 1
ATOM 1501 N N . THR A 1 190 ? -3.808 25.873 -4.927 1.00 57.28 190 THR A N 1
ATOM 1502 C CA . THR A 1 190 ? -5.068 26.532 -5.263 1.00 57.93 190 THR A CA 1
ATOM 1503 C C . THR A 1 190 ? -5.957 25.550 -6.011 1.00 58.24 190 THR A C 1
ATOM 1504 O O . THR A 1 190 ? -5.503 24.475 -6.429 1.00 58.25 190 THR A O 1
ATOM 1508 N N . PHE A 1 191 ? -7.221 25.917 -6.172 1.00 58.54 191 PHE A N 1
ATOM 1509 C CA . PHE A 1 191 ? -8.161 25.044 -6.861 1.00 59.17 191 PHE A CA 1
ATOM 1510 C C . PHE A 1 191 ? -8.868 25.875 -7.909 1.00 59.76 191 PHE A C 1
ATOM 1511 O O . PHE A 1 191 ? -10.052 26.225 -7.773 1.00 59.37 191 PHE A O 1
ATOM 1519 N N . PRO A 1 192 ? -8.134 26.190 -8.984 1.00 60.83 192 PRO A N 1
ATOM 1520 C CA . PRO A 1 192 ? -8.603 27.213 -9.914 1.00 61.13 192 PRO A CA 1
ATOM 1521 C C . PRO A 1 192 ? -9.836 26.684 -10.595 1.00 61.48 192 PRO A C 1
ATOM 1522 O O . PRO A 1 192 ? -9.844 25.517 -10.989 1.00 61.46 192 PRO A O 1
ATOM 1526 N N . GLY A 1 193 ? -10.875 27.507 -10.679 1.00 62.13 193 GLY A N 1
ATOM 1527 C CA . GLY A 1 193 ? -12.144 27.084 -11.278 1.00 62.56 193 GLY A CA 1
ATOM 1528 C C . GLY A 1 193 ? -13.266 26.745 -10.313 1.00 62.94 193 GLY A C 1
ATOM 1529 O O . GLY A 1 193 ? -14.425 26.773 -10.691 1.00 63.64 193 GLY A O 1
ATOM 1530 N N . ARG A 1 194 ? -12.950 26.408 -9.069 1.00 63.31 194 ARG A N 1
ATOM 1531 C CA . ARG A 1 194 ? -13.998 26.069 -8.096 1.00 63.47 194 ARG A CA 1
ATOM 1532 C C . ARG A 1 194 ? -14.230 27.239 -7.145 1.00 63.67 194 ARG A C 1
ATOM 1533 O O . ARG A 1 194 ? -13.334 27.643 -6.414 1.00 63.68 194 ARG A O 1
ATOM 1541 N N . ALA A 1 195 ? -15.439 27.779 -7.155 1.00 64.16 195 ALA A N 1
ATOM 1542 C CA . ALA A 1 195 ? -15.775 28.883 -6.269 1.00 64.56 195 ALA A CA 1
ATOM 1543 C C . ALA A 1 195 ? -15.993 28.370 -4.870 1.00 65.54 195 ALA A C 1
ATOM 1544 O O . ALA A 1 195 ? -16.337 27.212 -4.677 1.00 65.86 195 ALA A O 1
ATOM 1546 N N . ASN A 1 196 ? -15.813 29.243 -3.892 1.00 66.60 196 ASN A N 1
ATOM 1547 C CA . ASN A 1 196 ? -16.211 28.938 -2.539 1.00 67.63 196 ASN A CA 1
ATOM 1548 C C . ASN A 1 196 ? -17.675 28.559 -2.552 1.00 68.57 196 ASN A C 1
ATOM 1549 O O . ASN A 1 196 ? -18.407 28.982 -3.419 1.00 69.36 196 ASN A O 1
ATOM 1554 N N . ARG A 1 197 ? -18.114 27.740 -1.614 1.00 70.16 197 ARG A N 1
ATOM 1555 C CA . ARG A 1 197 ? -19.542 27.508 -1.477 1.00 71.23 197 ARG A CA 1
ATOM 1556 C C . ARG A 1 197 ? -20.119 28.750 -0.811 1.00 71.84 197 ARG A C 1
ATOM 1557 O O . ARG A 1 197 ? -19.412 29.407 -0.055 1.00 72.03 197 ARG A O 1
ATOM 1565 N N . PRO A 1 198 ? -21.372 29.116 -1.140 1.00 72.89 198 PRO A N 1
ATOM 1566 C CA . PRO A 1 198 ? -21.967 30.329 -0.535 1.00 73.40 198 PRO A CA 1
ATOM 1567 C C . PRO A 1 198 ? -21.888 30.249 0.975 1.00 74.12 198 PRO A C 1
ATOM 1568 O O . PRO A 1 198 ? -21.896 29.143 1.514 1.00 74.18 198 PRO A O 1
ATOM 1572 N N . GLU A 1 199 ? -21.762 31.393 1.653 1.00 74.90 199 GLU A N 1
ATOM 1573 C CA . GLU A 1 199 ? -21.502 31.373 3.111 1.00 74.95 199 GLU A CA 1
ATOM 1574 C C . GLU A 1 199 ? -22.853 31.146 3.822 1.00 74.96 199 GLU A C 1
ATOM 1575 O O . GLU A 1 199 ? -23.847 31.867 3.564 1.00 75.37 199 GLU A O 1
ATOM 1581 N N . GLY A 1 200 ? -22.892 30.103 4.659 1.00 73.87 200 GLY A N 1
ATOM 1582 C CA . GLY A 1 200 ? -24.154 29.558 5.152 1.00 72.81 200 GLY A CA 1
ATOM 1583 C C . GLY A 1 200 ? -24.899 28.665 4.155 1.00 72.12 200 GLY A C 1
ATOM 1584 O O . GLY A 1 200 ? -26.113 28.491 4.275 1.00 72.57 200 GLY A O 1
ATOM 1585 N N . ALA A 1 201 ? -24.198 28.098 3.168 1.00 70.73 201 ALA A N 1
ATOM 1586 C CA . ALA A 1 201 ? -24.738 26.978 2.386 1.00 69.49 201 ALA A CA 1
ATOM 1587 C C . ALA A 1 201 ? -24.651 25.749 3.265 1.00 68.70 201 ALA A C 1
ATOM 1588 O O . ALA A 1 201 ? -23.776 25.684 4.118 1.00 68.57 201 ALA A O 1
ATOM 1590 N N . PRO A 1 202 ? -25.564 24.770 3.078 1.00 67.82 202 PRO A N 1
ATOM 1591 C CA . PRO A 1 202 ? -25.496 23.531 3.858 1.00 66.58 202 PRO A CA 1
ATOM 1592 C C . PRO A 1 202 ? -24.475 22.607 3.248 1.00 65.54 202 PRO A C 1
ATOM 1593 O O . PRO A 1 202 ? -24.104 22.787 2.097 1.00 65.67 202 PRO A O 1
ATOM 1597 N N . PRO A 1 203 ? -24.042 21.587 3.989 1.00 64.49 203 PRO A N 1
ATOM 1598 C CA . PRO A 1 203 ? -22.931 20.794 3.440 1.00 63.49 203 PRO A CA 1
ATOM 1599 C C . PRO A 1 203 ? -23.386 19.859 2.322 1.00 62.34 203 PRO A C 1
ATOM 1600 O O . PRO A 1 203 ? -24.507 19.368 2.335 1.00 61.64 203 PRO A O 1
ATOM 1604 N N . VAL A 1 204 ? -22.511 19.628 1.359 1.00 61.55 204 VAL A N 1
ATOM 1605 C CA . VAL A 1 204 ? -22.810 18.702 0.295 1.00 61.07 204 VAL A CA 1
ATOM 1606 C C . VAL A 1 204 ? -22.816 17.306 0.888 1.00 60.70 204 VAL A C 1
ATOM 1607 O O . VAL A 1 204 ? -22.132 17.042 1.870 1.00 61.06 204 VAL A O 1
ATOM 1611 N N . ALA A 1 205 ? -23.658 16.445 0.327 1.00 60.03 205 ALA A N 1
ATOM 1612 C CA . ALA A 1 205 ? -23.658 15.017 0.616 1.00 59.10 205 ALA A CA 1
ATOM 1613 C C . ALA A 1 205 ? -22.716 14.348 -0.390 1.00 58.45 205 ALA A C 1
ATOM 1614 O O . ALA A 1 205 ? -22.670 14.734 -1.577 1.00 57.61 205 ALA A O 1
ATOM 1616 N N . LEU A 1 206 ? -21.961 13.361 0.086 1.00 58.03 206 LEU A N 1
ATOM 1617 C CA . LEU A 1 206 ? -20.886 12.763 -0.713 1.00 57.76 206 LEU A CA 1
ATOM 1618 C C . LEU A 1 206 ? -21.377 11.536 -1.417 1.00 57.28 206 LEU A C 1
ATOM 1619 O O . LEU A 1 206 ? -22.259 10.875 -0.932 1.00 57.26 206 LEU A O 1
ATOM 1624 N N . HIS A 1 207 ? -20.829 11.275 -2.593 1.00 57.32 207 HIS A N 1
ATOM 1625 C CA . HIS A 1 207 ? -21.085 10.037 -3.326 1.00 57.32 207 HIS A CA 1
ATOM 1626 C C . HIS A 1 207 ? -20.563 8.887 -2.467 1.00 57.02 207 HIS A C 1
ATOM 1627 O O . HIS A 1 207 ? -19.447 8.970 -1.980 1.00 56.08 207 HIS A O 1
ATOM 1634 N N . PRO A 1 208 ? -21.387 7.833 -2.253 1.00 57.40 208 PRO A N 1
ATOM 1635 C CA . PRO A 1 208 ? -21.094 6.823 -1.244 1.00 57.48 208 PRO A CA 1
ATOM 1636 C C . PRO A 1 208 ? -19.855 6.015 -1.531 1.00 57.74 208 PRO A C 1
ATOM 1637 O O . PRO A 1 208 ? -19.226 5.513 -0.599 1.00 57.96 208 PRO A O 1
ATOM 1641 N N . SER A 1 209 ? -19.474 5.906 -2.795 1.00 58.02 209 SER A N 1
ATOM 1642 C CA . SER A 1 209 ? -18.157 5.354 -3.115 1.00 58.35 209 SER A CA 1
ATOM 1643 C C . SER A 1 209 ? -16.981 6.133 -2.488 1.00 58.28 209 SER A C 1
ATOM 1644 O O . SER A 1 209 ? -15.858 5.751 -2.687 1.00 58.79 209 SER A O 1
ATOM 1647 N N . LEU A 1 210 ? -17.234 7.224 -1.775 1.00 58.38 210 LEU A N 1
ATOM 1648 C CA . LEU A 1 210 ? -16.191 7.964 -1.091 1.00 58.68 210 LEU A CA 1
ATOM 1649 C C . LEU A 1 210 ? -16.265 7.720 0.414 1.00 58.90 210 LEU A C 1
ATOM 1650 O O . LEU A 1 210 ? -15.534 8.325 1.188 1.00 59.18 210 LEU A O 1
ATOM 1655 N N . HIS A 1 211 ? -17.129 6.814 0.839 1.00 59.35 211 HIS A N 1
ATOM 1656 C CA . HIS A 1 211 ? -17.199 6.462 2.254 1.00 59.49 211 HIS A CA 1
ATOM 1657 C C . HIS A 1 211 ? -15.904 5.810 2.675 1.00 59.27 211 HIS A C 1
ATOM 1658 O O . HIS A 1 211 ? -15.176 5.276 1.845 1.00 59.22 211 HIS A O 1
ATOM 1665 N N . PHE A 1 212 ? -15.632 5.866 3.972 1.00 59.39 212 PHE A N 1
ATOM 1666 C CA . PHE A 1 212 ? -14.411 5.352 4.540 1.00 59.44 212 PHE A CA 1
ATOM 1667 C C . PHE A 1 212 ? -14.453 3.877 4.371 1.00 59.70 212 PHE A C 1
ATOM 1668 O O . PHE A 1 212 ? -15.469 3.266 4.680 1.00 59.67 212 PHE A O 1
ATOM 1676 N N . LYS A 1 213 ? -13.372 3.300 3.856 1.00 60.45 213 LYS A N 1
ATOM 1677 C CA . LYS A 1 213 ? -13.294 1.844 3.727 1.00 61.01 213 LYS A CA 1
ATOM 1678 C C . LYS A 1 213 ? -13.052 1.347 5.118 1.00 61.35 213 LYS A C 1
ATOM 1679 O O . LYS A 1 213 ? -12.090 1.761 5.771 1.00 61.19 213 LYS A O 1
ATOM 1685 N N . GLU A 1 214 ? -13.938 0.483 5.590 1.00 62.32 214 GLU A N 1
ATOM 1686 C CA . GLU A 1 214 ? -13.794 -0.077 6.930 1.00 62.75 214 GLU A CA 1
ATOM 1687 C C . GLU A 1 214 ? -12.389 -0.642 7.042 1.00 62.72 214 GLU A C 1
ATOM 1688 O O . GLU A 1 214 ? -11.952 -1.389 6.170 1.00 62.50 214 GLU A O 1
ATOM 1694 N N . PRO A 1 215 ? -11.675 -0.304 8.119 1.00 63.11 215 PRO A N 1
ATOM 1695 C CA . PRO A 1 215 ? -10.285 -0.744 8.140 1.00 63.36 215 PRO A CA 1
ATOM 1696 C C . PRO A 1 215 ? -10.204 -2.230 8.477 1.00 63.60 215 PRO A C 1
ATOM 1697 O O . PRO A 1 215 ? -11.216 -2.840 8.839 1.00 63.70 215 PRO A O 1
ATOM 1701 N N . PRO A 1 216 ? -9.013 -2.829 8.337 1.00 63.82 216 PRO A N 1
ATOM 1702 C CA . PRO A 1 216 ? -8.934 -4.269 8.601 1.00 63.67 216 PRO A CA 1
ATOM 1703 C C . PRO A 1 216 ? -9.065 -4.477 10.094 1.00 63.70 216 PRO A C 1
ATOM 1704 O O . PRO A 1 216 ? -8.650 -3.594 10.861 1.00 63.65 216 PRO A O 1
ATOM 1708 N N . LYS A 1 217 ? -9.659 -5.593 10.520 1.00 63.32 217 LYS A N 1
ATOM 1709 C CA . LYS A 1 217 ? -9.819 -5.814 11.957 1.00 63.06 217 LYS A CA 1
ATOM 1710 C C . LYS A 1 217 ? -8.420 -5.958 12.598 1.00 62.31 217 LYS A C 1
ATOM 1711 O O . LYS A 1 217 ? -7.471 -6.370 11.940 1.00 62.08 217 LYS A O 1
ATOM 1717 N N . PRO A 1 218 ? -8.267 -5.545 13.860 1.00 61.74 218 PRO A N 1
ATOM 1718 C CA . PRO A 1 218 ? -6.896 -5.559 14.404 1.00 61.11 218 PRO A CA 1
ATOM 1719 C C . PRO A 1 218 ? -6.394 -6.966 14.638 1.00 59.93 218 PRO A C 1
ATOM 1720 O O . PRO A 1 218 ? -7.196 -7.856 14.860 1.00 59.58 218 PRO A O 1
ATOM 1724 N N . TYR A 1 219 ? -5.082 -7.147 14.569 1.00 58.81 219 TYR A N 1
ATOM 1725 C CA . TYR A 1 219 ? -4.464 -8.426 14.856 1.00 58.58 219 TYR A CA 1
ATOM 1726 C C . TYR A 1 219 ? -3.075 -8.219 15.458 1.00 58.00 219 TYR A C 1
ATOM 1727 O O . TYR A 1 219 ? -2.398 -7.245 15.128 1.00 57.04 219 TYR A O 1
ATOM 1736 N N . LEU A 1 220 ? -2.698 -9.135 16.359 1.00 57.75 220 LEU A N 1
ATOM 1737 C CA . LEU A 1 220 ? -1.363 -9.220 16.974 1.00 57.88 220 LEU A CA 1
ATOM 1738 C C . LEU A 1 220 ? -0.963 -10.693 16.969 1.00 58.40 220 LEU A C 1
ATOM 1739 O O . LEU A 1 220 ? -1.529 -11.516 17.707 1.00 58.63 220 LEU A O 1
ATOM 1744 N N . LEU A 1 221 ? 0.017 -11.022 16.140 1.00 58.75 221 LEU A N 1
ATOM 1745 C CA . LEU A 1 221 ? 0.223 -12.382 15.698 1.00 59.04 221 LEU A CA 1
ATOM 1746 C C . LEU A 1 221 ? 1.670 -12.786 15.911 1.00 59.36 221 LEU A C 1
ATOM 1747 O O . LEU A 1 221 ? 2.583 -12.042 15.552 1.00 59.15 221 LEU A O 1
ATOM 1752 N N . ARG A 1 222 ? 1.878 -13.971 16.480 1.00 59.90 222 ARG A N 1
ATOM 1753 C CA . ARG A 1 222 ? 3.216 -14.425 16.858 1.00 60.33 222 ARG A CA 1
ATOM 1754 C C . ARG A 1 222 ? 3.916 -15.059 15.673 1.00 60.73 222 ARG A C 1
ATOM 1755 O O . ARG A 1 222 ? 3.478 -16.066 15.152 1.00 60.51 222 ARG A O 1
ATOM 1763 N N . ARG A 1 223 ? 5.022 -14.453 15.269 1.00 62.02 223 ARG A N 1
ATOM 1764 C CA . ARG A 1 223 ? 5.746 -14.846 14.074 1.00 62.95 223 ARG A CA 1
ATOM 1765 C C . ARG A 1 223 ? 7.051 -15.520 14.450 1.00 63.23 223 ARG A C 1
ATOM 1766 O O . ARG A 1 223 ? 7.576 -15.337 15.543 1.00 62.54 223 ARG A O 1
ATOM 1774 N N . ASN A 1 224 ? 7.564 -16.296 13.506 1.00 64.41 224 ASN A N 1
ATOM 1775 C CA . ASN A 1 224 ? 8.841 -16.985 13.630 1.00 65.37 224 ASN A CA 1
ATOM 1776 C C . ASN A 1 224 ? 9.698 -16.571 12.444 1.00 66.14 224 ASN A C 1
ATOM 1777 O O . ASN A 1 224 ? 9.217 -16.592 11.318 1.00 66.41 224 ASN A O 1
ATOM 1782 N N . PHE A 1 225 ? 10.948 -16.184 12.699 1.00 67.25 225 PHE A N 1
ATOM 1783 C CA . PHE A 1 225 ? 11.831 -15.596 11.677 1.00 67.64 225 PHE A CA 1
ATOM 1784 C C . PHE A 1 225 ? 13.153 -16.340 11.673 1.00 68.03 225 PHE A C 1
ATOM 1785 O O . PHE A 1 225 ? 13.606 -16.785 12.721 1.00 68.08 225 PHE A O 1
ATOM 1793 N N . LEU A 1 226 ? 13.763 -16.483 10.501 1.00 68.53 226 LEU A N 1
ATOM 1794 C CA . LEU A 1 226 ? 15.080 -17.115 10.376 1.00 68.98 226 LEU A CA 1
ATOM 1795 C C . LEU A 1 226 ? 16.057 -16.059 9.854 1.00 69.38 226 LEU A C 1
ATOM 1796 O O . LEU A 1 226 ? 16.122 -15.817 8.646 1.00 69.29 226 LEU A O 1
ATOM 1801 N N . PRO A 1 227 ? 16.809 -15.408 10.763 1.00 69.91 227 PRO A N 1
ATOM 1802 C CA . PRO A 1 227 ? 17.639 -14.285 10.319 1.00 70.38 227 PRO A CA 1
ATOM 1803 C C . PRO A 1 227 ? 18.771 -14.723 9.392 1.00 70.89 227 PRO A C 1
ATOM 1804 O O . PRO A 1 227 ? 19.462 -15.702 9.682 1.00 70.71 227 PRO A O 1
ATOM 1808 N N . THR A 1 228 ? 18.941 -14.007 8.283 1.00 71.71 228 THR A N 1
ATOM 1809 C CA . THR A 1 228 ? 20.032 -14.281 7.337 1.00 72.31 228 THR A CA 1
ATOM 1810 C C . THR A 1 228 ? 21.316 -13.546 7.749 1.00 72.89 228 THR A C 1
ATOM 1811 O O . THR A 1 228 ? 22.414 -14.046 7.512 1.00 72.82 228 THR A O 1
ATOM 1815 N N . GLU A 1 229 ? 21.166 -12.367 8.359 1.00 73.62 229 GLU A N 1
ATOM 1816 C CA . GLU A 1 229 ? 22.293 -11.569 8.852 1.00 74.01 229 GLU A CA 1
ATOM 1817 C C . GLU A 1 229 ? 22.056 -11.299 10.334 1.00 74.50 229 GLU A C 1
ATOM 1818 O O . GLU A 1 229 ? 20.982 -10.817 10.695 1.00 74.74 229 GLU A O 1
ATOM 1824 N N . SER A 1 230 ? 23.039 -11.616 11.187 1.00 75.00 230 SER A N 1
ATOM 1825 C CA . SER A 1 230 ? 22.955 -11.320 12.641 1.00 75.22 230 SER A CA 1
ATOM 1826 C C . SER A 1 230 ? 24.246 -10.696 13.197 1.00 75.39 230 SER A C 1
ATOM 1827 O O . SER A 1 230 ? 25.351 -11.051 12.764 1.00 75.43 230 SER A O 1
ATOM 1830 N N . LYS A 1 231 ? 24.092 -9.785 14.164 1.00 75.47 231 LYS A N 1
ATOM 1831 C CA . LYS A 1 231 ? 25.216 -9.006 14.719 1.00 75.57 231 LYS A CA 1
ATOM 1832 C C . LYS A 1 231 ? 25.685 -9.516 16.090 1.00 75.71 231 LYS A C 1
ATOM 1833 O O . LYS A 1 231 ? 24.927 -9.454 17.060 1.00 75.71 231 LYS A O 1
ATOM 1839 N N . ALA A 1 232 ? 26.936 -9.994 16.155 1.00 75.82 232 ALA A N 1
ATOM 1840 C CA . ALA A 1 232 ? 27.584 -10.421 17.412 1.00 75.81 232 ALA A CA 1
ATOM 1841 C C . ALA A 1 232 ? 27.254 -9.487 18.593 1.00 75.96 232 ALA A C 1
ATOM 1842 O O . ALA A 1 232 ? 26.522 -9.870 19.518 1.00 76.07 232 ALA A O 1
ATOM 1844 N N . ASN A 1 233 ? 27.785 -8.266 18.556 1.00 75.91 233 ASN A N 1
ATOM 1845 C CA . ASN A 1 233 ? 27.472 -7.261 19.572 1.00 75.81 233 ASN A CA 1
ATOM 1846 C C . ASN A 1 233 ? 26.564 -6.186 18.971 1.00 75.78 233 ASN A C 1
ATOM 1847 O O . ASN A 1 233 ? 26.982 -5.424 18.097 1.00 75.91 233 ASN A O 1
ATOM 1852 N N . TRP A 1 234 ? 25.323 -6.142 19.457 1.00 75.56 234 TRP A N 1
ATOM 1853 C CA . TRP A 1 234 ? 24.229 -5.371 18.835 1.00 75.31 234 TRP A CA 1
ATOM 1854 C C . TRP A 1 234 ? 23.728 -4.210 19.697 1.00 75.16 234 TRP A C 1
ATOM 1855 O O . TRP A 1 234 ? 22.871 -3.430 19.260 1.00 75.05 234 TRP A O 1
ATOM 1866 N N . LEU A 1 235 ? 24.244 -4.123 20.921 1.00 74.93 235 LEU A N 1
ATOM 1867 C CA . LEU A 1 235 ? 23.963 -3.018 21.823 1.00 74.77 235 LEU A CA 1
ATOM 1868 C C . LEU A 1 235 ? 25.208 -2.143 21.895 1.00 74.59 235 LEU A C 1
ATOM 1869 O O . LEU A 1 235 ? 26.313 -2.604 21.634 1.00 74.81 235 LEU A O 1
ATOM 1874 N N . ASP A 1 236 ? 25.014 -0.878 22.230 1.00 74.43 236 ASP A N 1
ATOM 1875 C CA . ASP A 1 236 ? 26.095 0.098 22.299 1.00 74.39 236 ASP A CA 1
ATOM 1876 C C . ASP A 1 236 ? 26.687 0.111 23.713 1.00 74.31 236 ASP A C 1
ATOM 1877 O O . ASP A 1 236 ? 26.228 0.861 24.574 1.00 74.66 236 ASP A O 1
ATOM 1882 N N . MET A 1 237 ? 27.710 -0.704 23.950 1.00 74.07 237 MET A N 1
ATOM 1883 C CA . MET A 1 237 ? 28.268 -0.882 25.302 1.00 74.06 237 MET A CA 1
ATOM 1884 C C . MET A 1 237 ? 28.795 0.416 25.962 1.00 73.97 237 MET A C 1
ATOM 1885 O O . MET A 1 237 ? 28.913 0.479 27.190 1.00 73.87 237 MET A O 1
ATOM 1890 N N . ASN A 1 238 ? 29.112 1.434 25.158 1.00 73.84 238 ASN A N 1
ATOM 1891 C CA . ASN A 1 238 ? 29.479 2.759 25.684 1.00 73.85 238 ASN A CA 1
ATOM 1892 C C . ASN A 1 238 ? 28.342 3.351 26.502 1.00 73.81 238 ASN A C 1
ATOM 1893 O O . ASN A 1 238 ? 28.526 3.734 27.658 1.00 73.64 238 ASN A O 1
ATOM 1898 N N . ASN A 1 239 ? 27.169 3.411 25.876 1.00 73.89 239 ASN A N 1
ATOM 1899 C CA . ASN A 1 239 ? 25.945 3.898 26.508 1.00 74.00 239 ASN A CA 1
ATOM 1900 C C . ASN A 1 239 ? 25.643 3.149 27.818 1.00 74.14 239 ASN A C 1
ATOM 1901 O O . ASN A 1 239 ? 25.336 1.950 27.791 1.00 74.14 239 ASN A O 1
ATOM 1906 N N . PRO A 1 240 ? 25.718 3.856 28.969 1.00 74.19 240 PRO A N 1
ATOM 1907 C CA . PRO A 1 240 ? 25.627 3.161 30.263 1.00 73.97 240 PRO A CA 1
ATOM 1908 C C . PRO A 1 240 ? 24.321 2.384 30.445 1.00 73.68 240 PRO A C 1
ATOM 1909 O O . PRO A 1 240 ? 24.336 1.281 30.987 1.00 73.32 240 PRO A O 1
ATOM 1913 N N . ALA A 1 241 ? 23.208 2.962 30.004 1.00 73.48 241 ALA A N 1
ATOM 1914 C CA . ALA A 1 241 ? 21.926 2.252 30.025 1.00 73.50 241 ALA A CA 1
ATOM 1915 C C . ALA A 1 241 ? 22.094 0.835 29.460 1.00 73.32 241 ALA A C 1
ATOM 1916 O O . ALA A 1 241 ? 21.889 -0.164 30.159 1.00 73.20 241 ALA A O 1
ATOM 1918 N N . GLU A 1 242 ? 22.525 0.769 28.206 1.00 73.23 242 GLU A N 1
ATOM 1919 C CA . GLU A 1 242 ? 22.636 -0.491 27.477 1.00 73.15 242 GLU A CA 1
ATOM 1920 C C . GLU A 1 242 ? 23.662 -1.462 28.108 1.00 73.31 242 GLU A C 1
ATOM 1921 O O . GLU A 1 242 ? 23.554 -2.679 27.935 1.00 73.37 242 GLU A O 1
ATOM 1927 N N . ARG A 1 243 ? 24.633 -0.931 28.851 1.00 73.28 243 ARG A N 1
ATOM 1928 C CA . ARG A 1 243 ? 25.596 -1.765 29.581 1.00 73.29 243 ARG A CA 1
ATOM 1929 C C . ARG A 1 243 ? 24.944 -2.526 30.748 1.00 73.22 243 ARG A C 1
ATOM 1930 O O . ARG A 1 243 ? 24.917 -3.758 30.749 1.00 73.12 243 ARG A O 1
ATOM 1938 N N . LEU A 1 244 ? 24.402 -1.792 31.720 1.00 73.42 244 LEU A N 1
ATOM 1939 C CA . LEU A 1 244 ? 23.743 -2.382 32.903 1.00 73.61 244 LEU A CA 1
ATOM 1940 C C . LEU A 1 244 ? 22.664 -3.397 32.528 1.00 73.88 244 LEU A C 1
ATOM 1941 O O . LEU A 1 244 ? 22.381 -4.324 33.298 1.00 74.01 244 LEU A O 1
ATOM 1946 N N . PHE A 1 245 ? 22.051 -3.211 31.360 1.00 73.99 245 PHE A N 1
ATOM 1947 C CA . PHE A 1 245 ? 21.189 -4.237 30.784 1.00 74.32 245 PHE A CA 1
ATOM 1948 C C . PHE A 1 245 ? 21.942 -5.565 30.545 1.00 74.69 245 PHE A C 1
ATOM 1949 O O . PHE A 1 245 ? 21.493 -6.627 30.991 1.00 74.48 245 PHE A O 1
ATOM 1957 N N . VAL A 1 246 ? 23.078 -5.500 29.849 1.00 75.12 246 VAL A N 1
ATOM 1958 C CA . VAL A 1 246 ? 23.814 -6.709 29.472 1.00 75.59 246 VAL A CA 1
ATOM 1959 C C . VAL A 1 246 ? 24.323 -7.463 30.700 1.00 75.96 246 VAL A C 1
ATOM 1960 O O . VAL A 1 246 ? 24.254 -8.700 30.748 1.00 75.88 246 VAL A O 1
ATOM 1964 N N . GLU A 1 247 ? 24.827 -6.724 31.689 1.00 76.36 247 GLU A N 1
ATOM 1965 C CA . GLU A 1 247 ? 25.385 -7.357 32.886 1.00 76.89 247 GLU A CA 1
ATOM 1966 C C . GLU A 1 247 ? 24.281 -7.820 33.835 1.00 77.43 247 GLU A C 1
ATOM 1967 O O . GLU A 1 247 ? 24.552 -8.487 34.832 1.00 77.51 247 GLU A O 1
ATOM 1973 N N . GLU A 1 248 ? 23.038 -7.478 33.508 1.00 78.33 248 GLU A N 1
ATOM 1974 C CA . GLU A 1 248 ? 21.872 -8.020 34.203 1.00 78.74 248 GLU A CA 1
ATOM 1975 C C . GLU A 1 248 ? 21.355 -9.287 33.515 1.00 79.33 248 GLU A C 1
ATOM 1976 O O . GLU A 1 248 ? 21.000 -10.245 34.195 1.00 79.64 248 GLU A O 1
ATOM 1982 N N . PHE A 1 249 ? 21.316 -9.287 32.178 1.00 79.81 249 PHE A N 1
ATOM 1983 C CA . PHE A 1 249 ? 20.814 -10.429 31.397 1.00 79.96 249 PHE A CA 1
ATOM 1984 C C . PHE A 1 249 ? 21.918 -11.099 30.549 1.00 80.12 249 PHE A C 1
ATOM 1985 O O . PHE A 1 249 ? 21.948 -10.949 29.328 1.00 80.21 249 PHE A O 1
ATOM 1993 N N . GLY A 1 250 ? 22.825 -11.827 31.195 1.00 80.23 250 GLY A N 1
ATOM 1994 C CA . GLY A 1 250 ? 23.794 -12.687 30.488 1.00 80.33 250 GLY A CA 1
ATOM 1995 C C . GLY A 1 250 ? 24.808 -11.975 29.605 1.00 80.56 250 GLY A C 1
ATOM 1996 O O . GLY A 1 250 ? 24.461 -11.087 28.817 1.00 80.67 250 GLY A O 1
ATOM 1997 N N . VAL A 1 262 ? 17.208 -19.133 15.158 1.00 54.18 262 VAL A N 1
ATOM 1998 C CA . VAL A 1 262 ? 15.889 -18.891 14.564 1.00 53.99 262 VAL A CA 1
ATOM 1999 C C . VAL A 1 262 ? 14.855 -18.424 15.603 1.00 54.14 262 VAL A C 1
ATOM 2000 O O . VAL A 1 262 ? 14.484 -19.186 16.488 1.00 54.48 262 VAL A O 1
ATOM 2004 N N . VAL A 1 263 ? 14.365 -17.188 15.455 1.00 53.95 263 VAL A N 1
ATOM 2005 C CA . VAL A 1 263 ? 13.752 -16.439 16.563 1.00 53.80 263 VAL A CA 1
ATOM 2006 C C . VAL A 1 263 ? 12.262 -16.064 16.402 1.00 53.62 263 VAL A C 1
ATOM 2007 O O . VAL A 1 263 ? 11.583 -16.516 15.482 1.00 53.00 263 VAL A O 1
ATOM 2011 N N . SER A 1 264 ? 11.785 -15.216 17.318 1.00 53.71 264 SER A N 1
ATOM 2012 C CA . SER A 1 264 ? 10.352 -15.032 17.568 1.00 53.95 264 SER A CA 1
ATOM 2013 C C . SER A 1 264 ? 9.978 -13.617 18.057 1.00 53.59 264 SER A C 1
ATOM 2014 O O . SER A 1 264 ? 10.677 -13.016 18.866 1.00 53.22 264 SER A O 1
ATOM 2017 N N . TYR A 1 265 ? 8.859 -13.108 17.560 1.00 53.34 265 TYR A N 1
ATOM 2018 C CA . TYR A 1 265 ? 8.373 -11.793 17.954 1.00 53.68 265 TYR A CA 1
ATOM 2019 C C . TYR A 1 265 ? 6.904 -11.724 17.614 1.00 53.70 265 TYR A C 1
ATOM 2020 O O . TYR A 1 265 ? 6.357 -12.675 17.062 1.00 53.88 265 TYR A O 1
ATOM 2029 N N . TYR A 1 266 ? 6.264 -10.607 17.924 1.00 53.92 266 TYR A N 1
ATOM 2030 C CA . TYR A 1 266 ? 4.850 -10.434 17.594 1.00 54.20 266 TYR A CA 1
ATOM 2031 C C . TYR A 1 266 ? 4.691 -9.392 16.493 1.00 54.48 266 TYR A C 1
ATOM 2032 O O . TYR A 1 266 ? 5.447 -8.428 16.451 1.00 54.57 266 TYR A O 1
ATOM 2041 N N . GLU A 1 267 ? 3.726 -9.603 15.593 1.00 54.62 267 GLU A N 1
ATOM 2042 C CA . GLU A 1 267 ? 3.408 -8.628 14.544 1.00 54.72 267 GLU A CA 1
ATOM 2043 C C . GLU A 1 267 ? 1.988 -8.156 14.707 1.00 54.94 267 GLU A C 1
ATOM 2044 O O . GLU A 1 267 ? 1.061 -8.956 14.753 1.00 54.59 267 GLU A O 1
ATOM 2050 N N . SER A 1 268 ? 1.840 -6.837 14.794 1.00 55.69 268 SER A N 1
ATOM 2051 C CA . SER A 1 268 ? 0.547 -6.190 14.878 1.00 55.89 268 SER A CA 1
ATOM 2052 C C . SER A 1 268 ? 0.326 -5.421 13.614 1.00 56.34 268 SER A C 1
ATOM 2053 O O . SER A 1 268 ? 1.291 -4.945 13.005 1.00 56.78 268 SER A O 1
ATOM 2056 N N . ASN A 1 269 ? -0.938 -5.291 13.213 1.00 56.71 269 ASN A N 1
ATOM 2057 C CA . ASN A 1 269 ? -1.283 -4.390 12.113 1.00 56.43 269 ASN A CA 1
ATOM 2058 C C . ASN A 1 269 ? -1.425 -3.010 12.704 1.00 56.77 269 ASN A C 1
ATOM 2059 O O . ASN A 1 269 ? -1.531 -2.846 13.921 1.00 55.91 269 ASN A O 1
ATOM 2064 N N . HIS A 1 270 ? -1.430 -2.024 11.820 1.00 57.51 270 HIS A N 1
ATOM 2065 C CA . HIS A 1 270 ? -1.527 -0.638 12.221 1.00 57.80 270 HIS A CA 1
ATOM 2066 C C . HIS A 1 270 ? -2.810 -0.331 12.984 1.00 57.82 270 HIS A C 1
ATOM 2067 O O . HIS A 1 270 ? -2.819 0.519 13.867 1.00 58.08 270 HIS A O 1
ATOM 2074 N N . GLU A 1 271 ? -3.883 -1.027 12.642 1.00 57.89 271 GLU A N 1
ATOM 2075 C CA . GLU A 1 271 ? -5.154 -0.842 13.304 1.00 58.06 271 GLU A CA 1
ATOM 2076 C C . GLU A 1 271 ? -5.064 -1.284 14.764 1.00 58.39 271 GLU A C 1
ATOM 2077 O O . GLU A 1 271 ? -5.579 -0.600 15.646 1.00 58.63 271 GLU A O 1
ATOM 2083 N N . PHE A 1 272 ? -4.398 -2.407 15.030 1.00 58.58 272 PHE A N 1
ATOM 2084 C CA . PHE A 1 272 ? -4.182 -2.834 16.417 1.00 58.65 272 PHE A CA 1
ATOM 2085 C C . PHE A 1 272 ? -3.420 -1.775 17.223 1.00 58.94 272 PHE A C 1
ATOM 2086 O O . PHE A 1 272 ? -3.718 -1.543 18.406 1.00 59.14 272 PHE A O 1
ATOM 2094 N N . HIS A 1 273 ? -2.435 -1.142 16.598 1.00 58.91 273 HIS A N 1
ATOM 2095 C CA . HIS A 1 273 ? -1.657 -0.136 17.302 1.00 58.90 273 HIS A CA 1
ATOM 2096 C C . HIS A 1 273 ? -2.516 1.083 17.564 1.00 58.98 273 HIS A C 1
ATOM 2097 O O . HIS A 1 273 ? -2.331 1.746 18.577 1.00 59.39 273 HIS A O 1
ATOM 2104 N N . LEU A 1 274 ? -3.445 1.385 16.653 1.00 58.65 274 LEU A N 1
ATOM 2105 C CA . LEU A 1 274 ? -4.330 2.532 16.823 1.00 58.32 274 LEU A CA 1
ATOM 2106 C C . LEU A 1 274 ? -5.291 2.232 17.947 1.00 58.32 274 LEU A C 1
ATOM 2107 O O . LEU A 1 274 ? -5.545 3.072 18.808 1.00 58.54 274 LEU A O 1
ATOM 2112 N N . ARG A 1 275 ? -5.810 1.018 17.954 1.00 58.24 275 ARG A N 1
ATOM 2113 C CA . ARG A 1 275 ? -6.694 0.611 19.019 1.00 58.56 275 ARG A CA 1
ATOM 2114 C C . ARG A 1 275 ? -6.073 0.748 20.402 1.00 58.48 275 ARG A C 1
ATOM 2115 O O . ARG A 1 275 ? -6.796 1.001 21.375 1.00 58.99 275 ARG A O 1
ATOM 2123 N N . CYS A 1 276 ? -4.752 0.566 20.496 1.00 57.57 276 CYS A N 1
ATOM 2124 C CA . CYS A 1 276 ? -4.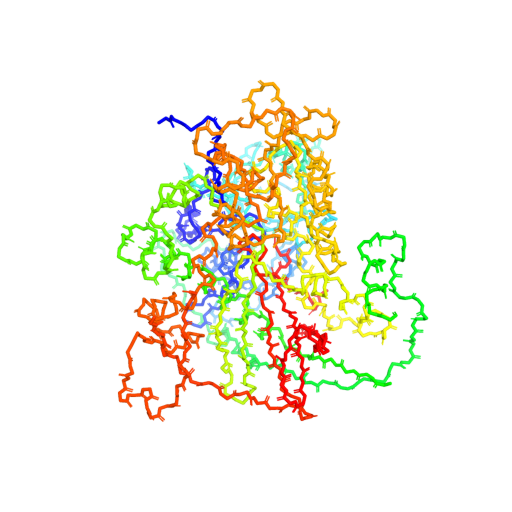052 0.715 21.772 1.00 56.59 276 CYS A CA 1
ATOM 2125 C C . CYS A 1 276 ? -3.840 2.178 22.144 1.00 56.18 276 CYS A C 1
ATOM 2126 O O . CYS A 1 276 ? -3.909 2.534 23.315 1.00 56.05 276 CYS A O 1
ATOM 2129 N N . VAL A 1 277 ? -3.566 3.024 21.161 1.00 55.61 277 VAL A N 1
ATOM 2130 C CA . VAL A 1 277 ? -3.405 4.443 21.435 1.00 55.49 277 VAL A CA 1
ATOM 2131 C C . VAL A 1 277 ? -4.718 5.022 21.966 1.00 55.31 277 VAL A C 1
ATOM 2132 O O . VAL A 1 277 ? -4.743 5.747 22.970 1.00 54.70 277 VAL A O 1
ATOM 2136 N N . ALA A 1 278 ? -5.807 4.693 21.281 1.00 55.45 278 ALA A N 1
ATOM 2137 C CA . ALA A 1 278 ? -7.125 5.186 21.659 1.00 55.64 278 ALA A CA 1
ATOM 2138 C C . ALA A 1 278 ? -7.595 4.616 22.998 1.00 55.54 278 ALA A C 1
ATOM 2139 O O . ALA A 1 278 ? -8.019 5.356 23.871 1.00 55.02 278 ALA A O 1
ATOM 2141 N N . TYR A 1 279 ? -7.509 3.307 23.178 1.00 55.67 279 TYR A N 1
ATOM 2142 C CA . TYR A 1 279 ? -7.908 2.728 24.459 1.00 55.92 279 TYR A CA 1
ATOM 2143 C C . TYR A 1 279 ? -6.996 3.191 25.587 1.00 56.16 279 TYR A C 1
ATOM 2144 O O . TYR A 1 279 ? -7.457 3.515 26.679 1.00 56.68 279 TYR A O 1
ATOM 2153 N N . GLY A 1 280 ? -5.701 3.245 25.323 1.00 56.45 280 GLY A N 1
ATOM 2154 C CA . GLY A 1 280 ? -4.750 3.740 26.299 1.00 56.37 280 GLY A CA 1
ATOM 2155 C C . GLY A 1 280 ? -5.114 5.135 26.782 1.00 56.46 280 GLY A C 1
ATOM 2156 O O . GLY A 1 280 ? -5.367 5.327 27.975 1.00 56.88 280 GLY A O 1
ATOM 2157 N N . THR A 1 281 ? -5.119 6.100 25.863 1.00 56.28 281 THR A N 1
ATOM 2158 C CA . THR A 1 281 ? -5.345 7.506 26.205 1.00 56.71 281 THR A CA 1
ATOM 2159 C C . THR A 1 281 ? -6.701 7.676 26.916 1.00 56.79 281 THR A C 1
ATOM 2160 O O . THR A 1 281 ? -6.835 8.484 27.818 1.00 57.85 281 THR A O 1
ATOM 2164 N N . GLN A 1 282 ? -7.698 6.895 26.534 1.00 56.68 282 GLN A N 1
ATOM 2165 C CA . GLN A 1 282 ? -9.015 7.020 27.139 1.00 56.12 282 GLN A CA 1
ATOM 2166 C C . GLN A 1 282 ? -8.990 6.399 28.533 1.00 56.13 282 GLN A C 1
ATOM 2167 O O . GLN A 1 282 ? -9.433 6.994 29.483 1.00 56.88 282 GLN A O 1
ATOM 2173 N N . LEU A 1 283 ? -8.467 5.203 28.670 1.00 55.78 283 LEU A N 1
ATOM 2174 C CA . LEU A 1 283 ? -8.307 4.662 30.002 1.00 55.81 283 LEU A CA 1
ATOM 2175 C C . LEU A 1 283 ? -7.578 5.654 30.935 1.00 55.88 283 LEU A C 1
ATOM 2176 O O . LEU A 1 283 ? -8.030 5.905 32.051 1.00 56.34 283 LEU A O 1
ATOM 2181 N N . HIS A 1 284 ? -6.483 6.243 30.473 1.00 55.21 284 HIS A N 1
ATOM 2182 C CA . HIS A 1 284 ? -5.784 7.250 31.274 1.00 54.99 284 HIS A CA 1
ATOM 2183 C C . HIS A 1 284 ? -6.704 8.407 31.741 1.00 54.58 284 HIS A C 1
ATOM 2184 O O . HIS A 1 284 ? -6.665 8.822 32.888 1.00 53.99 284 HIS A O 1
ATOM 2191 N N . ALA A 1 285 ? -7.539 8.916 30.848 1.00 54.26 285 ALA A N 1
ATOM 2192 C CA . ALA A 1 285 ? -8.473 9.956 31.224 1.00 53.90 285 ALA A CA 1
ATOM 2193 C C . ALA A 1 285 ? -9.394 9.398 32.329 1.00 54.42 285 ALA A C 1
ATOM 2194 O O . ALA A 1 285 ? -9.636 10.078 33.363 1.00 55.43 285 ALA A O 1
ATOM 2196 N N . ILE A 1 286 ? -9.876 8.162 32.120 1.00 53.65 286 ILE A N 1
ATOM 2197 C CA . ILE A 1 286 ? -10.861 7.531 32.992 1.00 53.25 286 ILE A CA 1
ATOM 2198 C C . ILE A 1 286 ? -10.257 7.303 34.387 1.00 53.32 286 ILE A C 1
ATOM 2199 O O . ILE A 1 286 ? -10.900 7.562 35.403 1.00 53.09 286 ILE A O 1
ATOM 2204 N N . PHE A 1 287 ? -9.012 6.846 34.425 1.00 53.08 287 PHE A N 1
ATOM 2205 C CA . PHE A 1 287 ? -8.326 6.636 35.691 1.00 53.15 287 PHE A CA 1
ATOM 2206 C C . PHE A 1 287 ? -8.085 7.960 36.431 1.00 53.35 287 PHE A C 1
ATOM 2207 O O . PHE A 1 287 ? -8.160 8.002 37.673 1.00 53.40 287 PHE A O 1
ATOM 2215 N N . MET A 1 288 ? -7.807 9.024 35.674 1.00 53.50 288 MET A N 1
ATOM 2216 C CA . MET A 1 288 ? -7.534 10.332 36.252 1.00 53.91 288 MET A CA 1
ATOM 2217 C C . MET A 1 288 ? -8.797 10.912 36.892 1.00 54.40 288 MET A C 1
ATOM 2218 O O . MET A 1 288 ? -8.755 11.451 37.997 1.00 54.28 288 MET A O 1
ATOM 2223 N N . GLU A 1 289 ? -9.916 10.803 36.185 1.00 55.04 289 GLU A N 1
ATOM 2224 C CA . GLU A 1 289 ? -11.214 11.211 36.713 1.00 55.71 289 GLU A CA 1
ATOM 2225 C C . GLU A 1 289 ? -11.510 10.448 38.006 1.00 56.46 289 GLU A C 1
ATOM 2226 O O . GLU A 1 289 ? -11.731 11.041 39.061 1.00 56.61 289 GLU A O 1
ATOM 2232 N N . ALA A 1 290 ? -11.498 9.121 37.922 1.00 57.15 290 ALA A N 1
ATOM 2233 C CA . ALA A 1 290 ? -11.609 8.288 39.112 1.00 57.34 290 ALA A CA 1
ATOM 2234 C C . ALA A 1 290 ? -10.667 8.783 40.211 1.00 58.17 290 ALA A C 1
ATOM 2235 O O . ALA A 1 290 ? -11.072 8.881 41.385 1.00 58.96 290 ALA A O 1
ATOM 2237 N N . THR A 1 291 ? -9.416 9.093 39.845 1.00 58.19 291 THR A N 1
ATOM 2238 C CA . THR A 1 291 ? -8.416 9.469 40.859 1.00 57.95 291 THR A CA 1
ATOM 2239 C C . THR A 1 291 ? -8.792 10.778 41.511 1.00 57.63 291 THR A C 1
ATOM 2240 O O . THR A 1 291 ? -8.531 10.959 42.657 1.00 57.38 291 THR A O 1
ATOM 2244 N N . ALA A 1 292 ? -9.436 11.685 40.794 1.00 58.37 292 ALA A N 1
ATOM 2245 C CA . ALA A 1 292 ? -9.952 12.920 41.427 1.00 58.61 292 ALA A CA 1
ATOM 2246 C C . ALA A 1 292 ? -11.050 12.580 42.429 1.00 58.88 292 ALA A C 1
ATOM 2247 O O . ALA A 1 292 ? -11.086 13.137 43.509 1.00 59.47 292 ALA A O 1
ATOM 2249 N N . GLN A 1 293 ? -11.931 11.650 42.089 1.00 59.28 293 GLN A N 1
ATOM 2250 C CA . GLN A 1 293 ? -13.044 11.324 42.976 1.00 59.89 293 GLN A CA 1
ATOM 2251 C C . GLN A 1 293 ? -12.552 10.779 44.307 1.00 60.05 293 GLN A C 1
ATOM 2252 O O . GLN A 1 293 ? -13.051 11.181 45.357 1.00 60.29 293 GLN A O 1
ATOM 2258 N N . VAL A 1 294 ? -11.566 9.886 44.252 1.00 60.29 294 VAL A N 1
ATOM 2259 C CA . VAL A 1 294 ? -10.941 9.320 45.460 1.00 60.70 294 VAL A CA 1
ATOM 2260 C C . VAL A 1 294 ? -10.317 10.432 46.302 1.00 61.47 294 VAL A C 1
ATOM 2261 O O . VAL A 1 294 ? -10.556 10.522 47.518 1.00 61.50 294 VAL A O 1
ATOM 2265 N N . ILE A 1 295 ? -9.533 11.282 45.642 1.00 62.49 295 ILE A N 1
ATOM 2266 C CA . ILE A 1 295 ? -8.846 12.379 46.307 1.00 63.33 295 ILE A CA 1
ATOM 2267 C C . ILE A 1 295 ? -9.789 13.288 47.107 1.00 64.21 295 ILE A C 1
ATOM 2268 O O . ILE A 1 295 ? -9.427 13.686 48.218 1.00 64.17 295 ILE A O 1
ATOM 2273 N N . GLU A 1 296 ? -10.994 13.567 46.577 1.00 64.82 296 GLU A N 1
ATOM 2274 C CA . GLU A 1 296 ? -11.943 14.496 47.229 1.00 65.18 296 GLU A CA 1
ATOM 2275 C C . GLU A 1 296 ? -12.856 13.836 48.295 1.00 64.41 296 GLU A C 1
ATOM 2276 O O . GLU A 1 296 ? -13.705 14.508 48.872 1.00 64.33 296 GLU A O 1
ATOM 2282 N N . SER A 1 297 ? -12.663 12.542 48.556 1.00 63.84 297 SER A N 1
ATOM 2283 C CA . SER A 1 297 ? -13.514 11.770 49.480 1.00 63.54 297 SER A CA 1
ATOM 2284 C C . SER A 1 297 ? -12.709 11.115 50.607 1.00 63.21 297 SER A C 1
ATOM 2285 O O . SER A 1 297 ? -11.878 10.246 50.370 1.00 63.26 297 SER A O 1
ATOM 2288 N N . ASP A 1 298 ? -12.973 11.541 51.836 1.00 63.10 298 ASP A N 1
ATOM 2289 C CA . ASP A 1 298 ? -12.417 10.901 53.017 1.00 63.12 298 ASP A CA 1
ATOM 2290 C C . ASP A 1 298 ? -12.677 9.391 53.062 1.00 63.04 298 ASP A C 1
ATOM 2291 O O . ASP A 1 298 ? -11.839 8.626 53.538 1.00 62.25 298 ASP A O 1
ATOM 2296 N N . GLU A 1 299 ? -13.842 8.976 52.567 1.00 63.47 299 GLU A N 1
ATOM 2297 C CA . GLU A 1 299 ? -14.279 7.573 52.666 1.00 63.94 299 GLU A CA 1
ATOM 2298 C C . GLU A 1 299 ? -13.441 6.717 51.732 1.00 63.41 299 GLU A C 1
ATOM 2299 O O . GLU A 1 299 ? -12.800 5.740 52.148 1.00 62.62 299 GLU A O 1
ATOM 2305 N N . LYS A 1 300 ? -13.431 7.132 50.473 1.00 63.28 300 LYS A N 1
ATOM 2306 C CA . LYS A 1 300 ? -12.648 6.466 49.454 1.00 63.55 300 LYS A CA 1
ATOM 2307 C C . LYS A 1 300 ? -11.145 6.427 49.819 1.00 62.93 300 LYS A C 1
ATOM 2308 O O . LYS A 1 300 ? -10.501 5.414 49.614 1.00 62.83 300 LYS A O 1
ATOM 2314 N N . LEU A 1 301 ? -10.595 7.494 50.393 1.00 62.46 301 LEU A N 1
ATOM 2315 C CA . LEU A 1 301 ? -9.177 7.472 50.812 1.00 62.18 301 LEU A CA 1
ATOM 2316 C C . LEU A 1 301 ? -8.882 6.459 51.942 1.00 61.69 301 LEU A C 1
ATOM 2317 O O . LEU A 1 301 ? -7.799 5.888 52.000 1.00 61.14 301 LEU A O 1
ATOM 2322 N N . ARG A 1 302 ? -9.837 6.237 52.835 1.00 61.58 302 ARG A N 1
ATOM 2323 C CA . ARG A 1 302 ? -9.673 5.204 53.849 1.00 61.52 302 ARG A CA 1
ATOM 2324 C C . ARG A 1 302 ? -9.765 3.823 53.186 1.00 61.13 302 ARG A C 1
ATOM 2325 O O . ARG A 1 302 ? -9.086 2.878 53.588 1.00 61.40 302 ARG A O 1
ATOM 2333 N N . LEU A 1 303 ? -10.597 3.717 52.157 1.00 60.31 303 LEU A N 1
ATOM 2334 C CA . LEU A 1 303 ? -10.788 2.456 51.463 1.00 59.80 303 LEU A CA 1
ATOM 2335 C C . LEU A 1 303 ? -9.519 2.054 50.752 1.00 59.07 303 LEU A C 1
ATOM 2336 O O . LEU A 1 303 ? -9.180 0.899 50.692 1.00 59.38 303 LEU A O 1
ATOM 2341 N N . PHE A 1 304 ? -8.800 3.032 50.229 1.00 59.12 304 PHE A N 1
ATOM 2342 C CA . PHE A 1 304 ? -7.535 2.792 49.518 1.00 58.64 304 PHE A CA 1
ATOM 2343 C C . PHE A 1 304 ? -6.372 2.567 50.500 1.00 58.54 304 PHE A C 1
ATOM 2344 O O . PHE A 1 304 ? -5.208 2.397 50.083 1.00 58.31 304 PHE A O 1
ATOM 2352 N N . ALA A 1 305 ? -6.705 2.577 51.801 1.00 58.26 305 ALA A N 1
ATOM 2353 C CA . ALA A 1 305 ? -5.745 2.327 52.876 1.00 57.89 305 ALA A CA 1
ATOM 2354 C C . ALA A 1 305 ? -4.630 3.362 52.923 1.00 57.38 305 ALA A C 1
ATOM 2355 O O . ALA A 1 305 ? -3.496 3.025 53.253 1.00 57.04 305 ALA A O 1
ATOM 2357 N N . ILE A 1 306 ? -4.952 4.604 52.575 1.00 57.03 306 ILE A N 1
ATOM 2358 C CA . ILE A 1 306 ? -4.028 5.723 52.767 1.00 57.28 306 ILE A CA 1
ATOM 2359 C C . ILE A 1 306 ? -4.186 6.136 54.220 1.00 57.17 306 ILE A C 1
ATOM 2360 O O . ILE A 1 306 ? -5.269 6.524 54.641 1.00 57.23 306 ILE A O 1
ATOM 2365 N N . PRO A 1 307 ? -3.132 6.011 55.021 1.00 57.16 307 PRO A N 1
ATOM 2366 C CA . PRO A 1 307 ? -3.360 6.457 56.407 1.00 57.39 307 PRO A CA 1
ATOM 2367 C C . PRO A 1 307 ? -3.821 7.918 56.483 1.00 57.31 307 PRO A C 1
ATOM 2368 O O . PRO A 1 307 ? -3.312 8.755 55.756 1.00 56.76 307 PRO A O 1
ATOM 2372 N N . GLU A 1 308 ? -4.780 8.189 57.365 1.00 57.78 308 GLU A N 1
ATOM 2373 C CA . GLU A 1 308 ? -5.356 9.518 57.547 1.00 58.13 308 GLU A CA 1
ATOM 2374 C C . GLU A 1 308 ? -4.326 10.630 57.682 1.00 58.78 308 GLU A C 1
ATOM 2375 O O . GLU A 1 308 ? -4.529 11.750 57.212 1.00 59.22 308 GLU A O 1
ATOM 2381 N N . GLU A 1 309 ? -3.222 10.326 58.334 1.00 59.65 309 GLU A N 1
ATOM 2382 C CA . GLU A 1 309 ? -2.169 11.310 58.565 1.00 59.93 309 GLU A CA 1
ATOM 2383 C C . GLU A 1 309 ? -1.569 11.873 57.266 1.00 59.87 309 GLU A C 1
ATOM 2384 O O . GLU A 1 309 ? -1.023 12.964 57.256 1.00 59.81 309 GLU A O 1
ATOM 2390 N N . PHE A 1 310 ? -1.669 11.129 56.178 1.00 60.03 310 PHE A N 1
ATOM 2391 C CA . PHE A 1 310 ? -1.076 11.549 54.917 1.00 60.45 310 PHE A CA 1
ATOM 2392 C C . PHE A 1 310 ? -2.043 12.235 53.977 1.00 60.37 310 PHE A C 1
ATOM 2393 O O . PHE A 1 310 ? -1.675 12.528 52.845 1.00 60.62 310 PHE A O 1
ATOM 2401 N N . TRP A 1 311 ? -3.261 12.508 54.427 1.00 60.13 311 TRP A N 1
ATOM 2402 C CA . TRP A 1 311 ? -4.271 13.088 53.536 1.00 60.22 311 TRP A CA 1
ATOM 2403 C C . TRP A 1 311 ? -3.937 14.514 53.094 1.00 60.05 311 TRP A C 1
ATOM 2404 O O . TRP A 1 311 ? -3.970 14.808 51.908 1.00 60.39 311 TRP A O 1
ATOM 2415 N N . PRO A 1 312 ? -3.641 15.411 54.036 1.00 59.96 312 PRO A N 1
ATOM 2416 C CA . PRO A 1 312 ? -3.151 16.712 53.634 1.00 60.04 312 PRO A CA 1
ATOM 2417 C C . PRO A 1 312 ? -2.057 16.640 52.563 1.00 60.29 312 PRO A C 1
ATOM 2418 O O . PRO A 1 312 ? -2.066 17.422 51.604 1.00 60.57 312 PRO A O 1
ATOM 2422 N N . ARG A 1 313 ? -1.127 15.704 52.721 1.00 60.03 313 ARG A N 1
ATOM 2423 C CA . ARG A 1 313 ? 0.016 15.637 51.839 1.00 59.80 313 ARG A CA 1
ATOM 2424 C C . ARG A 1 313 ? -0.383 15.151 50.471 1.00 59.42 313 ARG A C 1
ATOM 2425 O O . ARG A 1 313 ? -0.035 15.760 49.473 1.00 59.72 313 ARG A O 1
ATOM 2433 N N . ILE A 1 314 ? -1.109 14.047 50.416 1.00 59.48 314 ILE A N 1
ATOM 2434 C CA . ILE A 1 314 ? -1.502 13.467 49.129 1.00 59.21 314 ILE A CA 1
ATOM 2435 C C . ILE A 1 314 ? -2.421 14.442 48.403 1.00 58.86 314 ILE A C 1
ATOM 2436 O O . ILE A 1 314 ? -2.279 14.677 47.210 1.00 58.95 314 ILE A O 1
ATOM 2441 N N . ARG A 1 315 ? -3.336 15.044 49.146 1.00 58.67 315 ARG A N 1
ATOM 2442 C CA . ARG A 1 315 ? -4.237 16.040 48.578 1.00 58.76 315 ARG A CA 1
ATOM 2443 C C . ARG A 1 315 ? -3.500 17.226 47.996 1.00 58.82 315 ARG A C 1
ATOM 2444 O O . ARG A 1 315 ? -3.907 17.775 46.964 1.00 58.30 315 ARG A O 1
ATOM 2452 N N . HIS A 1 316 ? -2.447 17.629 48.710 1.00 59.22 316 HIS A N 1
ATOM 2453 C CA . HIS A 1 316 ? -1.544 18.686 48.267 1.00 59.24 316 HIS A CA 1
ATOM 2454 C C . HIS A 1 316 ? -0.870 18.245 46.992 1.00 59.42 316 HIS A C 1
ATOM 2455 O O . HIS A 1 316 ? -0.868 18.981 46.028 1.00 59.65 316 HIS A O 1
ATOM 2462 N N . SER A 1 317 ? -0.308 17.038 46.985 1.00 59.67 317 SER A N 1
ATOM 2463 C CA . SER A 1 317 ? 0.312 16.510 45.779 1.00 59.89 317 SER A CA 1
ATOM 2464 C C . SER A 1 317 ? -0.613 16.671 44.577 1.00 59.95 317 SER A C 1
ATOM 2465 O O . SER A 1 317 ? -0.182 17.035 43.491 1.00 59.29 317 SER A O 1
ATOM 2468 N N . TRP A 1 318 ? -1.889 16.392 44.794 1.00 60.75 318 TRP A N 1
ATOM 2469 C CA . TRP A 1 318 ? -2.841 16.301 43.717 1.00 60.88 318 TRP A CA 1
ATOM 2470 C C . TRP A 1 318 ? -3.099 17.662 43.127 1.00 60.96 318 TRP A C 1
ATOM 2471 O O . TRP A 1 318 ? -3.205 17.789 41.903 1.00 61.41 318 TRP A O 1
ATOM 2482 N N . LYS A 1 319 ? -3.197 18.669 43.995 1.00 60.76 319 LYS A N 1
ATOM 2483 C CA . LYS A 1 319 ? -3.340 20.071 43.570 1.00 60.80 319 LYS A CA 1
ATOM 2484 C C . LYS A 1 319 ? -2.046 20.611 42.979 1.00 59.92 319 LYS A C 1
ATOM 2485 O O . LYS A 1 319 ? -2.043 21.210 41.939 1.00 60.37 319 LYS A O 1
ATOM 2491 N N . TYR A 1 320 ? -0.947 20.414 43.673 1.00 59.34 320 TYR A N 1
ATOM 2492 C CA . TYR A 1 320 ? 0.316 21.019 43.300 1.00 59.44 320 TYR A CA 1
ATOM 2493 C C . TYR A 1 320 ? 0.890 20.467 41.989 1.00 59.47 320 TYR A C 1
ATOM 2494 O O . TYR A 1 320 ? 1.417 21.227 41.163 1.00 59.65 320 TYR A O 1
ATOM 2503 N N . GLN A 1 321 ? 0.802 19.155 41.793 1.00 59.65 321 GLN A N 1
ATOM 2504 C CA . GLN A 1 321 ? 1.506 18.522 40.682 1.00 59.85 321 GLN A CA 1
ATOM 2505 C C . GLN A 1 321 ? 0.598 17.659 39.826 1.00 60.49 321 GLN A C 1
ATOM 2506 O O . GLN A 1 321 ? 0.153 16.583 40.241 1.00 60.42 321 GLN A O 1
ATOM 2512 N N . GLN A 1 322 ? 0.340 18.139 38.613 1.00 61.05 322 GLN A N 1
ATOM 2513 C CA . GLN A 1 322 ? -0.457 17.415 37.649 1.00 61.21 322 GLN A CA 1
ATOM 2514 C C . GLN A 1 322 ? 0.430 17.049 36.453 1.00 61.49 322 GLN A C 1
ATOM 2515 O O . GLN A 1 322 ? -0.001 17.045 35.307 1.00 62.61 322 GLN A O 1
ATOM 2521 N N . THR A 1 323 ? 1.685 16.744 36.731 1.00 61.35 323 THR A N 1
ATOM 2522 C CA . THR A 1 323 ? 2.584 16.204 35.735 1.00 61.39 323 THR A CA 1
ATOM 2523 C C . THR A 1 323 ? 3.216 14.924 36.282 1.00 61.74 323 THR A C 1
ATOM 2524 O O . THR A 1 323 ? 3.200 14.648 37.494 1.00 61.37 323 THR A O 1
ATOM 2528 N N . TYR A 1 324 ? 3.765 14.147 35.355 1.00 61.79 324 TYR A N 1
ATOM 2529 C CA . TYR A 1 324 ? 4.132 12.765 35.616 1.00 61.69 324 TYR A CA 1
ATOM 2530 C C . TYR A 1 324 ? 4.793 12.261 34.334 1.00 61.34 324 TYR A C 1
ATOM 2531 O O . TYR A 1 324 ? 4.488 12.768 33.268 1.00 60.94 324 TYR A O 1
ATOM 2540 N N . ILE A 1 325 ? 5.695 11.294 34.442 1.00 60.62 325 ILE A N 1
ATOM 2541 C CA . ILE A 1 325 ? 6.448 10.845 33.291 1.00 60.77 325 ILE A CA 1
ATOM 2542 C C . ILE A 1 325 ? 5.947 9.503 32.755 1.00 60.93 325 ILE A C 1
ATOM 2543 O O . ILE A 1 325 ? 5.653 9.392 31.570 1.00 60.97 325 ILE A O 1
ATOM 2548 N N . SER A 1 326 ? 5.856 8.485 33.609 1.00 60.90 326 SER A N 1
ATOM 2549 C CA . SER A 1 326 ? 5.507 7.155 33.133 1.00 60.59 326 SER A CA 1
ATOM 2550 C C . SER A 1 326 ? 4.468 6.428 33.977 1.00 60.80 326 SER A C 1
ATOM 2551 O O . SER A 1 326 ? 4.316 6.689 35.168 1.00 60.47 326 SER A O 1
ATOM 2554 N N . GLY A 1 327 ? 3.762 5.521 33.301 1.00 60.86 327 GLY A N 1
ATOM 2555 C CA . GLY A 1 327 ? 2.806 4.584 33.879 1.00 60.71 327 GLY A CA 1
ATOM 2556 C C . GLY A 1 327 ? 2.535 3.524 32.804 1.00 60.99 327 GLY A C 1
ATOM 2557 O O . GLY A 1 327 ? 2.690 3.803 31.612 1.00 61.19 327 GLY A O 1
ATOM 2558 N N . ARG A 1 328 ? 2.143 2.311 33.187 1.00 60.70 328 ARG A N 1
ATOM 2559 C CA . ARG A 1 328 ? 2.033 1.232 32.209 1.00 60.52 328 ARG A CA 1
ATOM 2560 C C . ARG A 1 328 ? 0.767 0.467 32.385 1.00 60.37 328 ARG A C 1
ATOM 2561 O O . ARG A 1 328 ? 0.517 -0.030 33.465 1.00 60.98 328 ARG A O 1
ATOM 2569 N N . PHE A 1 329 ? -0.031 0.354 31.329 1.00 60.17 329 PHE A N 1
ATOM 2570 C CA . PHE A 1 329 ? -1.245 -0.460 31.384 1.00 59.89 329 PHE A CA 1
ATOM 2571 C C . PHE A 1 329 ? -0.900 -1.928 31.180 1.00 59.70 329 PHE A C 1
ATOM 2572 O O . PHE A 1 329 ? 0.074 -2.247 30.511 1.00 59.52 329 PHE A O 1
ATOM 2580 N N . ASP A 1 330 ? -1.690 -2.821 31.756 1.00 59.88 330 ASP A N 1
ATOM 2581 C CA . ASP A 1 330 ? -1.568 -4.240 31.438 1.00 60.44 330 ASP A CA 1
ATOM 2582 C C . ASP A 1 330 ? -2.820 -4.742 30.725 1.00 60.31 330 ASP A C 1
ATOM 2583 O O . ASP A 1 330 ? -3.892 -4.761 31.306 1.00 59.86 330 ASP A O 1
ATOM 2588 N N . PHE A 1 331 ? -2.662 -5.110 29.450 1.00 60.53 331 PHE A N 1
ATOM 2589 C CA . PHE A 1 331 ? -3.750 -5.534 28.588 1.00 60.52 331 PHE A CA 1
ATOM 2590 C C . PHE A 1 331 ? -3.626 -7.003 28.276 1.00 60.74 331 PHE A C 1
ATOM 2591 O O . PHE A 1 331 ? -2.535 -7.542 28.226 1.00 59.63 331 PHE A O 1
ATOM 2599 N N . ALA A 1 332 ? -4.770 -7.615 28.002 1.00 61.69 332 ALA A N 1
ATOM 2600 C CA . ALA A 1 332 ? -4.863 -8.882 27.289 1.00 62.52 332 ALA A CA 1
ATOM 2601 C C . ALA A 1 332 ? -5.542 -8.612 25.952 1.00 63.09 332 ALA A C 1
ATOM 2602 O O . ALA A 1 332 ? -6.368 -7.712 25.832 1.00 63.53 332 ALA A O 1
ATOM 2604 N N . PHE A 1 333 ? -5.196 -9.387 24.938 1.00 63.98 333 PHE A N 1
ATOM 2605 C CA . PHE A 1 333 ? -5.819 -9.236 23.643 1.00 64.14 333 PHE A CA 1
ATOM 2606 C C . PHE A 1 333 ? -6.119 -10.577 23.020 1.00 64.42 333 PHE A C 1
ATOM 2607 O O . PHE A 1 333 ? -5.270 -11.452 23.004 1.00 64.11 333 PHE A O 1
ATOM 2615 N N . ASN A 1 334 ? -7.324 -10.687 22.472 1.00 65.08 334 ASN A N 1
ATOM 2616 C CA . ASN A 1 334 ? -7.862 -11.899 21.884 1.00 65.36 334 ASN A CA 1
ATOM 2617 C C . ASN A 1 334 ? -8.098 -11.652 20.393 1.00 65.59 334 ASN A C 1
ATOM 2618 O O . ASN A 1 334 ? -9.034 -10.944 20.020 1.00 65.61 334 ASN A O 1
ATOM 2623 N N . ASN A 1 335 ? -7.237 -12.255 19.563 1.00 65.95 335 ASN A N 1
ATOM 2624 C CA . ASN A 1 335 ? -7.298 -12.171 18.083 1.00 65.88 335 ASN A CA 1
ATOM 2625 C C . ASN A 1 335 ? -8.648 -12.476 17.413 1.00 66.06 335 ASN A C 1
ATOM 2626 O O . ASN A 1 335 ? -9.038 -11.783 16.477 1.00 65.90 335 ASN A O 1
ATOM 2631 N N . GLU A 1 336 ? -9.349 -13.521 17.863 1.00 66.82 336 GLU A N 1
ATOM 2632 C CA . GLU A 1 336 ? -10.638 -13.908 17.236 1.00 66.92 336 GLU A CA 1
ATOM 2633 C C . GLU A 1 336 ? -11.766 -12.904 17.555 1.00 66.94 336 GLU A C 1
ATOM 2634 O O . GLU A 1 336 ? -12.456 -12.436 16.646 1.00 67.00 336 GLU A O 1
ATOM 2640 N N . THR A 1 337 ? -11.919 -12.547 18.829 1.00 66.80 337 THR A N 1
ATOM 2641 C CA . THR A 1 337 ? -12.983 -11.628 19.249 1.00 66.65 337 THR A CA 1
ATOM 2642 C C . THR A 1 337 ? -12.665 -10.152 19.000 1.00 66.09 337 THR A C 1
ATOM 2643 O O . THR A 1 337 ? -13.567 -9.345 18.994 1.00 65.58 337 THR A O 1
ATOM 2647 N N . GLY A 1 338 ? -11.398 -9.804 18.794 1.00 66.01 338 GLY A N 1
ATOM 2648 C CA . GLY A 1 338 ? -10.981 -8.392 18.673 1.00 66.40 338 GLY A CA 1
ATOM 2649 C C . GLY A 1 338 ? -10.855 -7.617 20.003 1.00 66.51 338 GLY A C 1
ATOM 2650 O O . GLY A 1 338 ? -10.514 -6.422 20.011 1.00 65.94 338 GLY A O 1
ATOM 2651 N N . GLU A 1 339 ? -11.115 -8.300 21.122 1.00 66.47 339 GLU A N 1
ATOM 2652 C CA . GLU A 1 339 ? -11.250 -7.657 22.413 1.00 66.73 339 GLU A CA 1
ATOM 2653 C C . GLU A 1 339 ? -9.906 -7.338 23.050 1.00 66.59 339 GLU A C 1
ATOM 2654 O O . GLU A 1 339 ? -9.004 -8.171 23.083 1.00 66.91 339 GLU A O 1
ATOM 2660 N N . VAL A 1 340 ? -9.805 -6.120 23.568 1.00 66.13 340 VAL A N 1
ATOM 2661 C CA . VAL A 1 340 ? -8.686 -5.677 24.368 1.00 65.55 340 VAL A CA 1
ATOM 2662 C C . VAL A 1 340 ? -9.263 -5.380 25.735 1.00 65.29 340 VAL A C 1
ATOM 2663 O O . VAL A 1 340 ? -10.152 -4.548 25.855 1.00 65.46 340 VAL A O 1
ATOM 2667 N N . LYS A 1 341 ? -8.779 -6.042 26.769 1.00 64.84 341 LYS A N 1
ATOM 2668 C CA . LYS A 1 341 ? -9.239 -5.721 28.111 1.00 64.70 341 LYS A CA 1
ATOM 2669 C C . LYS A 1 341 ? -8.067 -5.260 28.977 1.00 64.43 341 LYS A C 1
ATOM 2670 O O . LYS A 1 341 ? -6.976 -5.819 28.885 1.00 64.63 341 LYS A O 1
ATOM 2676 N N . CYS A 1 342 ? -8.297 -4.226 29.789 1.00 64.02 342 CYS A N 1
ATOM 2677 C CA . CYS A 1 342 ? -7.303 -3.716 30.713 1.00 64.05 342 CYS A CA 1
ATOM 2678 C C . CYS A 1 342 ? -7.474 -4.321 32.090 1.00 63.91 342 CYS A C 1
ATOM 2679 O O . CYS A 1 342 ? -8.531 -4.217 32.683 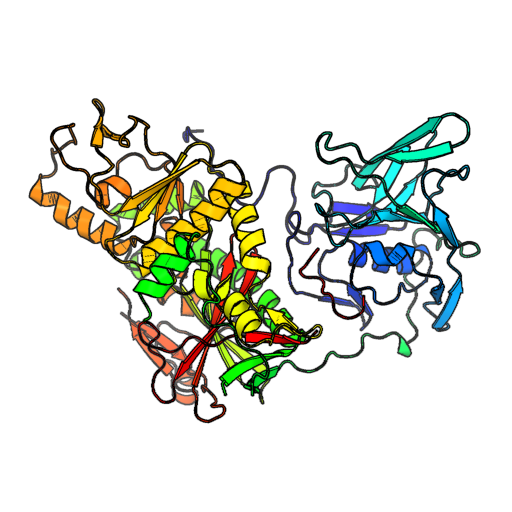1.00 64.06 342 CYS A O 1
ATOM 2682 N N . PHE A 1 343 ? -6.423 -4.934 32.605 1.00 64.22 343 PHE A N 1
ATOM 2683 C CA . PHE A 1 343 ? -6.423 -5.464 33.956 1.00 64.87 343 PHE A CA 1
ATOM 2684 C C . PHE A 1 343 ? -6.113 -4.396 34.992 1.00 65.36 343 PHE A C 1
ATOM 2685 O O . PHE A 1 343 ? -6.780 -4.307 36.023 1.00 65.88 343 PHE A O 1
ATOM 2693 N N . GLU A 1 344 ? -5.082 -3.605 34.741 1.00 65.85 344 GLU A N 1
ATOM 2694 C CA . GLU A 1 344 ? -4.615 -2.656 35.747 1.00 66.47 344 GLU A CA 1
ATOM 2695 C C . GLU A 1 344 ? -3.708 -1.581 35.160 1.00 66.18 344 GLU A C 1
ATOM 2696 O O . GLU A 1 344 ? -3.208 -1.718 34.042 1.00 66.29 344 GLU A O 1
ATOM 2702 N N . TYR A 1 345 ? -3.532 -0.501 35.914 1.00 65.78 345 TYR A N 1
ATOM 2703 C CA . TYR A 1 345 ? -2.670 0.601 35.508 1.00 66.23 345 TYR A CA 1
ATOM 2704 C C . TYR A 1 345 ? -1.637 0.648 36.580 1.00 66.54 345 TYR A C 1
ATOM 2705 O O . TYR A 1 345 ? -1.968 0.958 37.714 1.00 66.30 345 TYR A O 1
ATOM 2714 N N . ASN A 1 346 ? -0.406 0.263 36.243 1.00 67.50 346 ASN A N 1
ATOM 2715 C CA . ASN A 1 346 ? 0.728 0.393 37.146 1.00 68.18 346 ASN A CA 1
ATOM 2716 C C . ASN A 1 346 ? 1.352 1.730 36.910 1.00 68.36 346 ASN A C 1
ATOM 2717 O O . ASN A 1 346 ? 2.301 1.845 36.140 1.00 68.32 346 ASN A O 1
ATOM 2722 N N . ALA A 1 347 ? 0.791 2.744 37.566 1.00 68.81 347 ALA A N 1
ATOM 2723 C CA . ALA A 1 347 ? 1.226 4.116 37.381 1.00 69.44 347 ALA A CA 1
ATOM 2724 C C . ALA A 1 347 ? 2.349 4.556 38.312 1.00 69.80 347 ALA A C 1
ATOM 2725 O O . ALA A 1 347 ? 2.934 5.582 38.038 1.00 70.15 347 ALA A O 1
ATOM 2727 N N . ASP A 1 348 ? 2.662 3.813 39.383 1.00 71.13 348 ASP A N 1
ATOM 2728 C CA . ASP A 1 348 ? 3.700 4.266 40.348 1.00 71.42 348 ASP A CA 1
ATOM 2729 C C . ASP A 1 348 ? 5.103 3.951 39.843 1.00 71.69 348 ASP A C 1
ATOM 2730 O O . ASP A 1 348 ? 5.912 4.866 39.666 1.00 72.21 348 ASP A O 1
ATOM 2735 N N . SER A 1 349 ? 5.409 2.680 39.615 1.00 71.47 349 SER A N 1
ATOM 2736 C CA . SER A 1 349 ? 6.548 2.380 38.747 1.00 71.52 349 SER A CA 1
ATOM 2737 C C . SER A 1 349 ? 6.546 0.977 38.151 1.00 71.16 349 SER A C 1
ATOM 2738 O O . SER A 1 349 ? 6.489 -0.034 38.858 1.00 71.56 349 SER A O 1
ATOM 2741 N N . ALA A 1 350 ? 6.651 0.958 36.826 1.00 70.34 350 ALA A N 1
ATOM 2742 C CA . ALA A 1 350 ? 6.632 -0.247 36.049 1.00 69.50 350 ALA A CA 1
ATOM 2743 C C . ALA A 1 350 ? 8.011 -0.560 35.505 1.00 68.95 350 ALA A C 1
ATOM 2744 O O . ALA A 1 350 ? 8.750 0.332 35.080 1.00 68.94 350 ALA A O 1
ATOM 2746 N N . SER A 1 351 ? 8.355 -1.843 35.492 1.00 68.29 351 SER A N 1
ATOM 2747 C CA . SER A 1 351 ? 9.555 -2.274 34.795 1.00 67.59 351 SER A CA 1
ATOM 2748 C C . SER A 1 351 ? 9.193 -2.241 33.319 1.00 66.75 351 SER A C 1
ATOM 2749 O O . SER A 1 351 ? 8.036 -2.098 32.984 1.00 66.40 351 SER A O 1
ATOM 2752 N N . THR A 1 352 ? 10.174 -2.344 32.439 1.00 66.04 352 THR A N 1
ATOM 2753 C CA . THR A 1 352 ? 9.910 -2.669 31.041 1.00 65.79 352 THR A CA 1
ATOM 2754 C C . THR A 1 352 ? 10.089 -1.467 30.123 1.00 65.24 352 THR A C 1
ATOM 2755 O O . THR A 1 352 ? 10.063 -1.629 28.914 1.00 65.46 352 THR A O 1
ATOM 2759 N N . LEU A 1 353 ? 10.335 -0.278 30.669 1.00 64.52 353 LEU A N 1
ATOM 2760 C CA . LEU A 1 353 ? 10.487 0.910 29.820 1.00 64.37 353 LEU A CA 1
ATOM 2761 C C . LEU A 1 353 ? 11.676 0.843 28.827 1.00 63.99 353 LEU A C 1
ATOM 2762 O O . LEU A 1 353 ? 11.515 1.106 27.631 1.00 63.59 353 LEU A O 1
ATOM 2767 N N . LEU A 1 354 ? 12.867 0.500 29.306 1.00 63.87 354 LEU A N 1
ATOM 2768 C CA . LEU A 1 354 ? 14.026 0.453 28.414 1.00 63.78 354 LEU A CA 1
ATOM 2769 C C . LEU A 1 354 ? 13.784 -0.579 27.334 1.00 63.76 354 LEU A C 1
ATOM 2770 O O . LEU A 1 354 ? 14.059 -0.332 26.162 1.00 63.88 354 LEU A O 1
ATOM 2775 N N . GLU A 1 355 ? 13.254 -1.732 27.739 1.00 63.77 355 GLU A N 1
ATOM 2776 C CA . GLU A 1 355 ? 12.984 -2.830 26.821 1.00 63.62 355 GLU A CA 1
ATOM 2777 C C . GLU A 1 355 ? 12.107 -2.341 25.687 1.00 63.65 355 GLU A C 1
ATOM 2778 O O . GLU A 1 355 ? 12.354 -2.624 24.516 1.00 63.86 355 GLU A O 1
ATOM 2784 N N . CYS A 1 356 ? 11.093 -1.581 26.055 1.00 63.80 356 CYS A N 1
ATOM 2785 C CA . CYS A 1 356 ? 10.053 -1.209 25.131 1.00 63.72 356 CYS A CA 1
ATOM 2786 C C . CYS A 1 356 ? 10.536 -0.143 24.176 1.00 63.54 356 CYS A C 1
ATOM 2787 O O . CYS A 1 356 ? 10.367 -0.278 22.967 1.00 63.90 356 CYS A O 1
ATOM 2790 N N . GLY A 1 357 ? 11.154 0.903 24.717 1.00 63.26 357 GLY A N 1
ATOM 2791 C CA . GLY A 1 357 ? 11.524 2.074 23.928 1.00 63.18 357 GLY A CA 1
ATOM 2792 C C . GLY A 1 357 ? 12.904 2.074 23.298 1.00 63.04 357 GLY A C 1
ATOM 2793 O O . GLY A 1 357 ? 13.297 3.069 22.693 1.00 62.77 357 GLY A O 1
ATOM 2794 N N . LEU A 1 358 ? 13.643 0.974 23.450 1.00 63.31 358 LEU A N 1
ATOM 2795 C CA . LEU A 1 358 ? 15.000 0.862 22.911 1.00 63.47 358 LEU A CA 1
ATOM 2796 C C . LEU A 1 358 ? 15.361 -0.584 22.594 1.00 63.77 358 LEU A C 1
ATOM 2797 O O . LEU A 1 358 ? 15.488 -0.936 21.428 1.00 64.39 358 LEU A O 1
ATOM 2802 N N . ILE A 1 359 ? 15.516 -1.429 23.612 1.00 63.85 359 ILE A N 1
ATOM 2803 C CA . ILE A 1 359 ? 16.156 -2.734 23.395 1.00 64.09 359 ILE A CA 1
ATOM 2804 C C . ILE A 1 359 ? 15.480 -3.558 22.300 1.00 64.27 359 ILE A C 1
ATOM 2805 O O . ILE A 1 359 ? 16.168 -4.213 21.522 1.00 64.14 359 ILE A O 1
ATOM 2810 N N . GLN A 1 360 ? 14.151 -3.514 22.224 1.00 64.47 360 GLN A N 1
ATOM 2811 C CA . GLN A 1 360 ? 13.437 -4.345 21.253 1.00 64.91 360 GLN A CA 1
ATOM 2812 C C . GLN A 1 360 ? 13.726 -3.959 19.792 1.00 65.02 360 GLN A C 1
ATOM 2813 O O . GLN A 1 360 ? 13.822 -4.835 18.929 1.00 64.91 360 GLN A O 1
ATOM 2819 N N . GLN A 1 361 ? 13.869 -2.662 19.520 1.00 65.28 361 GLN A N 1
ATOM 2820 C CA . GLN A 1 361 ? 14.261 -2.198 18.180 1.00 65.45 361 GLN A CA 1
ATOM 2821 C C . GLN A 1 361 ? 15.718 -2.577 17.942 1.00 65.62 361 GLN A C 1
ATOM 2822 O O . GLN A 1 361 ? 16.040 -3.222 16.941 1.00 65.89 361 GLN A O 1
ATOM 2828 N N . LYS A 1 362 ? 16.592 -2.186 18.865 1.00 65.78 362 LYS A N 1
ATOM 2829 C CA . LYS A 1 362 ? 17.999 -2.584 18.801 1.00 65.83 362 LYS A CA 1
ATOM 2830 C C . LYS A 1 362 ? 18.101 -4.057 18.435 1.00 65.90 362 LYS A C 1
ATOM 2831 O O . LYS A 1 362 ? 18.784 -4.413 17.485 1.00 66.12 362 LYS A O 1
ATOM 2837 N N . TRP A 1 363 ? 17.395 -4.906 19.175 1.00 66.00 363 TRP A N 1
ATOM 2838 C CA . TRP A 1 363 ? 17.366 -6.334 18.876 1.00 66.01 363 TRP A CA 1
ATOM 2839 C C . TRP A 1 363 ? 16.932 -6.586 17.435 1.00 66.15 363 TRP A C 1
ATOM 2840 O O . TRP A 1 363 ? 17.626 -7.287 16.700 1.00 66.41 363 TRP A O 1
ATOM 2851 N N . ALA A 1 364 ? 15.799 -6.007 17.036 1.00 66.11 364 ALA A N 1
ATOM 2852 C CA . ALA A 1 364 ? 15.225 -6.245 15.708 1.00 66.16 364 ALA A CA 1
ATOM 2853 C C . ALA A 1 364 ? 16.206 -5.884 14.581 1.00 66.25 364 ALA A C 1
ATOM 2854 O O . ALA A 1 364 ? 16.279 -6.582 13.562 1.00 65.83 364 ALA A O 1
ATOM 2856 N N . GLU A 1 365 ? 16.956 -4.800 14.780 1.00 66.45 365 GLU A N 1
ATOM 2857 C CA . GLU A 1 365 ? 18.056 -4.442 13.889 1.00 66.86 365 GLU A CA 1
ATOM 2858 C C . GLU A 1 365 ? 19.095 -5.570 13.823 1.00 66.99 365 GLU A C 1
ATOM 2859 O O . GLU A 1 365 ? 19.564 -5.910 12.743 1.00 66.99 365 GLU A O 1
ATOM 2865 N N . SER A 1 366 ? 19.417 -6.169 14.969 1.00 67.26 366 SER A N 1
ATOM 2866 C CA . SER A 1 366 ? 20.413 -7.244 15.037 1.00 67.48 366 SER A CA 1
ATOM 2867 C C . SER A 1 366 ? 20.031 -8.463 14.210 1.00 67.80 366 SER A C 1
ATOM 2868 O O . SER A 1 366 ? 20.901 -9.100 13.621 1.00 67.66 366 SER A O 1
ATOM 2871 N N . VAL A 1 367 ? 18.744 -8.807 14.191 1.00 68.27 367 VAL A N 1
ATOM 2872 C CA . VAL A 1 367 ? 18.278 -9.957 13.400 1.00 68.70 367 VAL A CA 1
ATOM 2873 C C . VAL A 1 367 ? 17.681 -9.520 12.051 1.00 69.25 367 VAL A C 1
ATOM 2874 O O . VAL A 1 367 ? 17.028 -10.316 11.362 1.00 69.28 367 VAL A O 1
ATOM 2878 N N . GLY A 1 368 ? 17.920 -8.259 11.680 1.00 69.77 368 GLY A N 1
ATOM 2879 C CA . GLY A 1 368 ? 17.537 -7.734 10.371 1.00 70.10 368 GLY A CA 1
ATOM 2880 C C . GLY A 1 368 ? 16.044 -7.640 10.150 1.00 70.49 368 GLY A C 1
ATOM 2881 O O . GLY A 1 368 ? 15.579 -7.732 9.017 1.00 70.38 368 GLY A O 1
ATOM 2882 N N . LEU A 1 369 ? 15.292 -7.437 11.231 1.00 71.11 369 LEU A N 1
ATOM 2883 C CA . LEU A 1 369 ? 13.831 -7.455 11.162 1.00 71.63 369 LEU A CA 1
ATOM 2884 C C . LEU A 1 369 ? 13.238 -6.060 10.938 1.00 72.15 369 LEU A C 1
ATOM 2885 O O . LEU A 1 369 ? 12.027 -5.915 10.741 1.00 72.32 369 LEU A O 1
ATOM 2890 N N . ASP A 1 370 ? 14.085 -5.037 10.949 1.00 72.68 370 ASP A N 1
ATOM 2891 C CA . ASP A 1 370 ? 13.646 -3.688 10.611 1.00 73.12 370 ASP A CA 1
ATOM 2892 C C . ASP A 1 370 ? 13.610 -3.467 9.097 1.00 73.60 370 ASP A C 1
ATOM 2893 O O . ASP A 1 370 ? 14.205 -2.515 8.589 1.00 73.68 370 ASP A O 1
ATOM 2898 N N . LYS A 1 371 ? 12.915 -4.351 8.377 1.00 74.25 371 LYS A N 1
ATOM 2899 C CA . LYS A 1 371 ? 12.665 -4.156 6.945 1.00 74.48 371 LYS A CA 1
ATOM 2900 C C . LYS A 1 371 ? 11.783 -2.914 6.805 1.00 74.58 371 LYS A C 1
ATOM 2901 O O . LYS A 1 371 ? 11.308 -2.356 7.816 1.00 74.68 371 LYS A O 1
ATOM 2907 N N . GLN A 1 372 ? 11.551 -2.491 5.564 1.00 74.39 372 GLN A N 1
ATOM 2908 C CA . GLN A 1 372 ? 10.834 -1.234 5.301 1.00 74.21 372 GLN A CA 1
ATOM 2909 C C . GLN A 1 372 ? 9.393 -1.252 5.843 1.00 74.05 372 GLN A C 1
ATOM 2910 O O . GLN A 1 372 ? 8.905 -0.232 6.337 1.00 73.79 372 GLN A O 1
ATOM 2916 N N . ASP A 1 373 ? 8.733 -2.411 5.767 1.00 73.74 373 ASP A N 1
ATOM 2917 C CA . ASP A 1 373 ? 7.287 -2.493 6.018 1.00 73.60 373 ASP A CA 1
ATOM 2918 C C . ASP A 1 373 ? 6.837 -2.591 7.498 1.00 73.20 373 ASP A C 1
ATOM 2919 O O . ASP A 1 373 ? 5.634 -2.554 7.763 1.00 73.21 373 ASP A O 1
ATOM 2924 N N . THR A 1 374 ? 7.764 -2.697 8.454 1.00 72.64 374 THR A N 1
ATOM 2925 C CA . THR A 1 374 ? 7.377 -2.674 9.886 1.00 72.30 374 THR A CA 1
ATOM 2926 C C . THR A 1 374 ? 8.213 -1.714 10.748 1.00 71.84 374 THR A C 1
ATOM 2927 O O . THR A 1 374 ? 9.317 -1.353 10.378 1.00 71.93 374 THR A O 1
ATOM 2931 N N . ARG A 1 375 ? 7.659 -1.295 11.887 1.00 71.48 375 ARG A N 1
ATOM 2932 C CA . ARG A 1 375 ? 8.346 -0.400 12.831 1.00 71.23 375 ARG A CA 1
ATOM 2933 C C . ARG A 1 375 ? 8.406 -0.954 14.240 1.00 70.15 375 ARG A C 1
ATOM 2934 O O . ARG A 1 375 ? 7.601 -1.783 14.622 1.00 69.79 375 ARG A O 1
ATOM 2942 N N . GLY A 1 376 ? 9.358 -0.461 15.015 1.00 69.53 376 GLY A N 1
ATOM 2943 C CA . GLY A 1 376 ? 9.427 -0.777 16.434 1.00 69.52 376 GLY A CA 1
ATOM 2944 C C . GLY A 1 376 ? 8.238 -0.245 17.223 1.00 68.99 376 GLY A C 1
ATOM 2945 O O . GLY A 1 376 ? 7.940 0.946 17.201 1.00 68.57 376 GLY A O 1
ATOM 2946 N N . SER A 1 377 ? 7.564 -1.139 17.932 1.00 68.68 377 SER A N 1
ATOM 2947 C CA . SER A 1 377 ? 6.378 -0.779 18.715 1.00 68.55 377 SER A CA 1
ATOM 2948 C C . SER A 1 377 ? 6.521 0.459 19.618 1.00 68.31 377 SER A C 1
ATOM 2949 O O . SER A 1 377 ? 5.534 1.158 19.848 1.00 68.26 377 SER A O 1
ATOM 2952 N N . GLY A 1 378 ? 7.730 0.701 20.138 1.00 68.15 378 GLY A N 1
ATOM 2953 C CA . GLY A 1 378 ? 8.000 1.819 21.051 1.00 67.94 378 GLY A CA 1
ATOM 2954 C C . GLY A 1 378 ? 8.827 2.939 20.434 1.00 67.76 378 GLY A C 1
ATOM 2955 O O . GLY A 1 378 ? 9.641 3.577 21.106 1.00 67.81 378 GLY A O 1
ATOM 2956 N N . PHE A 1 379 ? 8.623 3.192 19.151 1.00 67.42 379 PHE A N 1
ATOM 2957 C CA . PHE A 1 379 ? 9.422 4.188 18.448 1.00 67.15 379 PHE A CA 1
ATOM 2958 C C . PHE A 1 379 ? 9.221 5.570 19.080 1.00 66.53 379 PHE A C 1
ATOM 2959 O O . PHE A 1 379 ? 10.184 6.301 19.302 1.00 66.28 379 PHE A O 1
ATOM 2967 N N . ALA A 1 380 ? 7.970 5.889 19.407 1.00 65.96 380 ALA A N 1
ATOM 2968 C CA . ALA A 1 380 ? 7.607 7.167 20.028 1.00 65.59 380 ALA A CA 1
ATOM 2969 C C . ALA A 1 380 ? 8.206 7.408 21.426 1.00 65.12 380 ALA A C 1
ATOM 2970 O O . ALA A 1 380 ? 8.335 8.547 21.839 1.00 65.31 380 ALA A O 1
ATOM 2972 N N . VAL A 1 381 ? 8.563 6.354 22.154 1.00 64.86 381 VAL A N 1
ATOM 2973 C CA . VAL A 1 381 ? 8.914 6.480 23.575 1.00 64.79 381 VAL A CA 1
ATOM 2974 C C . VAL A 1 381 ? 9.957 7.573 23.814 1.00 64.88 381 VAL A C 1
ATOM 2975 O O . VAL A 1 381 ? 9.709 8.529 24.553 1.00 64.28 381 VAL A O 1
ATOM 2979 N N . GLU A 1 382 ? 11.114 7.415 23.172 1.00 65.50 382 GLU A N 1
ATOM 2980 C CA . GLU A 1 382 ? 12.224 8.381 23.234 1.00 65.49 382 GLU A CA 1
ATOM 2981 C C . GLU A 1 382 ? 11.704 9.815 23.125 1.00 65.41 382 GLU A C 1
ATOM 2982 O O . GLU A 1 382 ? 11.890 10.624 24.024 1.00 65.28 382 GLU A O 1
ATOM 2988 N N . ARG A 1 383 ? 11.020 10.099 22.022 1.00 65.34 383 ARG A N 1
ATOM 2989 C CA . ARG A 1 383 ? 10.611 11.462 21.683 1.00 65.33 383 ARG A CA 1
ATOM 2990 C C . ARG A 1 383 ? 9.580 12.024 22.673 1.00 64.90 383 ARG A C 1
ATOM 2991 O O . ARG A 1 383 ? 9.517 13.235 22.909 1.00 64.80 383 ARG A O 1
ATOM 2999 N N . ASN A 1 384 ? 8.799 11.126 23.266 1.00 64.45 384 ASN A N 1
ATOM 3000 C CA . ASN A 1 384 ? 7.748 11.484 24.212 1.00 63.71 384 ASN A CA 1
ATOM 3001 C C . ASN A 1 384 ? 8.213 11.647 25.658 1.00 63.35 384 ASN A C 1
ATOM 3002 O O . ASN A 1 384 ? 7.562 12.348 26.442 1.00 62.91 384 ASN A O 1
ATOM 3007 N N . LEU A 1 385 ? 9.316 10.981 26.008 1.00 63.04 385 LEU A N 1
ATOM 3008 C CA . LEU A 1 385 ? 9.970 11.196 27.296 1.00 62.75 385 LEU A CA 1
ATOM 3009 C C . LEU A 1 385 ? 10.494 12.604 27.345 1.00 62.29 385 LEU A C 1
ATOM 3010 O O . LEU A 1 385 ? 10.374 13.265 28.355 1.00 62.04 385 LEU A O 1
ATOM 3015 N N . LYS A 1 386 ? 11.068 13.059 26.239 1.00 62.27 386 LYS A N 1
ATOM 3016 C CA . LYS A 1 386 ? 11.553 14.417 26.146 1.00 62.32 386 LYS A CA 1
ATOM 3017 C C . LYS A 1 386 ? 10.408 15.398 26.338 1.00 62.24 386 LYS A C 1
ATOM 3018 O O . LYS A 1 386 ? 10.521 16.335 27.130 1.00 62.17 386 LYS A O 1
ATOM 3024 N N . MET A 1 387 ? 9.287 15.152 25.664 1.00 62.03 387 MET A N 1
ATOM 3025 C CA . MET A 1 387 ? 8.124 16.042 25.764 1.00 62.13 387 MET A CA 1
ATOM 3026 C C . MET A 1 387 ? 7.479 16.042 27.146 1.00 61.03 387 MET A C 1
ATOM 3027 O O . MET A 1 387 ? 6.962 17.069 27.581 1.00 60.70 387 MET A O 1
ATOM 3032 N N . ALA A 1 388 ? 7.483 14.896 27.825 1.00 60.13 388 ALA A N 1
ATOM 3033 C CA . ALA A 1 388 ? 7.007 14.847 29.216 1.00 59.35 388 ALA A CA 1
ATOM 3034 C C . ALA A 1 388 ? 7.915 15.730 30.068 1.00 58.74 388 ALA A C 1
ATOM 3035 O O . ALA A 1 388 ? 7.431 16.565 30.836 1.00 58.39 388 ALA A O 1
ATOM 3037 N N . TRP A 1 389 ? 9.228 15.555 29.913 1.00 58.00 389 TRP A N 1
ATOM 3038 C CA . TRP A 1 389 ? 10.183 16.271 30.744 1.00 57.61 389 TRP A CA 1
ATOM 3039 C C . TRP A 1 389 ? 10.133 17.763 30.438 1.00 57.46 389 TRP A C 1
ATOM 3040 O O . TRP A 1 389 ? 10.079 18.593 31.355 1.00 57.30 389 TRP A O 1
ATOM 3051 N N . ALA A 1 390 ? 10.154 18.096 29.150 1.00 57.09 390 ALA A N 1
ATOM 3052 C CA . ALA A 1 390 ? 10.110 19.488 28.715 1.00 56.75 390 ALA A CA 1
ATOM 3053 C C . ALA A 1 390 ? 8.888 20.199 29.292 1.00 56.49 390 ALA A C 1
ATOM 3054 O O . ALA A 1 390 ? 8.952 21.361 29.633 1.00 56.80 390 ALA A O 1
ATOM 3056 N N . ASN A 1 391 ? 7.782 19.485 29.432 1.00 56.72 391 ASN A N 1
ATOM 3057 C CA . ASN A 1 391 ? 6.533 20.067 29.931 1.00 56.54 391 ASN A CA 1
ATOM 3058 C C . ASN A 1 391 ? 6.214 19.693 31.382 1.00 56.44 391 ASN A C 1
ATOM 3059 O O . ASN A 1 391 ? 5.159 20.050 31.897 1.00 56.65 391 ASN A O 1
ATOM 3064 N N . SER A 1 392 ? 7.139 19.013 32.053 1.00 56.45 392 SER A N 1
ATOM 3065 C CA . SER A 1 392 ? 6.899 18.492 33.406 1.00 56.62 392 SER A CA 1
ATOM 3066 C C . SER A 1 392 ? 6.752 19.563 34.450 1.00 56.81 392 SER A C 1
ATOM 3067 O O . SER A 1 392 ? 6.165 19.318 35.493 1.00 57.50 392 SER A O 1
ATOM 3070 N N . GLY A 1 393 ? 7.324 20.734 34.186 1.00 56.97 393 GLY A N 1
ATOM 3071 C CA . GLY A 1 393 ? 7.432 21.780 35.185 1.00 56.55 393 GLY A CA 1
ATOM 3072 C C . GLY A 1 393 ? 8.744 21.712 35.954 1.00 56.51 393 GLY A C 1
ATOM 3073 O O . GLY A 1 393 ? 9.046 22.617 36.716 1.00 57.08 393 GLY A O 1
ATOM 3074 N N . ALA A 1 394 ? 9.541 20.665 35.765 1.00 55.92 394 ALA A N 1
ATOM 3075 C CA . ALA A 1 394 ? 10.802 20.573 36.475 1.00 55.84 394 ALA A CA 1
ATOM 3076 C C . ALA A 1 394 ? 11.721 21.590 35.880 1.00 55.96 394 ALA A C 1
ATOM 3077 O O . ALA A 1 394 ? 11.820 21.650 34.663 1.00 56.41 394 ALA A O 1
ATOM 3079 N N . THR A 1 395 ? 12.370 22.409 36.712 1.00 55.87 395 THR A N 1
ATOM 3080 C CA . THR A 1 395 ? 13.487 23.233 36.236 1.00 55.56 395 THR A CA 1
ATOM 3081 C C . THR A 1 395 ? 14.639 23.119 37.217 1.00 55.53 395 THR A C 1
ATOM 3082 O O . THR A 1 395 ? 14.437 22.729 38.371 1.00 55.49 395 THR A O 1
ATOM 3086 N N . GLY A 1 396 ? 15.846 23.435 36.742 1.00 55.37 396 GLY A N 1
ATOM 3087 C CA . GLY A 1 396 ? 17.081 23.205 37.504 1.00 55.07 396 GLY A CA 1
ATOM 3088 C C . GLY A 1 396 ? 17.459 21.735 37.529 1.00 55.06 396 GLY A C 1
ATOM 3089 O O . GLY A 1 396 ? 17.215 21.008 36.561 1.00 55.12 396 GLY A O 1
ATOM 3090 N N . ARG A 1 397 ? 18.019 21.280 38.646 1.00 54.89 397 ARG A N 1
ATOM 3091 C CA . ARG A 1 397 ? 18.587 19.933 38.717 1.00 54.80 397 ARG A CA 1
ATOM 3092 C C . ARG A 1 397 ? 17.560 18.889 39.139 1.00 54.52 397 ARG A C 1
ATOM 3093 O O . ARG A 1 397 ? 16.711 19.156 39.992 1.00 54.61 397 ARG A O 1
ATOM 3101 N N . VAL A 1 398 ? 17.653 17.703 38.536 1.00 54.03 398 VAL A N 1
ATOM 3102 C CA . VAL A 1 398 ? 16.730 16.610 38.791 1.00 54.17 398 VAL A CA 1
ATOM 3103 C C . VAL A 1 398 ? 17.517 15.454 39.350 1.00 54.14 398 VAL A C 1
ATOM 3104 O O . VAL A 1 398 ? 18.458 14.989 38.733 1.00 54.12 398 VAL A O 1
ATOM 3108 N N . HIS A 1 399 ? 17.119 14.980 40.517 1.00 54.46 399 HIS A N 1
ATOM 3109 C CA . HIS A 1 399 ? 17.780 13.862 41.156 1.00 54.77 399 HIS A CA 1
ATOM 3110 C C . HIS A 1 399 ? 17.061 12.557 40.841 1.00 55.05 399 HIS A C 1
ATOM 3111 O O . HIS A 1 399 ? 15.888 12.401 41.188 1.00 55.20 399 HIS A O 1
ATOM 3118 N N . PHE A 1 400 ? 17.760 11.626 40.193 1.00 55.43 400 PHE A N 1
ATOM 3119 C CA . PHE A 1 400 ? 17.222 10.275 39.907 1.00 55.96 400 PHE A CA 1
ATOM 3120 C C . PHE A 1 400 ? 17.664 9.240 40.941 1.00 56.43 400 PHE A C 1
ATOM 3121 O O . PHE A 1 400 ? 18.854 8.890 41.023 1.00 56.98 400 PHE A O 1
ATOM 3129 N N . CYS A 1 401 ? 16.709 8.716 41.698 1.00 56.78 401 CYS A N 1
ATOM 3130 C CA . CYS A 1 401 ? 17.040 7.976 42.912 1.00 57.54 401 CYS A CA 1
ATOM 3131 C C . CYS A 1 401 ? 16.555 6.547 42.915 1.00 58.16 401 CYS A C 1
ATOM 3132 O O . CYS A 1 401 ? 15.346 6.301 42.757 1.00 57.89 401 CYS A O 1
ATOM 3135 N N . VAL A 1 402 ? 17.497 5.620 43.145 1.00 58.92 402 VAL A N 1
ATOM 3136 C CA . VAL A 1 402 ? 17.254 4.170 42.974 1.00 59.38 402 VAL A CA 1
ATOM 3137 C C . VAL A 1 402 ? 17.954 3.312 44.042 1.00 60.06 402 VAL A C 1
ATOM 3138 O O . VAL A 1 402 ? 18.725 3.836 44.850 1.00 60.20 402 VAL A O 1
ATOM 3142 N N . ASP A 1 403 ? 17.693 1.997 44.011 1.00 60.64 403 ASP A N 1
ATOM 3143 C CA . ASP A 1 403 ? 18.313 1.010 44.909 1.00 60.93 403 ASP A CA 1
ATOM 3144 C C . ASP A 1 403 ? 19.515 0.340 44.235 1.00 61.49 403 ASP A C 1
ATOM 3145 O O . ASP A 1 403 ? 19.783 0.555 43.054 1.00 61.24 403 ASP A O 1
ATOM 3150 N N . GLU A 1 404 ? 20.240 -0.475 44.999 1.00 62.38 404 GLU A N 1
ATOM 3151 C CA . GLU A 1 404 ? 21.367 -1.246 44.473 1.00 62.88 404 GLU A CA 1
ATOM 3152 C C . GLU A 1 404 ? 20.816 -2.377 43.628 1.00 63.39 404 GLU A C 1
ATOM 3153 O O . GLU A 1 404 ? 20.978 -3.551 43.961 1.00 63.67 404 GLU A O 1
ATOM 3159 N N . GLU A 1 405 ? 20.173 -1.992 42.532 1.00 63.66 405 GLU A N 1
ATOM 3160 C CA . GLU A 1 405 ? 19.523 -2.907 41.625 1.00 64.10 405 GLU A CA 1
ATOM 3161 C C . GLU A 1 405 ? 19.660 -2.345 40.209 1.00 64.49 405 GLU A C 1
ATOM 3162 O O . GLU A 1 405 ? 19.220 -1.232 39.927 1.00 64.42 405 GLU A O 1
ATOM 3168 N N . ARG A 1 406 ? 20.264 -3.133 39.323 1.00 64.97 406 ARG A N 1
ATOM 3169 C CA . ARG A 1 406 ? 20.593 -2.686 37.968 1.00 65.18 406 ARG A CA 1
ATOM 3170 C C . ARG A 1 406 ? 19.345 -2.373 37.127 1.00 65.23 406 ARG A C 1
ATOM 3171 O O . ARG A 1 406 ? 19.353 -1.455 36.295 1.00 64.93 406 ARG A O 1
ATOM 3179 N N . GLU A 1 407 ? 18.274 -3.134 37.334 1.00 65.43 407 GLU A N 1
ATOM 3180 C CA . GLU A 1 407 ? 17.057 -2.917 36.544 1.00 65.54 407 GLU A CA 1
ATOM 3181 C C . GLU A 1 407 ? 16.566 -1.470 36.712 1.00 65.73 407 GLU A C 1
ATOM 3182 O O . GLU A 1 407 ? 16.183 -0.811 35.731 1.00 65.87 407 GLU A O 1
ATOM 3188 N N . GLU A 1 408 ? 16.605 -0.996 37.959 1.00 65.46 408 GLU A N 1
ATOM 3189 C CA . GLU A 1 408 ? 16.205 0.357 38.300 1.00 65.14 408 GLU A CA 1
ATOM 3190 C C . GLU A 1 408 ? 17.206 1.379 37.749 1.00 65.05 408 GLU A C 1
ATOM 3191 O O . GLU A 1 408 ? 16.822 2.463 37.331 1.00 65.36 408 GLU A O 1
ATOM 3197 N N . GLN A 1 409 ? 18.486 1.035 37.741 1.00 64.73 409 GLN A N 1
ATOM 3198 C CA . GLN A 1 409 ? 19.508 1.957 37.267 1.00 64.79 409 GLN A CA 1
ATOM 3199 C C . GLN A 1 409 ? 19.382 2.267 35.782 1.00 64.51 409 GLN A C 1
ATOM 3200 O O . GLN A 1 409 ? 19.447 3.428 35.380 1.00 64.03 409 GLN A O 1
ATOM 3206 N N . TYR A 1 410 ? 19.199 1.235 34.962 1.00 64.70 410 TYR A N 1
ATOM 3207 C CA . TYR A 1 410 ? 19.038 1.469 33.531 1.00 64.68 410 TYR A CA 1
ATOM 3208 C C . TYR A 1 410 ? 17.692 2.136 33.235 1.00 64.41 410 TYR A C 1
ATOM 3209 O O . TYR A 1 410 ? 17.582 2.928 32.308 1.00 64.49 410 TYR A O 1
ATOM 3218 N N . THR A 1 411 ? 16.679 1.850 34.039 1.00 64.07 411 THR A N 1
ATOM 3219 C CA . THR A 1 411 ? 15.421 2.562 33.902 1.00 64.16 411 THR A CA 1
ATOM 3220 C C . THR A 1 411 ? 15.668 4.053 34.154 1.00 64.02 411 THR A C 1
ATOM 3221 O O . THR A 1 411 ? 15.153 4.906 33.429 1.00 64.02 411 THR A O 1
ATOM 3225 N N . ALA A 1 412 ? 16.491 4.356 35.154 1.00 63.95 412 ALA A N 1
ATOM 3226 C CA . ALA A 1 412 ? 16.721 5.735 35.578 1.00 63.88 412 ALA A CA 1
ATOM 3227 C C . ALA A 1 412 ? 17.565 6.480 34.553 1.00 63.81 412 ALA A C 1
ATOM 3228 O O . ALA A 1 412 ? 17.245 7.611 34.145 1.00 63.68 412 ALA A O 1
ATOM 3230 N N . LEU A 1 413 ? 18.644 5.836 34.127 1.00 63.72 413 LEU A N 1
ATOM 3231 C CA . LEU A 1 413 ? 19.587 6.487 33.238 1.00 63.96 413 LEU A CA 1
ATOM 3232 C C . LEU A 1 413 ? 18.920 6.829 31.917 1.00 64.01 413 LEU A C 1
ATOM 3233 O O . LEU A 1 413 ? 19.268 7.823 31.271 1.00 63.95 413 LEU A O 1
ATOM 3238 N N . TYR A 1 414 ? 17.949 6.002 31.540 1.00 64.29 414 TYR A N 1
ATOM 3239 C CA . TYR A 1 414 ? 17.190 6.188 30.314 1.00 64.35 414 TYR A CA 1
ATOM 3240 C C . TYR A 1 414 ? 16.325 7.438 30.360 1.00 64.39 414 TYR A C 1
ATOM 3241 O O . TYR A 1 414 ? 16.202 8.134 29.342 1.00 64.22 414 TYR A O 1
ATOM 3250 N N . CYS A 1 415 ? 15.732 7.721 31.523 1.00 64.31 415 CYS A N 1
ATOM 3251 C CA . CYS A 1 415 ? 14.971 8.957 31.692 1.00 64.70 415 CYS A CA 1
ATOM 3252 C C . CYS A 1 415 ? 15.869 10.141 31.934 1.00 64.40 415 CYS A C 1
ATOM 3253 O O . CYS A 1 415 ? 15.471 11.268 31.678 1.00 64.53 415 CYS A O 1
ATOM 3256 N N . MET A 1 416 ? 17.072 9.893 32.437 1.00 64.30 416 MET A N 1
ATOM 3257 C CA . MET A 1 416 ? 18.064 10.958 32.555 1.00 64.31 416 MET A CA 1
ATOM 3258 C C . MET A 1 416 ? 18.519 11.432 31.170 1.00 64.29 416 MET A C 1
ATOM 3259 O O . MET A 1 416 ? 18.556 12.639 30.917 1.00 64.27 416 MET A O 1
ATOM 3264 N N . GLN A 1 417 ? 18.853 10.489 30.281 1.00 64.45 417 GLN A N 1
ATOM 3265 C CA . GLN A 1 417 ? 19.202 10.817 28.885 1.00 64.56 417 GLN A CA 1
ATOM 3266 C C . GLN A 1 417 ? 18.149 11.752 28.293 1.00 64.13 417 GLN A C 1
ATOM 3267 O O . GLN A 1 417 ? 18.481 12.770 27.710 1.00 64.35 417 GLN A O 1
ATOM 3273 N N . ALA A 1 418 ? 16.880 11.406 28.474 1.00 63.63 418 ALA A N 1
ATOM 3274 C CA . ALA A 1 418 ? 15.778 12.214 27.975 1.00 63.30 418 ALA A CA 1
ATOM 3275 C C . ALA A 1 418 ? 15.706 13.561 28.692 1.00 63.06 418 ALA A C 1
ATOM 3276 O O . ALA A 1 418 ? 15.472 14.601 28.066 1.00 63.05 418 ALA A O 1
ATOM 3278 N N . ALA A 1 419 ? 15.897 13.535 30.008 1.00 62.64 419 ALA A N 1
ATOM 3279 C CA . ALA A 1 419 ? 15.886 14.747 30.807 1.00 62.32 419 ALA A CA 1
ATOM 3280 C C . ALA A 1 419 ? 17.002 15.682 30.344 1.00 62.22 419 ALA A C 1
ATOM 3281 O O . ALA A 1 419 ? 16.756 16.843 30.015 1.00 62.23 419 ALA A O 1
ATOM 3283 N N . GLU A 1 420 ? 18.222 15.163 30.277 1.00 62.13 420 GLU A N 1
ATOM 3284 C CA . GLU A 1 420 ? 19.369 15.982 29.885 1.00 62.09 420 GLU A CA 1
ATOM 3285 C C . GLU A 1 420 ? 19.261 16.510 28.459 1.00 61.86 420 GLU A C 1
ATOM 3286 O O . GLU A 1 420 ? 19.751 17.600 28.146 1.00 61.81 420 GLU A O 1
ATOM 3292 N N . ALA A 1 421 ? 18.592 15.741 27.607 1.00 61.53 421 ALA A N 1
ATOM 3293 C CA . ALA A 1 421 ? 18.322 16.156 26.231 1.00 60.97 421 ALA A CA 1
ATOM 3294 C C . ALA A 1 421 ? 17.487 17.446 26.134 1.00 60.39 421 ALA A C 1
ATOM 3295 O O . ALA A 1 421 ? 17.652 18.202 25.198 1.00 60.01 421 ALA A O 1
ATOM 3297 N N . VAL A 1 422 ? 16.599 17.702 27.091 1.00 59.99 422 VAL A N 1
ATOM 3298 C CA . VAL A 1 422 ? 15.717 18.878 27.002 1.00 59.62 422 VAL A CA 1
ATOM 3299 C C . VAL A 1 422 ? 16.097 20.018 27.958 1.00 59.27 422 VAL A C 1
ATOM 3300 O O . VAL A 1 422 ? 15.256 20.845 28.307 1.00 58.89 422 VAL A O 1
ATOM 3304 N N . GLY A 1 423 ? 17.357 20.052 28.378 1.00 59.08 423 GLY A N 1
ATOM 3305 C CA . GLY A 1 423 ? 17.867 21.149 29.194 1.00 59.16 423 GLY A CA 1
ATOM 3306 C C . GLY A 1 423 ? 17.987 20.909 30.688 1.00 58.96 423 GLY A C 1
ATOM 3307 O O . GLY A 1 423 ? 18.528 21.738 31.407 1.00 58.97 423 GLY A O 1
ATOM 3308 N N . LEU A 1 424 ? 17.493 19.784 31.171 1.00 59.15 424 LEU A N 1
ATOM 3309 C CA . LEU A 1 424 ? 17.544 19.501 32.603 1.00 59.19 424 LEU A CA 1
ATOM 3310 C C . LEU A 1 424 ? 18.889 18.883 32.953 1.00 59.28 424 LEU A C 1
ATOM 3311 O O . LEU A 1 424 ? 19.461 18.169 32.137 1.00 59.62 424 LEU A O 1
ATOM 3316 N N . GLU A 1 425 ? 19.389 19.185 34.154 1.00 59.20 425 GLU A N 1
ATOM 3317 C CA . GLU A 1 425 ? 20.646 18.617 34.672 1.00 59.08 425 GLU A CA 1
ATOM 3318 C C . GLU A 1 425 ? 20.338 17.449 35.624 1.00 58.73 425 GLU A C 1
ATOM 3319 O O . GLU A 1 425 ? 19.497 17.557 36.503 1.00 58.40 425 GLU A O 1
ATOM 3325 N N . GLY A 1 426 ? 21.041 16.340 35.443 1.00 58.62 426 GLY A N 1
ATOM 3326 C CA . GLY A 1 426 ? 20.687 15.096 36.106 1.00 58.51 426 GLY A CA 1
ATOM 3327 C C . GLY A 1 426 ? 21.811 14.529 36.940 1.00 58.22 426 GLY A C 1
ATOM 3328 O O . GLY A 1 426 ? 22.981 14.672 36.593 1.00 58.00 426 GLY A O 1
ATOM 3329 N N . LYS A 1 427 ? 21.430 13.876 38.034 1.00 58.05 427 LYS A N 1
ATOM 3330 C CA . LYS A 1 427 ? 22.354 13.270 38.974 1.00 58.05 427 LYS A CA 1
ATOM 3331 C C . LYS A 1 427 ? 21.749 11.950 39.488 1.00 58.06 427 LYS A C 1
ATOM 3332 O O . LYS A 1 427 ? 20.800 11.949 40.273 1.00 57.90 427 LYS A O 1
ATOM 3338 N N . LEU A 1 428 ? 22.310 10.832 39.025 1.00 58.12 428 LEU A N 1
ATOM 3339 C CA . LEU A 1 428 ? 21.946 9.504 39.500 1.00 57.83 428 LEU A CA 1
ATOM 3340 C C . LEU A 1 428 ? 22.383 9.316 40.940 1.00 57.71 428 LEU A C 1
ATOM 3341 O O . LEU A 1 428 ? 23.537 9.542 41.266 1.00 56.96 428 LEU A O 1
ATOM 3346 N N . CYS A 1 429 ? 21.451 8.873 41.779 1.00 57.98 429 CYS A N 1
ATOM 3347 C CA . CYS A 1 429 ? 21.695 8.665 43.205 1.00 58.08 429 CYS A CA 1
ATOM 3348 C C . CYS A 1 429 ? 21.336 7.239 43.651 1.00 57.79 429 CYS A C 1
ATOM 3349 O O . CYS A 1 429 ? 20.148 6.923 43.797 1.00 58.21 429 CYS A O 1
ATOM 3352 N N . ILE A 1 430 ? 22.336 6.383 43.864 1.00 57.15 430 ILE A N 1
ATOM 3353 C CA . ILE A 1 430 ? 22.073 5.015 44.364 1.00 57.03 430 ILE A CA 1
ATOM 3354 C C . ILE A 1 430 ? 22.076 5.042 45.880 1.00 56.93 430 ILE A C 1
ATOM 3355 O O . ILE A 1 430 ? 23.094 5.342 46.490 1.00 57.05 430 ILE A O 1
ATOM 3360 N N . LEU A 1 431 ? 20.934 4.714 46.477 1.00 56.94 431 LEU A N 1
ATOM 3361 C CA . LEU A 1 431 ? 20.712 4.885 47.912 1.00 57.10 431 LEU A CA 1
ATOM 3362 C C . LEU A 1 431 ? 20.944 6.346 48.299 1.00 57.11 431 LEU A C 1
ATOM 3363 O O . LEU A 1 431 ? 20.945 7.226 47.430 1.00 56.67 431 LEU A O 1
ATOM 3368 N N . PHE A 1 432 ? 21.172 6.598 49.583 1.00 57.44 432 PHE A N 1
ATOM 3369 C CA . PHE A 1 432 ? 20.957 7.919 50.149 1.00 57.87 432 PHE A CA 1
ATOM 3370 C C . PHE A 1 432 ? 22.187 8.675 50.631 1.00 58.28 432 PHE A C 1
ATOM 3371 O O . PHE A 1 432 ? 22.058 9.616 51.394 1.00 58.77 432 PHE A O 1
ATOM 3379 N N . ASP A 1 433 ? 23.382 8.303 50.207 1.00 58.95 433 ASP A N 1
ATOM 3380 C CA . ASP A 1 433 ? 24.568 8.916 50.801 1.00 59.15 433 ASP A CA 1
ATOM 3381 C C . ASP A 1 433 ? 25.111 10.073 49.970 1.00 59.06 433 ASP A C 1
ATOM 3382 O O . ASP A 1 433 ? 25.962 10.824 50.431 1.00 59.09 433 ASP A O 1
ATOM 3387 N N . GLU A 1 434 ? 24.602 10.216 48.750 1.00 59.15 434 GLU A N 1
ATOM 3388 C CA . GLU A 1 434 ? 24.790 11.437 47.952 1.00 59.08 434 GLU A CA 1
ATOM 3389 C C . GLU A 1 434 ? 24.163 12.646 48.653 1.00 58.81 434 GLU A C 1
ATOM 3390 O O . GLU A 1 434 ? 24.578 13.771 48.417 1.00 58.69 434 GLU A O 1
ATOM 3396 N N . PHE A 1 435 ? 23.184 12.406 49.524 1.00 58.74 435 PHE A N 1
ATOM 3397 C CA . PHE A 1 435 ? 22.495 13.484 50.239 1.00 58.82 435 PHE A CA 1
ATOM 3398 C C . PHE A 1 435 ? 23.014 13.753 51.655 1.00 58.69 435 PHE A C 1
ATOM 3399 O O . PHE A 1 435 ? 23.602 12.889 52.297 1.00 58.67 435 PHE A O 1
ATOM 3407 N N . ARG A 1 436 ? 22.789 14.978 52.111 1.00 58.81 436 ARG A N 1
ATOM 3408 C CA . ARG A 1 436 ? 23.026 15.378 53.498 1.00 59.40 436 ARG A CA 1
ATOM 3409 C C . ARG A 1 436 ? 21.960 16.407 53.891 1.00 59.21 436 ARG A C 1
ATOM 3410 O O . ARG A 1 436 ? 21.232 16.919 53.034 1.00 59.30 436 ARG A O 1
ATOM 3418 N N . PHE A 1 437 ? 21.868 16.689 55.188 1.00 59.09 437 PHE A N 1
ATOM 3419 C CA . PHE A 1 437 ? 21.033 17.766 55.700 1.00 59.10 437 PHE A CA 1
ATOM 3420 C C . PHE A 1 437 ? 21.884 19.022 55.896 1.00 59.23 437 PHE A C 1
ATOM 3421 O O . PHE A 1 437 ? 22.997 18.954 56.431 1.00 58.88 437 PHE A O 1
ATOM 3429 N N . ASP A 1 438 ? 21.356 20.169 55.479 1.00 59.60 438 ASP A N 1
ATOM 3430 C CA . ASP A 1 438 ? 22.035 21.441 55.721 1.00 60.02 438 ASP A CA 1
ATOM 3431 C C . ASP A 1 438 ? 21.623 22.050 57.062 1.00 60.30 438 ASP A C 1
ATOM 3432 O O . ASP A 1 438 ? 20.745 21.530 57.755 1.00 60.28 438 ASP A O 1
ATOM 3437 N N . ASP A 1 439 ? 22.266 23.167 57.397 1.00 60.56 439 ASP A N 1
ATOM 3438 C CA . ASP A 1 439 ? 21.992 23.935 58.618 1.00 60.43 439 ASP A CA 1
ATOM 3439 C C . ASP A 1 439 ? 20.513 24.217 58.969 1.00 60.31 439 ASP A C 1
ATOM 3440 O O . ASP A 1 439 ? 20.229 24.571 60.106 1.00 60.39 439 ASP A O 1
ATOM 3445 N N . ASN A 1 440 ? 19.578 24.076 58.027 1.00 59.84 440 ASN A N 1
ATOM 3446 C CA . ASN A 1 440 ? 18.169 24.372 58.320 1.00 59.53 440 ASN A CA 1
ATOM 3447 C C . ASN A 1 440 ? 17.199 23.189 58.187 1.00 59.46 440 ASN A C 1
ATOM 3448 O O . ASN A 1 440 ? 15.975 23.390 58.135 1.00 59.59 440 ASN A O 1
ATOM 3453 N N . GLY A 1 441 ? 17.733 21.965 58.137 1.00 59.04 441 GLY A N 1
ATOM 3454 C CA . GLY A 1 441 ? 16.905 20.755 58.008 1.00 58.67 441 GLY A CA 1
ATOM 3455 C C . GLY A 1 441 ? 16.529 20.358 56.578 1.00 58.57 441 GLY A C 1
ATOM 3456 O O . GLY A 1 441 ? 15.797 19.379 56.361 1.00 58.48 441 GLY A O 1
ATOM 3457 N N . HIS A 1 442 ? 17.020 21.094 55.586 1.00 58.20 442 HIS A N 1
ATOM 3458 C CA . HIS A 1 442 ? 16.669 20.794 54.201 1.00 57.86 442 HIS A CA 1
ATOM 3459 C C . HIS A 1 442 ? 17.630 19.767 53.591 1.00 57.34 442 HIS A C 1
ATOM 3460 O O . HIS A 1 442 ? 18.802 19.707 53.971 1.00 57.36 442 HIS A O 1
ATOM 3467 N N . VAL A 1 443 ? 17.129 18.963 52.653 1.00 56.41 443 VAL A N 1
ATOM 3468 C CA . VAL A 1 443 ? 17.929 17.908 52.037 1.00 55.87 443 VAL A CA 1
ATOM 3469 C C . VAL A 1 443 ? 18.729 18.503 50.882 1.00 55.61 443 VAL A C 1
ATOM 3470 O O . VAL A 1 443 ? 18.169 19.181 50.039 1.00 55.75 443 VAL A O 1
ATOM 3474 N N . VAL A 1 444 ? 20.039 18.268 50.863 1.00 55.24 444 VAL A N 1
ATOM 3475 C CA . VAL A 1 444 ? 20.924 18.807 49.813 1.00 54.80 444 VAL A CA 1
ATOM 3476 C C . VAL A 1 444 ? 21.810 17.681 49.260 1.00 54.71 444 VAL A C 1
ATOM 3477 O O . VAL A 1 444 ? 21.899 16.614 49.871 1.00 54.71 444 VAL A O 1
ATOM 3481 N N . ASP A 1 445 ? 22.474 17.921 48.127 1.00 54.26 445 ASP A N 1
ATOM 3482 C CA . ASP A 1 445 ? 23.286 16.884 47.473 1.00 53.95 445 ASP A CA 1
ATOM 3483 C C . ASP A 1 445 ? 24.781 17.150 47.681 1.00 54.01 445 ASP A C 1
ATOM 3484 O O . ASP A 1 445 ? 25.133 18.000 48.492 1.00 54.55 445 ASP A O 1
ATOM 3489 N N . SER A 1 446 ? 25.660 16.427 46.985 1.00 53.76 446 SER A N 1
ATOM 3490 C CA . SER A 1 446 ? 27.101 16.526 47.268 1.00 53.62 446 SER A CA 1
ATOM 3491 C C . SER A 1 446 ? 27.696 17.873 46.862 1.00 53.29 446 SER A C 1
ATOM 3492 O O . SER A 1 446 ? 28.667 18.300 47.453 1.00 53.35 446 SER A O 1
ATOM 3495 N N . ASP A 1 447 ? 27.118 18.538 45.864 1.00 53.10 447 ASP A N 1
ATOM 3496 C CA . ASP A 1 447 ? 27.632 19.833 45.416 1.00 52.98 447 ASP A CA 1
ATOM 3497 C C . ASP A 1 447 ? 27.032 20.975 46.240 1.00 52.58 447 ASP A C 1
ATOM 3498 O O . ASP A 1 447 ? 27.327 22.139 45.988 1.00 52.50 447 ASP A O 1
ATOM 3503 N N . GLY A 1 448 ? 26.207 20.632 47.230 1.00 52.43 448 GLY A N 1
ATOM 3504 C CA . GLY A 1 448 ? 25.593 21.606 48.148 1.00 52.36 448 GLY A CA 1
ATOM 3505 C C . GLY A 1 448 ? 24.231 22.138 47.713 1.00 52.34 448 GLY A C 1
ATOM 3506 O O . GLY A 1 448 ? 23.701 23.073 48.319 1.00 52.74 448 GLY A O 1
ATOM 3507 N N . VAL A 1 449 ? 23.656 21.523 46.682 1.00 51.96 449 VAL A N 1
ATOM 3508 C CA . VAL A 1 449 ? 22.441 22.017 46.025 1.00 51.60 449 VAL A CA 1
ATOM 3509 C C . VAL A 1 449 ? 21.156 21.448 46.660 1.00 51.36 449 VAL A C 1
ATOM 3510 O O . VAL A 1 449 ? 21.030 20.239 46.841 1.00 51.14 449 VAL A O 1
ATOM 3514 N N . ARG A 1 450 ? 20.208 22.320 47.008 1.00 51.25 450 ARG A N 1
ATOM 3515 C CA . ARG A 1 450 ? 18.955 21.873 47.635 1.00 50.99 450 ARG A CA 1
ATOM 3516 C C . ARG A 1 450 ? 18.125 21.078 46.657 1.00 50.85 450 ARG A C 1
ATOM 3517 O O . ARG A 1 450 ? 17.998 21.457 45.503 1.00 51.00 450 ARG A O 1
ATOM 3525 N N . VAL A 1 451 ? 17.557 19.979 47.133 1.00 50.84 451 VAL A N 1
ATOM 3526 C CA . VAL A 1 451 ? 16.825 19.074 46.293 1.00 51.15 451 VAL A CA 1
ATOM 3527 C C . VAL A 1 451 ? 15.548 19.804 45.914 1.00 51.84 451 VAL A C 1
ATOM 3528 O O . VAL A 1 451 ? 14.972 20.518 46.748 1.00 51.61 451 VAL A O 1
ATOM 3532 N N . ARG A 1 452 ? 15.137 19.654 44.647 1.00 52.42 452 ARG A N 1
ATOM 3533 C CA . ARG A 1 452 ? 13.879 20.230 44.157 1.00 52.66 452 ARG A CA 1
ATOM 3534 C C . ARG A 1 452 ? 13.057 19.299 43.267 1.00 53.11 452 ARG A C 1
ATOM 3535 O O . ARG A 1 452 ? 11.823 19.357 43.273 1.00 53.27 452 ARG A O 1
ATOM 3543 N N . ASN A 1 453 ? 13.733 18.442 42.511 1.00 53.39 453 ASN A N 1
ATOM 3544 C CA . ASN A 1 453 ? 13.072 17.532 41.606 1.00 53.22 453 ASN A CA 1
ATOM 3545 C C . ASN A 1 453 ? 13.605 16.152 41.802 1.00 53.45 453 ASN A C 1
ATOM 3546 O O . ASN A 1 453 ? 14.805 15.958 41.693 1.00 53.41 453 ASN A O 1
ATOM 3551 N N . VAL A 1 454 ? 12.730 15.187 42.063 1.00 54.02 454 VAL A N 1
ATOM 3552 C CA . VAL A 1 454 ? 13.185 13.819 42.323 1.00 54.86 454 VAL A CA 1
ATOM 3553 C C . VAL A 1 454 ? 12.461 12.784 41.508 1.00 55.24 454 VAL A C 1
ATOM 3554 O O . VAL A 1 454 ? 11.323 12.522 41.761 1.00 55.64 454 VAL A O 1
ATOM 3558 N N . TRP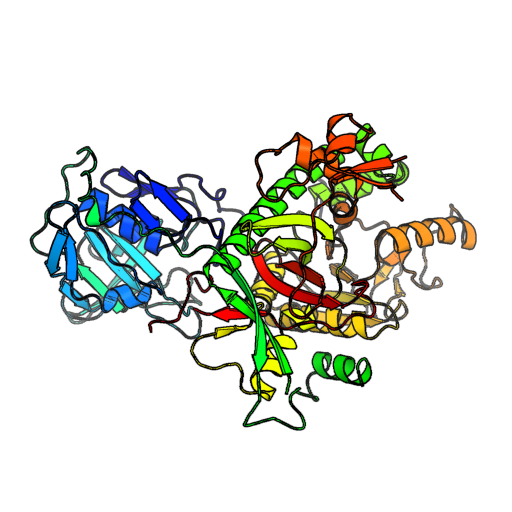 A 1 455 ? 13.133 12.186 40.543 1.00 56.41 455 TRP A N 1
ATOM 3559 C CA . TRP A 1 455 ? 12.596 11.036 39.823 1.00 57.06 455 TRP A CA 1
ATOM 3560 C C . TRP A 1 455 ? 13.054 9.808 40.596 1.00 57.84 455 TRP A C 1
ATOM 3561 O O . TRP A 1 455 ? 14.175 9.769 41.087 1.00 57.90 455 TRP A O 1
ATOM 3572 N N . LYS A 1 456 ? 12.209 8.798 40.736 1.00 58.81 456 LYS A N 1
ATOM 3573 C CA . LYS A 1 456 ? 12.620 7.640 41.544 1.00 59.16 456 LYS A CA 1
ATOM 3574 C C . LYS A 1 456 ? 11.832 6.385 41.232 1.00 59.61 456 LYS A C 1
ATOM 3575 O O . LYS A 1 456 ? 10.695 6.451 40.806 1.00 60.11 456 LYS A O 1
ATOM 3581 N N . THR A 1 457 ? 12.458 5.248 41.494 1.00 60.32 457 THR A N 1
ATOM 3582 C CA . THR A 1 457 ? 11.820 3.940 41.438 1.00 60.71 457 THR A CA 1
ATOM 3583 C C . THR A 1 457 ? 11.329 3.558 42.830 1.00 61.18 457 THR A C 1
ATOM 3584 O O . THR A 1 457 ? 10.331 2.865 42.972 1.00 61.15 457 THR A O 1
ATOM 3588 N N . TRP A 1 458 ? 12.032 4.014 43.859 1.00 62.03 458 TRP A N 1
ATOM 3589 C CA . TRP A 1 458 ? 11.529 3.917 45.226 1.00 63.01 458 TRP A CA 1
ATOM 3590 C C . TRP A 1 458 ? 10.013 4.109 45.251 1.00 63.72 458 TRP A C 1
ATOM 3591 O O . TRP A 1 458 ? 9.472 5.077 44.708 1.00 63.32 458 TRP A O 1
ATOM 3602 N N . MET A 1 459 ? 9.324 3.191 45.901 1.00 64.90 459 MET A N 1
ATOM 3603 C CA . MET A 1 459 ? 7.873 3.253 45.938 1.00 65.78 459 MET A CA 1
ATOM 3604 C C . MET A 1 459 ? 7.330 3.985 47.152 1.00 65.76 459 MET A C 1
ATOM 3605 O O . MET A 1 459 ? 7.930 3.961 48.236 1.00 65.59 459 MET A O 1
ATOM 3610 N N . TRP A 1 460 ? 6.182 4.635 46.961 1.00 65.61 460 TRP A N 1
ATOM 3611 C CA . TRP A 1 460 ? 5.605 5.443 48.033 1.00 65.66 460 TRP A CA 1
ATOM 3612 C C . TRP A 1 460 ? 5.301 4.614 49.300 1.00 65.95 460 TRP A C 1
ATOM 3613 O O . TRP A 1 460 ? 5.471 5.089 50.424 1.00 65.63 460 TRP A O 1
ATOM 3624 N N . GLU A 1 461 ? 4.925 3.351 49.103 1.00 66.64 461 GLU A N 1
ATOM 3625 C CA . GLU A 1 461 ? 4.688 2.422 50.210 1.00 66.60 461 GLU A CA 1
ATOM 3626 C C . GLU A 1 461 ? 5.960 2.202 50.982 1.00 66.50 461 GLU A C 1
ATOM 3627 O O . GLU A 1 461 ? 5.943 2.225 52.211 1.00 67.09 461 GLU A O 1
ATOM 3633 N N . SER A 1 462 ? 7.062 1.974 50.271 1.00 66.23 462 SER A N 1
ATOM 3634 C CA . SER A 1 462 ? 8.359 1.746 50.930 1.00 65.97 462 SER A CA 1
ATOM 3635 C C . SER A 1 462 ? 8.717 2.965 51.782 1.00 65.81 462 SER A C 1
ATOM 3636 O O . SER A 1 462 ? 9.145 2.826 52.925 1.00 65.60 462 SER A O 1
ATOM 3639 N N . ALA A 1 463 ? 8.506 4.160 51.221 1.00 65.75 463 ALA A N 1
ATOM 3640 C CA . ALA A 1 463 ? 8.662 5.416 51.958 1.00 65.25 463 ALA A CA 1
ATOM 3641 C C . ALA A 1 463 ? 7.735 5.455 53.160 1.00 64.94 463 ALA A C 1
ATOM 3642 O O . ALA A 1 463 ? 8.191 5.706 54.258 1.00 65.02 463 ALA A O 1
ATOM 3644 N N . ILE A 1 464 ? 6.446 5.186 52.975 1.00 64.95 464 ILE A N 1
ATOM 3645 C CA . ILE A 1 464 ? 5.516 5.199 54.113 1.00 65.31 464 ILE A CA 1
ATOM 3646 C C . ILE A 1 464 ? 5.909 4.219 55.236 1.00 65.97 464 ILE A C 1
ATOM 3647 O O . ILE A 1 464 ? 5.713 4.535 56.413 1.00 66.50 464 ILE A O 1
ATOM 3652 N N . THR A 1 465 ? 6.470 3.059 54.887 1.00 66.22 465 THR A N 1
ATOM 3653 C CA . THR A 1 465 ? 6.995 2.120 55.897 1.00 66.81 465 THR A CA 1
ATOM 3654 C C . THR A 1 465 ? 8.229 2.664 56.623 1.00 67.19 465 THR A C 1
ATOM 3655 O O . THR A 1 465 ? 8.355 2.512 57.847 1.00 67.14 465 THR A O 1
ATOM 3659 N N . ASP A 1 466 ? 9.140 3.265 55.854 1.00 67.63 466 ASP A N 1
ATOM 3660 C CA . ASP A 1 466 ? 10.381 3.840 56.390 1.00 67.99 466 ASP A CA 1
ATOM 3661 C C . ASP A 1 466 ? 10.092 5.047 57.294 1.00 68.25 466 ASP A C 1
ATOM 3662 O O . ASP A 1 466 ? 10.822 5.304 58.241 1.00 67.93 466 ASP A O 1
ATOM 3667 N N . TYR A 1 467 ? 9.025 5.776 56.979 1.00 69.06 467 TYR A N 1
ATOM 3668 C CA . TYR A 1 467 ? 8.552 6.895 57.782 1.00 69.51 467 TYR A CA 1
ATOM 3669 C C . TYR A 1 467 ? 8.063 6.386 59.121 1.00 69.90 467 TYR A C 1
ATOM 3670 O O . TYR A 1 467 ? 8.383 6.968 60.155 1.00 70.23 467 TYR A O 1
ATOM 3679 N N . TYR A 1 468 ? 7.283 5.309 59.114 1.00 70.32 468 TYR A N 1
ATOM 3680 C CA . TYR A 1 468 ? 6.798 4.744 60.378 1.00 70.88 468 TYR A CA 1
ATOM 3681 C C . TYR A 1 468 ? 7.942 4.135 61.196 1.00 71.28 468 TYR A C 1
ATOM 3682 O O . TYR A 1 468 ? 7.991 4.304 62.412 1.00 71.22 468 TYR A O 1
ATOM 3691 N N . ALA A 1 469 ? 8.870 3.457 60.528 1.00 71.88 469 ALA A N 1
ATOM 3692 C CA . ALA A 1 469 ? 10.057 2.933 61.195 1.00 72.44 469 ALA A CA 1
ATOM 3693 C C . ALA A 1 469 ? 10.879 4.061 61.787 1.00 73.05 469 ALA A C 1
ATOM 3694 O O . ALA A 1 469 ? 11.310 3.984 62.943 1.00 73.41 469 ALA A O 1
ATOM 3696 N N . ALA A 1 470 ? 11.093 5.110 60.992 1.00 73.79 470 ALA A N 1
ATOM 3697 C CA . ALA A 1 470 ? 11.909 6.242 61.419 1.00 74.46 470 ALA A CA 1
ATOM 3698 C C . ALA A 1 470 ? 11.324 6.848 62.667 1.00 75.19 470 ALA A C 1
ATOM 3699 O O . ALA A 1 470 ? 12.055 7.286 63.555 1.00 75.16 470 ALA A O 1
ATOM 3701 N N . ARG A 1 471 ? 9.999 6.847 62.742 1.00 76.28 471 ARG A N 1
ATOM 3702 C CA . ARG A 1 471 ? 9.297 7.547 63.801 1.00 76.98 471 ARG A CA 1
ATOM 3703 C C . ARG A 1 471 ? 9.755 7.204 65.234 1.00 77.72 471 ARG A C 1
ATOM 3704 O O . ARG A 1 471 ? 9.670 8.075 66.100 1.00 78.24 471 ARG A O 1
ATOM 3712 N N . GLU A 1 472 ? 10.247 5.982 65.494 1.00 78.38 472 GLU A N 1
ATOM 3713 C CA . GLU A 1 472 ? 10.854 5.667 66.827 1.00 78.95 472 GLU A CA 1
ATOM 3714 C C . GLU A 1 472 ? 12.381 5.777 66.848 1.00 79.34 472 GLU A C 1
ATOM 3715 O O . GLU A 1 472 ? 12.936 6.484 67.689 1.00 79.38 472 GLU A O 1
ATOM 3721 N N . GLU A 1 473 ? 13.046 5.093 65.920 0.50 79.69 473 GLU A N 1
ATOM 3722 C CA . GLU A 1 473 ? 14.510 5.133 65.797 0.50 80.01 473 GLU A CA 1
ATOM 3723 C C . GLU A 1 473 ? 15.145 6.471 66.243 0.50 80.51 473 GLU A C 1
ATOM 3724 O O . GLU A 1 473 ? 16.272 6.482 66.735 0.50 80.59 473 GLU A O 1
ATOM 3730 N N . ARG A 1 474 ? 14.424 7.583 66.064 1.00 81.20 474 ARG A N 1
ATOM 3731 C CA . ARG A 1 474 ? 14.851 8.911 66.557 1.00 81.64 474 ARG A CA 1
ATOM 3732 C C . ARG A 1 474 ? 13.867 9.557 67.545 1.00 82.08 474 ARG A C 1
ATOM 3733 O O . ARG A 1 474 ? 14.283 10.303 68.449 1.00 82.15 474 ARG A O 1
ATOM 3741 N N . GLY A 1 475 ? 12.569 9.327 67.332 1.00 82.37 475 GLY A N 1
ATOM 3742 C CA . GLY A 1 475 ? 11.525 9.938 68.157 1.00 82.74 475 GLY A CA 1
ATOM 3743 C C . GLY A 1 475 ? 10.671 10.969 67.425 1.00 83.13 475 GLY A C 1
ATOM 3744 O O . GLY A 1 475 ? 10.717 11.077 66.198 1.00 83.04 475 GLY A O 1
ATOM 3745 N N . GLU A 1 476 ? 9.900 11.732 68.204 1.00 83.58 476 GLU A N 1
ATOM 3746 C CA . GLU A 1 476 ? 8.867 12.646 67.682 1.00 83.56 476 GLU A CA 1
ATOM 3747 C C . GLU A 1 476 ? 9.179 14.130 67.952 1.00 83.41 476 GLU A C 1
ATOM 3748 O O . GLU A 1 476 ? 8.655 15.009 67.267 1.00 83.45 476 GLU A O 1
ATOM 3754 N N . ASN A 1 477 ? 10.013 14.410 68.952 1.00 83.08 477 ASN A N 1
ATOM 3755 C CA . ASN A 1 477 ? 10.631 15.747 69.075 1.00 82.79 477 ASN A CA 1
ATOM 3756 C C . ASN A 1 477 ? 11.840 15.929 68.121 1.00 82.57 477 ASN A C 1
ATOM 3757 O O . ASN A 1 477 ? 12.343 17.047 67.960 1.00 82.64 477 ASN A O 1
ATOM 3762 N N . TRP A 1 478 ? 12.283 14.832 67.492 1.00 81.99 478 TRP A N 1
ATOM 3763 C CA . TRP A 1 478 ? 13.446 14.832 66.595 1.00 81.46 478 TRP A CA 1
ATOM 3764 C C . TRP A 1 478 ? 13.291 15.819 65.447 1.00 80.96 478 TRP A C 1
ATOM 3765 O O . TRP A 1 478 ? 12.224 15.938 64.842 1.00 80.86 478 TRP A O 1
ATOM 3776 N N . LYS A 1 479 ? 14.375 16.523 65.155 1.00 80.30 479 LYS A N 1
ATOM 3777 C CA . LYS A 1 479 ? 14.421 17.433 64.026 1.00 79.77 479 LYS A CA 1
ATOM 3778 C C . LYS A 1 479 ? 15.772 17.275 63.355 1.00 78.93 479 LYS A C 1
ATOM 3779 O O . LYS A 1 479 ? 16.806 17.337 64.022 1.00 78.97 479 LYS A O 1
ATOM 3785 N N . PRO A 1 480 ? 15.769 17.086 62.029 1.00 77.70 480 PRO A N 1
ATOM 3786 C CA . PRO A 1 480 ? 16.996 16.715 61.337 1.00 76.92 480 PRO A CA 1
ATOM 3787 C C . PRO A 1 480 ? 18.119 17.759 61.477 1.00 76.07 480 PRO A C 1
ATOM 3788 O O . PRO A 1 480 ? 17.863 18.972 61.416 1.00 76.00 480 PRO A O 1
ATOM 3792 N N . SER A 1 481 ? 19.341 17.271 61.689 1.00 74.95 481 SER A N 1
ATOM 3793 C CA . SER A 1 481 ? 20.553 18.099 61.680 1.00 74.19 481 SER A CA 1
ATOM 3794 C C . SER A 1 481 ? 21.605 17.407 60.799 1.00 73.32 481 SER A C 1
ATOM 3795 O O . SER A 1 481 ? 21.444 16.232 60.462 1.00 73.01 481 SER A O 1
ATOM 3798 N N . PRO A 1 482 ? 22.677 18.129 60.407 1.00 72.36 482 PRO A N 1
ATOM 3799 C CA . PRO A 1 482 ? 23.748 17.539 59.592 1.00 71.94 482 PRO A CA 1
ATOM 3800 C C . PRO A 1 482 ? 24.310 16.223 60.120 1.00 71.41 482 PRO A C 1
ATOM 3801 O O . PRO A 1 482 ? 24.902 15.465 59.355 1.00 71.17 482 PRO A O 1
ATOM 3805 N N . LYS A 1 483 ? 24.134 15.967 61.417 1.00 71.14 483 LYS A N 1
ATOM 3806 C CA . LYS A 1 483 ? 24.560 14.708 62.052 1.00 70.66 483 LYS A CA 1
ATOM 3807 C C . LYS A 1 483 ? 23.830 13.497 61.475 1.00 70.09 483 LYS A C 1
ATOM 3808 O O . LYS A 1 483 ? 24.403 12.424 61.349 1.00 69.70 483 LYS A O 1
ATOM 3814 N N . ASP A 1 484 ? 22.569 13.698 61.107 1.00 69.82 484 ASP A N 1
ATOM 3815 C CA . ASP A 1 484 ? 21.669 12.617 60.691 1.00 69.44 484 ASP A CA 1
ATOM 3816 C C . ASP A 1 484 ? 21.849 12.236 59.218 1.00 68.91 484 ASP A C 1
ATOM 3817 O O . ASP A 1 484 ? 21.791 13.108 58.348 1.00 68.70 484 ASP A O 1
ATOM 3822 N N . LYS A 1 485 ? 22.082 10.943 58.955 1.00 68.34 485 LYS A N 1
ATOM 3823 C CA . LYS A 1 485 ? 22.093 10.386 57.595 1.00 67.94 485 LYS A CA 1
ATOM 3824 C C . LYS A 1 485 ? 20.701 10.495 57.008 1.00 67.34 485 LYS A C 1
ATOM 3825 O O . LYS A 1 485 ? 19.717 10.217 57.698 1.00 67.35 485 LYS A O 1
ATOM 3831 N N . VAL A 1 486 ? 20.625 10.867 55.734 1.00 66.34 486 VAL A N 1
ATOM 3832 C CA . VAL A 1 486 ? 19.346 10.998 55.037 1.00 65.76 486 VAL A CA 1
ATOM 3833 C C . VAL A 1 486 ? 18.770 9.624 54.725 1.00 64.69 486 VAL A C 1
ATOM 3834 O O . VAL A 1 486 ? 19.504 8.748 54.283 1.00 64.23 486 VAL A O 1
ATOM 3838 N N . ARG A 1 487 ? 17.471 9.434 54.973 1.00 63.88 487 ARG A N 1
ATOM 3839 C CA . ARG A 1 487 ? 16.780 8.168 54.616 1.00 63.66 487 ARG A CA 1
ATOM 3840 C C . ARG A 1 487 ? 15.719 8.373 53.532 1.00 62.78 487 ARG A C 1
ATOM 3841 O O . ARG A 1 487 ? 15.385 9.498 53.173 1.00 63.00 487 ARG A O 1
ATOM 3849 N N . LEU A 1 488 ? 15.159 7.270 53.046 1.00 61.86 488 LEU A N 1
ATOM 3850 C CA . LEU A 1 488 ? 14.085 7.317 52.061 1.00 61.27 488 LEU A CA 1
ATOM 3851 C C . LEU A 1 488 ? 13.016 8.293 52.484 1.00 60.76 488 LEU A C 1
ATOM 3852 O O . LEU A 1 488 ? 12.633 9.178 51.724 1.00 60.84 488 LEU A O 1
ATOM 3857 N N . CYS A 1 489 ? 12.547 8.144 53.716 1.00 60.20 489 CYS A N 1
ATOM 3858 C CA . CYS A 1 489 ? 11.388 8.900 54.164 1.00 60.03 489 CYS A CA 1
ATOM 3859 C C . CYS A 1 489 ? 11.678 10.401 54.232 1.00 59.85 489 CYS A C 1
ATOM 3860 O O . CYS A 1 489 ? 10.759 11.212 54.100 1.00 59.95 489 CYS A O 1
ATOM 3863 N N . ASP A 1 490 ? 12.945 10.759 54.427 1.00 59.48 490 ASP A N 1
ATOM 3864 C CA . ASP A 1 490 ? 13.367 12.152 54.383 1.00 59.34 490 ASP A CA 1
ATOM 3865 C C . ASP A 1 490 ? 13.420 12.667 52.956 1.00 59.35 490 ASP A C 1
ATOM 3866 O O . ASP A 1 490 ? 13.120 13.835 52.706 1.00 59.90 490 ASP A O 1
ATOM 3871 N N . LEU A 1 491 ? 13.795 11.802 52.015 1.00 58.83 491 LEU A N 1
ATOM 3872 C CA . LEU A 1 491 ? 13.883 12.197 50.612 1.00 58.25 491 LEU A CA 1
ATOM 3873 C C . LEU A 1 491 ? 12.496 12.273 49.938 1.00 58.04 491 LEU A C 1
ATOM 3874 O O . LEU A 1 491 ? 12.288 13.072 49.037 1.00 58.31 491 LEU A O 1
ATOM 3879 N N . LEU A 1 492 ? 11.544 11.450 50.356 1.00 57.71 492 LEU A N 1
ATOM 3880 C CA . LEU A 1 492 ? 10.199 11.506 49.761 1.00 57.46 492 LEU A CA 1
ATOM 3881 C C . LEU A 1 492 ? 9.107 12.076 50.675 1.00 57.13 492 LEU A C 1
ATOM 3882 O O . LEU A 1 492 ? 8.109 12.562 50.172 1.00 57.15 492 LEU A O 1
ATOM 3887 N N . LEU A 1 493 ? 9.295 12.035 51.993 1.00 56.85 493 LEU A N 1
ATOM 3888 C CA . LEU A 1 493 ? 8.251 12.465 52.926 1.00 56.94 493 LEU A CA 1
ATOM 3889 C C . LEU A 1 493 ? 8.782 13.432 54.013 1.00 57.15 493 LEU A C 1
ATOM 3890 O O . LEU A 1 493 ? 8.563 13.248 55.222 1.00 57.92 493 LEU A O 1
ATOM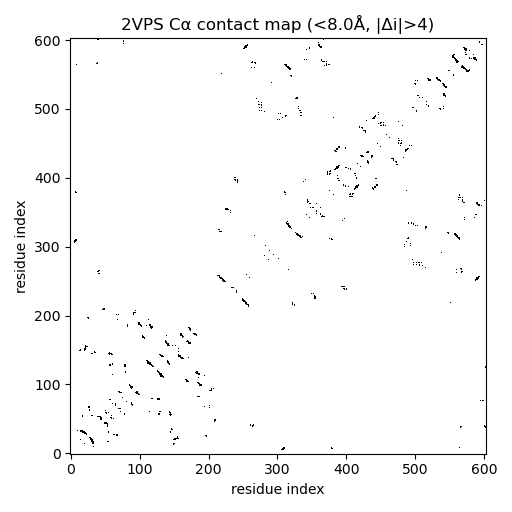 3895 N N . GLY A 1 494 ? 9.484 14.467 53.568 1.00 56.78 494 GLY A N 1
ATOM 3896 C CA . GLY A 1 494 ? 10.018 15.479 54.455 1.00 56.64 494 GLY A CA 1
ATOM 3897 C C . GLY A 1 494 ? 9.103 16.670 54.466 1.00 56.65 494 GLY A C 1
ATOM 3898 O O . GLY A 1 494 ? 8.059 16.651 53.827 1.00 56.56 494 GLY A O 1
ATOM 3899 N N . ASP A 1 495 ? 9.508 17.732 55.159 1.00 56.77 495 ASP A N 1
ATOM 3900 C CA . ASP A 1 495 ? 8.619 18.880 55.364 1.00 56.71 495 ASP A CA 1
ATOM 3901 C C . ASP A 1 495 ? 8.430 19.765 54.117 1.00 56.46 495 ASP A C 1
ATOM 3902 O O . ASP A 1 495 ? 7.558 20.636 54.095 1.00 55.93 495 ASP A O 1
ATOM 3907 N N . ASP A 1 496 ? 9.232 19.515 53.087 1.00 55.92 496 ASP A N 1
ATOM 3908 C CA . ASP A 1 496 ? 9.168 20.262 51.847 1.00 55.59 496 ASP A CA 1
ATOM 3909 C C . ASP A 1 496 ? 8.263 19.578 50.826 1.00 55.27 496 ASP A C 1
ATOM 3910 O O . ASP A 1 496 ? 8.714 18.801 49.989 1.00 55.75 496 ASP A O 1
ATOM 3915 N N . TRP A 1 497 ? 6.986 19.921 50.867 1.00 54.62 497 TRP A N 1
ATOM 3916 C CA . TRP A 1 497 ? 6.002 19.288 50.015 1.00 53.80 497 TRP A CA 1
ATOM 3917 C C . TRP A 1 497 ? 6.019 19.839 48.616 1.00 53.67 497 TRP A C 1
ATOM 3918 O O . TRP A 1 497 ? 5.179 19.448 47.830 1.00 54.15 497 TRP A O 1
ATOM 3929 N N . GLU A 1 498 ? 6.933 20.754 48.280 1.00 53.70 498 GLU A N 1
ATOM 3930 C CA . GLU A 1 498 ? 6.902 21.393 46.943 1.00 53.53 498 GLU A CA 1
ATOM 3931 C C . GLU A 1 498 ? 7.954 20.823 45.992 1.00 53.07 498 GLU A C 1
ATOM 3932 O O . GLU A 1 498 ? 8.050 21.254 44.831 1.00 52.72 498 GLU A O 1
ATOM 3938 N N . ILE A 1 499 ? 8.744 19.870 46.483 1.00 52.54 499 ILE A N 1
ATOM 3939 C CA . ILE A 1 499 ? 9.567 19.076 45.614 1.00 52.82 499 ILE A CA 1
ATOM 3940 C C . ILE A 1 499 ? 8.637 18.334 44.669 1.00 53.22 499 ILE A C 1
ATOM 3941 O O . ILE A 1 499 ? 7.623 17.751 45.111 1.00 53.49 499 ILE A O 1
ATOM 3946 N N . LEU A 1 500 ? 8.968 18.380 43.378 1.00 53.14 500 LEU A N 1
ATOM 3947 C CA . LEU A 1 500 ? 8.245 17.624 42.367 1.00 53.47 500 LEU A CA 1
ATOM 3948 C C . LEU A 1 500 ? 8.802 16.228 42.363 1.00 53.87 500 LEU A C 1
ATOM 3949 O O . LEU A 1 500 ? 10.022 16.048 42.320 1.00 53.91 500 LEU A O 1
ATOM 3954 N N . TYR A 1 501 ? 7.918 15.244 42.441 1.00 54.70 501 TYR A N 1
ATOM 3955 C CA . TYR A 1 501 ? 8.336 13.846 42.489 1.00 55.31 501 TYR A CA 1
ATOM 3956 C C . TYR A 1 501 ? 7.884 13.152 41.237 1.00 56.34 501 TYR A C 1
ATOM 3957 O O . TYR A 1 501 ? 6.740 13.320 40.804 1.00 56.65 501 TYR A O 1
ATOM 3966 N N . PHE A 1 502 ? 8.767 12.368 40.643 1.00 57.25 502 PHE A N 1
ATOM 3967 C CA . PHE A 1 502 ? 8.372 11.649 39.452 1.00 58.34 502 PHE A CA 1
ATOM 3968 C C . PHE A 1 502 ? 8.341 10.128 39.558 1.00 58.83 502 PHE A C 1
ATOM 3969 O O . PHE A 1 502 ? 9.258 9.411 39.171 1.00 59.26 502 PHE A O 1
ATOM 3977 N N . GLU A 1 503 ? 7.392 9.754 40.388 1.00 58.96 503 GLU A N 1
ATOM 3978 C CA . GLU A 1 503 ? 6.025 9.606 39.955 1.00 59.45 503 GLU A CA 1
ATOM 3979 C C . GLU A 1 503 ? 5.369 10.189 41.200 1.00 59.60 503 GLU A C 1
ATOM 3980 O O . GLU A 1 503 ? 5.711 9.787 42.311 1.00 60.10 503 GLU A O 1
ATOM 3986 N N . PRO A 1 504 ? 4.477 11.175 41.050 1.00 59.34 504 PRO A N 1
ATOM 3987 C CA . PRO A 1 504 ? 4.035 11.855 42.260 1.00 59.25 504 PRO A CA 1
ATOM 3988 C C . PRO A 1 504 ? 3.215 10.966 43.168 1.00 59.03 504 PRO A C 1
ATOM 3989 O O . PRO A 1 504 ? 2.670 9.963 42.734 1.00 58.86 504 PRO A O 1
ATOM 3993 N N . MET A 1 505 ? 3.128 11.351 44.428 1.00 59.33 505 MET A N 1
ATOM 3994 C CA . MET A 1 505 ? 2.463 10.539 45.457 1.00 59.49 505 MET A CA 1
ATOM 3995 C C . MET A 1 505 ? 1.037 10.131 45.134 1.00 59.33 505 MET A C 1
ATOM 3996 O O . MET A 1 505 ? 0.620 9.056 45.506 1.00 59.73 505 MET A O 1
ATOM 4001 N N . TRP A 1 506 ? 0.270 10.978 44.461 1.00 59.25 506 TRP A N 1
ATOM 4002 C CA . TRP A 1 506 ? -1.096 10.606 44.143 1.00 59.16 506 TRP A CA 1
ATOM 4003 C C . TRP A 1 506 ? -1.193 9.427 43.203 1.00 59.07 506 TRP A C 1
ATOM 4004 O O . TRP A 1 506 ? -2.280 8.877 43.030 1.00 59.03 506 TRP A O 1
ATOM 4015 N N . LYS A 1 507 ? -0.059 8.990 42.663 1.00 58.86 507 LYS A N 1
ATOM 4016 C CA . LYS A 1 507 ? -0.047 7.925 41.667 1.00 58.95 507 LYS A CA 1
ATOM 4017 C C . LYS A 1 507 ? -0.282 6.533 42.292 1.00 59.35 507 LYS A C 1
ATOM 4018 O O . LYS A 1 507 ? -0.496 5.535 41.570 1.00 59.34 507 LYS A O 1
ATOM 4024 N N . VAL A 1 508 ? -0.246 6.470 43.628 1.00 58.97 508 VAL A N 1
ATOM 4025 C CA . VAL A 1 508 ? -0.627 5.272 44.328 1.00 58.61 508 VAL A CA 1
ATOM 4026 C C . VAL A 1 508 ? -2.096 4.967 44.060 1.00 59.16 508 VAL A C 1
ATOM 4027 O O . VAL A 1 508 ? -2.479 3.808 44.006 1.00 59.95 508 VAL A O 1
ATOM 4031 N N . ILE A 1 509 ? -2.922 5.997 43.871 1.00 59.25 509 ILE A N 1
ATOM 4032 C CA . ILE A 1 509 ? -4.373 5.805 43.762 1.00 59.19 509 ILE A CA 1
ATOM 4033 C C . ILE A 1 509 ? -4.780 4.984 42.526 1.00 59.40 509 ILE A C 1
ATOM 4034 O O . ILE A 1 509 ? -5.336 3.895 42.642 1.00 59.42 509 ILE A O 1
ATOM 4039 N N . PRO A 1 510 ? -4.475 5.486 41.334 1.00 59.50 510 PRO A N 1
ATOM 4040 C CA . PRO A 1 510 ? -4.897 4.764 40.159 1.00 59.22 510 PRO A CA 1
ATOM 4041 C C . PRO A 1 510 ? -4.220 3.411 40.041 1.00 59.15 510 PRO A C 1
ATOM 4042 O O . PRO A 1 510 ? -4.777 2.505 39.449 1.00 59.08 510 PRO A O 1
ATOM 4046 N N . SER A 1 511 ? -3.030 3.282 40.629 1.00 59.53 511 SER A N 1
ATOM 4047 C CA . SER A 1 511 ? -2.323 1.983 40.779 1.00 59.09 511 SER A CA 1
ATOM 4048 C C . SER A 1 511 ? -2.980 0.972 41.703 1.00 58.86 511 SER A C 1
ATOM 4049 O O . SER A 1 511 ? -2.534 -0.164 41.755 1.00 58.77 511 SER A O 1
ATOM 4052 N N . ASN A 1 512 ? -4.016 1.379 42.434 1.00 58.63 512 ASN A N 1
ATOM 4053 C CA . ASN A 1 512 ? -4.601 0.554 43.470 1.00 58.59 512 ASN A CA 1
ATOM 4054 C C . ASN A 1 512 ? -5.778 -0.185 42.934 1.00 58.74 512 ASN A C 1
ATOM 4055 O O . ASN A 1 512 ? -6.641 0.437 42.338 1.00 59.07 512 ASN A O 1
ATOM 4060 N N . LYS A 1 513 ? -5.853 -1.493 43.192 1.00 59.16 513 LYS A N 1
ATOM 4061 C CA . LYS A 1 513 ? -6.962 -2.318 42.689 1.00 59.55 513 LYS A CA 1
ATOM 4062 C C . LYS A 1 513 ? -8.355 -1.787 43.104 1.00 59.32 513 LYS A C 1
ATOM 4063 O O . LYS A 1 513 ? -9.322 -1.931 42.360 1.00 59.25 513 LYS A O 1
ATOM 4069 N N . ALA A 1 514 ? -8.437 -1.113 44.248 1.00 59.11 514 ALA A N 1
ATOM 4070 C CA . ALA A 1 514 ? -9.670 -0.445 44.692 1.00 58.59 514 ALA A CA 1
ATOM 4071 C C . ALA A 1 514 ? -10.233 0.579 43.720 1.00 58.63 514 ALA A C 1
ATOM 4072 O O . ALA A 1 514 ? -11.392 0.956 43.862 1.00 59.54 514 ALA A O 1
ATOM 4074 N N . ILE A 1 515 ? -9.452 1.054 42.750 1.00 58.01 515 ILE A N 1
ATOM 4075 C CA . ILE A 1 515 ? -10.002 1.968 41.728 1.00 57.47 515 ILE A CA 1
ATOM 4076 C C . ILE A 1 515 ? -10.769 1.207 40.615 1.00 57.37 515 ILE A C 1
ATOM 4077 O O . ILE A 1 515 ? -11.491 1.799 39.801 1.00 57.01 515 ILE A O 1
ATOM 4082 N N . LEU A 1 516 ? -10.607 -0.110 40.571 1.00 57.24 516 LEU A N 1
ATOM 4083 C CA . LEU A 1 516 ? -11.136 -0.874 39.460 1.00 57.18 516 LEU A CA 1
ATOM 4084 C C . LEU A 1 516 ? -12.670 -0.926 39.427 1.00 57.26 516 LEU A C 1
ATOM 4085 O O . LEU A 1 516 ? -13.249 -0.763 38.364 1.00 58.60 516 LEU A O 1
ATOM 4090 N N . PRO A 1 517 ? -13.339 -1.138 40.565 1.00 56.73 517 PRO A N 1
ATOM 4091 C CA . PRO A 1 517 ? -14.810 -1.042 40.511 1.00 56.48 517 PRO A CA 1
ATOM 4092 C C . PRO A 1 517 ? -15.329 0.379 40.234 1.00 56.14 517 PRO A C 1
ATOM 4093 O O . PRO A 1 517 ? -16.470 0.544 39.798 1.00 55.92 517 PRO A O 1
ATOM 4097 N N . MET A 1 518 ? -14.502 1.384 40.511 1.00 55.57 518 MET A N 1
ATOM 4098 C CA . MET A 1 518 ? -14.888 2.760 40.307 1.00 55.55 518 MET A CA 1
ATOM 4099 C C . MET A 1 518 ? -14.833 3.109 38.837 1.00 55.81 518 MET A C 1
ATOM 4100 O O . MET A 1 518 ? -15.707 3.815 38.348 1.00 55.86 518 MET A O 1
ATOM 4105 N N . ILE A 1 519 ? -13.808 2.640 38.125 1.00 55.87 519 ILE A N 1
ATOM 4106 C CA . ILE A 1 519 ? -13.733 2.944 36.692 1.00 55.59 519 ILE A CA 1
ATOM 4107 C C . ILE A 1 519 ? -14.810 2.147 35.916 1.00 55.22 519 ILE A C 1
ATOM 4108 O O . ILE A 1 519 ? -15.401 2.662 34.955 1.00 54.50 519 ILE A O 1
ATOM 4113 N N . TYR A 1 520 ? -15.107 0.936 36.374 1.00 54.70 520 TYR A N 1
ATOM 4114 C CA . TYR A 1 520 ? -16.252 0.187 35.836 1.00 55.36 520 TYR A CA 1
ATOM 4115 C C . TYR A 1 520 ? -17.598 0.901 36.013 1.00 55.80 520 TYR A C 1
ATOM 4116 O O . TYR A 1 520 ? -18.408 0.941 35.076 1.00 55.57 520 TYR A O 1
ATOM 4125 N N . HIS A 1 521 ? -17.851 1.431 37.213 1.00 56.42 521 HIS A N 1
ATOM 4126 C CA . HIS A 1 521 ? -19.111 2.122 37.476 1.00 56.57 521 HIS A CA 1
ATOM 4127 C C . HIS A 1 521 ? -19.221 3.416 36.679 1.00 56.54 521 HIS A C 1
ATOM 4128 O O . HIS A 1 521 ? -20.296 3.725 36.165 1.00 56.99 521 HIS A O 1
ATOM 4135 N N . ASN A 1 522 ? -18.125 4.167 36.573 1.00 56.09 522 ASN A N 1
ATOM 4136 C CA . ASN A 1 522 ? -18.135 5.439 35.850 1.00 55.89 522 ASN A CA 1
ATOM 4137 C C . ASN A 1 522 ? -18.267 5.278 34.331 1.00 56.06 522 ASN A C 1
ATOM 4138 O O . ASN A 1 522 ? -18.884 6.114 33.665 1.00 56.23 522 ASN A O 1
ATOM 4143 N N . HIS A 1 523 ? -17.658 4.227 33.783 1.00 55.88 523 HIS A N 1
ATOM 4144 C CA . HIS A 1 523 ? -17.593 4.046 32.337 1.00 55.49 523 HIS A CA 1
ATOM 4145 C C . HIS A 1 523 ? -17.663 2.586 31.951 1.00 55.40 523 HIS A C 1
ATOM 4146 O O . HIS A 1 523 ? -16.667 2.033 31.478 1.00 55.66 523 HIS A O 1
ATOM 4153 N N . PRO A 1 524 ? -18.834 1.953 32.159 1.00 55.25 524 PRO A N 1
ATOM 4154 C CA . PRO A 1 524 ? -19.043 0.566 31.722 1.00 55.24 524 PRO A CA 1
ATOM 4155 C C . PRO A 1 524 ? -19.125 0.361 30.202 1.00 55.16 524 PRO A C 1
ATOM 4156 O O . PRO A 1 524 ? -19.013 -0.769 29.767 1.00 54.63 524 PRO A O 1
ATOM 4160 N N . GLU A 1 525 ? -19.319 1.430 29.415 1.00 55.58 525 GLU A N 1
ATOM 4161 C CA . GLU A 1 525 ? -19.329 1.330 27.933 1.00 55.77 525 GLU A CA 1
ATOM 4162 C C . GLU A 1 525 ? -18.008 0.889 27.408 1.00 55.40 525 GLU A C 1
ATOM 4163 O O . GLU A 1 525 ? -17.930 0.310 26.337 1.00 54.83 525 GLU A O 1
ATOM 4169 N N . HIS A 1 526 ? -16.948 1.244 28.129 1.00 55.53 526 HIS A N 1
ATOM 4170 C CA . HIS A 1 526 ? -15.640 1.214 27.537 1.00 55.35 526 HIS A CA 1
ATOM 4171 C C . HIS A 1 526 ? -15.247 -0.206 27.259 1.00 55.46 526 HIS A C 1
ATOM 4172 O O . HIS A 1 526 ? -15.171 -1.008 28.182 1.00 55.75 526 HIS A O 1
ATOM 4179 N N . PRO A 1 527 ? -14.986 -0.515 25.981 1.00 55.43 527 PRO A N 1
ATOM 4180 C CA . PRO A 1 527 ? -14.687 -1.879 25.545 1.00 55.21 527 PRO A CA 1
ATOM 4181 C C . PRO A 1 527 ? -13.545 -2.521 26.293 1.00 55.24 527 PRO A C 1
ATOM 4182 O O . PRO A 1 527 ? -13.437 -3.745 26.267 1.00 56.42 527 PRO A O 1
ATOM 4186 N N . ALA A 1 528 ? -12.681 -1.721 26.915 1.00 54.97 528 ALA A N 1
ATOM 4187 C CA . ALA A 1 528 ? -11.497 -2.243 27.592 1.00 54.90 528 ALA A CA 1
ATOM 4188 C C . ALA A 1 528 ? -11.686 -2.439 29.091 1.00 54.97 528 ALA A C 1
ATOM 4189 O O . ALA A 1 528 ? -10.834 -3.057 29.727 1.00 54.83 528 ALA A O 1
ATOM 4191 N N . ILE A 1 529 ? -12.771 -1.913 29.665 1.00 54.93 529 ILE A N 1
ATOM 4192 C CA . ILE A 1 529 ? -12.991 -2.051 31.104 1.00 55.20 529 ILE A CA 1
ATOM 4193 C C . ILE A 1 529 ? -13.637 -3.393 31.480 1.00 55.06 529 ILE A C 1
ATOM 4194 O O . ILE A 1 529 ? -14.470 -3.908 30.773 1.00 54.76 529 ILE A O 1
ATOM 4199 N N . LEU A 1 530 ? -13.156 -3.973 32.571 1.00 55.43 530 LEU A N 1
ATOM 4200 C CA . LEU A 1 530 ? -13.651 -5.227 33.089 1.00 55.81 530 LEU A CA 1
ATOM 4201 C C . LEU A 1 530 ? -14.599 -4.894 34.254 1.00 56.50 530 LEU A C 1
ATOM 4202 O O . LEU A 1 530 ? -14.356 -3.943 35.031 1.00 56.90 530 LEU A O 1
ATOM 4207 N N . LYS A 1 531 ? -15.660 -5.690 34.389 1.00 56.24 531 LYS A N 1
ATOM 4208 C CA . LYS A 1 531 ? -16.602 -5.499 35.466 1.00 56.24 531 LYS A CA 1
ATOM 4209 C C . LYS A 1 531 ? -15.804 -5.729 36.735 1.00 55.23 531 LYS A C 1
ATOM 4210 O O . LYS A 1 531 ? -15.022 -6.660 36.817 1.00 54.52 531 LYS A O 1
ATOM 4216 N N . ALA A 1 532 ? -15.972 -4.839 37.696 1.00 54.86 532 ALA A N 1
ATOM 4217 C CA . ALA A 1 532 ? -15.335 -4.966 38.993 1.00 54.77 532 ALA A CA 1
ATOM 4218 C C . ALA A 1 532 ? -16.295 -4.446 40.032 1.00 54.32 532 ALA A C 1
ATOM 4219 O O . ALA A 1 532 ? -16.936 -3.443 39.817 1.00 54.40 532 ALA A O 1
ATOM 4221 N N . GLU A 1 533 ? -16.391 -5.124 41.161 1.00 54.26 533 GLU A N 1
ATOM 4222 C CA . GLU A 1 533 ? -17.289 -4.702 42.220 1.00 54.58 533 GLU A CA 1
ATOM 4223 C C . GLU A 1 533 ? -16.572 -4.785 43.545 1.00 54.50 533 GLU A C 1
ATOM 4224 O O . GLU A 1 533 ? -15.532 -5.405 43.634 1.00 54.62 533 GLU A O 1
ATOM 4230 N N . TYR A 1 534 ? -17.138 -4.146 44.564 1.00 54.39 534 TYR A N 1
ATOM 4231 C CA . TYR A 1 534 ? -16.688 -4.331 45.944 1.00 54.15 534 TYR A CA 1
ATOM 4232 C C . TYR A 1 534 ? -17.334 -5.541 46.591 1.00 54.39 534 TYR A C 1
ATOM 4233 O O . TYR A 1 534 ? -16.903 -5.945 47.657 1.00 54.78 534 TYR A O 1
ATOM 4242 N N . GLU A 1 535 ? -18.361 -6.112 45.965 1.00 54.97 535 GLU A N 1
ATOM 4243 C CA . GLU A 1 535 ? -19.075 -7.252 46.534 1.00 56.10 535 GLU A CA 1
ATOM 4244 C C . GLU A 1 535 ? -19.350 -8.284 45.451 1.00 56.24 535 GLU A C 1
ATOM 4245 O O . GLU A 1 535 ? -19.463 -7.943 44.280 1.00 56.86 535 GLU A O 1
ATOM 4251 N N . LEU A 1 536 ? -19.447 -9.550 45.819 1.00 56.26 536 LEU A N 1
ATOM 4252 C CA . LEU A 1 536 ? -19.724 -10.565 44.831 1.00 56.48 536 LEU A CA 1
ATOM 4253 C C . LEU A 1 536 ? -21.167 -10.397 44.361 1.00 56.87 536 LEU A C 1
ATOM 4254 O O . LEU A 1 536 ? -22.054 -10.089 45.159 1.00 56.79 536 LEU A O 1
ATOM 4259 N N . THR A 1 537 ? -21.384 -10.586 43.061 1.00 57.36 537 THR A N 1
ATOM 4260 C CA . THR A 1 537 ? -22.690 -10.427 42.436 1.00 57.77 537 THR A CA 1
ATOM 4261 C C . THR A 1 537 ? -23.012 -11.659 41.603 1.00 58.73 537 THR A C 1
ATOM 4262 O O . THR A 1 537 ? -22.118 -12.226 40.968 1.00 58.78 537 THR A O 1
ATOM 4266 N N . ASP A 1 538 ? -24.287 -12.056 41.597 1.00 59.90 538 ASP A N 1
ATOM 4267 C CA . ASP A 1 538 ? -24.773 -13.160 40.764 1.00 60.84 538 ASP A CA 1
ATOM 4268 C C . ASP A 1 538 ? -24.181 -13.144 39.334 1.00 61.67 538 ASP A C 1
ATOM 4269 O O . ASP A 1 538 ? -23.869 -14.194 38.783 1.00 61.84 538 ASP A O 1
ATOM 4274 N N . GLU A 1 539 ? -24.010 -11.971 38.730 1.00 62.59 539 GLU A N 1
ATOM 4275 C CA . GLU A 1 539 ? -23.505 -11.923 37.355 1.00 63.32 539 GLU A CA 1
ATOM 4276 C C . GLU A 1 539 ? -22.023 -12.289 37.269 1.00 63.85 539 GLU A C 1
ATOM 4277 O O . GLU A 1 539 ? -21.613 -13.035 36.361 1.00 63.93 539 GLU A O 1
ATOM 4283 N N . LEU A 1 540 ? -21.230 -11.774 38.213 1.00 64.02 540 LEU A N 1
ATOM 4284 C CA . LEU A 1 540 ? -19.825 -12.188 38.358 1.00 63.72 540 LEU A CA 1
ATOM 4285 C C . LEU A 1 540 ? -19.692 -13.694 38.647 1.00 63.82 540 LEU A C 1
ATOM 4286 O O . LEU A 1 540 ? -18.798 -14.345 38.121 1.00 63.60 540 LEU A O 1
ATOM 4291 N N . ARG A 1 541 ? -20.589 -14.254 39.454 1.00 64.07 541 ARG A N 1
ATOM 4292 C CA . ARG A 1 541 ? -20.594 -15.703 39.676 1.00 64.77 541 ARG A CA 1
ATOM 4293 C C . ARG A 1 541 ? -20.836 -16.514 38.393 1.00 65.18 541 ARG A C 1
ATOM 4294 O O . ARG A 1 541 ? -20.461 -17.682 38.323 1.00 64.89 541 ARG A O 1
ATOM 4302 N N . LYS A 1 542 ? -21.484 -15.903 37.400 1.00 66.22 542 LYS A N 1
ATOM 4303 C CA . LYS A 1 542 ? -21.757 -16.562 36.115 1.00 66.97 542 LYS A CA 1
ATOM 4304 C C . LYS A 1 542 ? -20.603 -16.354 35.152 1.00 67.51 542 LYS A C 1
ATOM 4305 O O . LYS A 1 542 ? -20.125 -17.308 34.563 1.00 68.01 542 LYS A O 1
ATOM 4311 N N . HIS A 1 543 ? -20.160 -15.114 34.983 1.00 68.07 543 HIS A N 1
ATOM 4312 C CA . HIS A 1 543 ? -19.041 -14.840 34.089 1.00 68.78 543 HIS A CA 1
ATOM 4313 C C . HIS A 1 543 ? -17.715 -15.370 34.603 1.00 68.66 543 HIS A C 1
ATOM 4314 O O . HIS A 1 543 ? -16.798 -15.516 33.810 1.00 69.22 543 HIS A O 1
ATOM 4321 N N . GLY A 1 544 ? -17.592 -15.614 35.913 1.00 68.34 544 GLY A N 1
ATOM 4322 C CA . GLY A 1 544 ? -16.278 -15.910 36.545 1.00 67.82 544 GLY A CA 1
ATOM 4323 C C . GLY A 1 544 ? -15.541 -14.672 37.079 1.00 67.35 544 GLY A C 1
ATOM 4324 O O . GLY A 1 544 ? -15.395 -13.665 36.380 1.00 67.09 544 GLY A O 1
ATOM 4325 N N . TYR A 1 545 ? -15.048 -14.765 38.312 1.00 66.72 545 TYR A N 1
ATOM 4326 C CA . TYR A 1 545 ? -14.453 -13.627 39.016 1.00 66.38 545 TYR A CA 1
ATOM 4327 C C . TYR A 1 545 ? -13.101 -13.969 39.677 1.00 66.32 545 TYR A C 1
ATOM 4328 O O . TYR A 1 545 ? -12.790 -15.126 39.931 1.00 65.99 545 TYR A O 1
ATOM 4337 N N . ALA A 1 546 ? -12.286 -12.950 39.922 1.00 66.86 546 ALA A N 1
ATOM 4338 C CA . ALA A 1 546 ? -11.097 -13.086 40.762 1.00 67.31 546 ALA A CA 1
ATOM 4339 C C . ALA A 1 546 ? -11.271 -12.157 41.949 1.00 67.72 546 ALA A C 1
ATOM 4340 O O . ALA A 1 546 ? -11.741 -11.032 41.810 1.00 67.60 546 ALA A O 1
ATOM 4342 N N . LYS A 1 547 ? -10.907 -12.663 43.116 1.00 68.75 547 LYS A N 1
ATOM 4343 C CA . LYS A 1 547 ? -11.126 -12.015 44.373 1.00 69.66 547 LYS A CA 1
ATOM 4344 C C . LYS A 1 547 ? -9.771 -11.451 44.713 1.00 70.54 547 LYS A C 1
ATOM 4345 O O . LYS A 1 547 ? -8.909 -12.161 45.186 1.00 70.99 547 LYS A O 1
ATOM 4351 N N . LYS A 1 548 ? -9.572 -10.180 44.408 1.00 71.83 548 LYS A N 1
ATOM 4352 C CA . LYS A 1 548 ? -8.283 -9.524 44.560 1.00 73.06 548 LYS A CA 1
ATOM 4353 C C . LYS A 1 548 ? -8.352 -8.490 45.703 1.00 74.25 548 LYS A C 1
ATOM 4354 O O . LYS A 1 548 ? -9.000 -7.456 45.544 1.00 74.41 548 LYS A O 1
ATOM 4360 N N . PRO A 1 549 ? -7.695 -8.752 46.858 1.00 75.64 549 PRO A N 1
ATOM 4361 C CA . PRO A 1 549 ? -7.791 -7.787 47.978 1.00 76.24 549 PRO A CA 1
ATOM 4362 C C . PRO A 1 549 ? -6.829 -6.593 47.860 1.00 77.10 549 PRO A C 1
ATOM 4363 O O . PRO A 1 549 ? -6.207 -6.384 46.802 1.00 77.28 549 PRO A O 1
ATOM 4367 N N . ILE A 1 550 ? -6.725 -5.801 48.931 1.00 78.06 550 ILE A N 1
ATOM 4368 C CA . ILE A 1 550 ? -5.827 -4.627 48.914 1.00 78.34 550 ILE A CA 1
ATOM 4369 C C . ILE A 1 550 ? -4.879 -4.465 50.135 1.00 78.98 550 ILE A C 1
ATOM 4370 O O . ILE A 1 550 ? -4.991 -5.175 51.150 1.00 78.33 550 ILE A O 1
ATOM 4375 N N . VAL A 1 551 ? -3.947 -3.517 49.968 1.00 79.57 551 VAL A N 1
ATOM 4376 C CA . VAL A 1 551 ? -2.806 -3.251 50.877 1.00 79.90 551 VAL A CA 1
ATOM 4377 C C . VAL A 1 551 ? -3.142 -3.280 52.380 1.00 79.97 551 VAL A C 1
ATOM 4378 O O . VAL A 1 551 ? -4.212 -2.840 52.804 1.00 79.72 551 VAL A O 1
ATOM 4382 N N . ASN A 1 579 ? -10.176 -5.595 53.200 1.00 67.68 579 ASN A N 1
ATOM 4383 C CA . ASN A 1 579 ? -11.330 -6.039 52.417 1.00 67.33 579 ASN A CA 1
ATOM 4384 C C . ASN A 1 579 ? -11.041 -6.083 50.891 1.00 67.14 579 ASN A C 1
ATOM 4385 O O . ASN A 1 579 ? -9.926 -5.763 50.441 1.00 67.41 579 ASN A O 1
ATOM 4390 N N . MET A 1 580 ? -12.051 -6.455 50.110 1.00 66.58 580 MET A N 1
ATOM 4391 C CA . MET A 1 580 ? -11.834 -7.078 48.794 1.00 66.04 580 MET A CA 1
ATOM 4392 C C . MET A 1 580 ? -12.380 -6.298 47.624 1.00 65.08 580 MET A C 1
ATOM 4393 O O . MET A 1 580 ? -13.310 -5.511 47.801 1.00 65.54 580 MET A O 1
ATOM 4398 N N . ILE A 1 581 ? -11.842 -6.547 46.431 1.00 63.57 581 ILE A N 1
ATOM 4399 C CA . ILE A 1 581 ? -12.568 -6.242 45.181 1.00 62.89 581 ILE A CA 1
ATOM 4400 C C . ILE A 1 581 ? -12.707 -7.501 44.322 1.00 62.01 581 ILE A C 1
ATOM 4401 O O . ILE A 1 581 ? -11.872 -8.384 44.390 1.00 61.85 581 ILE A O 1
ATOM 4406 N N . TYR A 1 582 ? -13.773 -7.578 43.533 1.00 61.36 582 TYR A N 1
ATOM 4407 C CA . TYR A 1 582 ? -14.044 -8.742 42.687 1.00 61.48 582 TYR A CA 1
ATOM 4408 C C . TYR A 1 582 ? -14.022 -8.275 41.248 1.00 61.44 582 TYR A C 1
ATOM 4409 O O . TYR A 1 582 ? -14.757 -7.368 40.907 1.00 61.46 582 TYR A O 1
ATOM 4418 N N . GLN A 1 583 ? -13.189 -8.868 40.400 1.00 61.72 583 GLN A N 1
ATOM 4419 C CA . GLN A 1 583 ? -13.183 -8.465 38.995 1.00 62.45 583 GLN A CA 1
ATOM 4420 C C . GLN A 1 583 ? -13.420 -9.658 38.108 1.00 62.06 583 GLN A C 1
ATOM 4421 O O . GLN A 1 583 ? -13.148 -10.781 38.508 1.00 61.64 583 GLN A O 1
ATOM 4427 N N . GLN A 1 584 ? -13.952 -9.415 36.913 1.00 62.12 584 GLN A N 1
ATOM 4428 C CA . GLN A 1 584 ? -14.328 -10.512 36.042 1.00 62.51 584 GLN A CA 1
ATOM 4429 C C . GLN A 1 584 ? -13.107 -11.067 35.356 1.00 61.89 584 GLN A C 1
ATOM 4430 O O . GLN A 1 584 ? -12.119 -10.374 35.189 1.00 61.47 584 GLN A O 1
ATOM 4436 N N . LEU A 1 585 ? -13.192 -12.325 34.952 1.00 61.99 585 LEU A N 1
ATOM 4437 C CA . LEU A 1 585 ? -12.101 -12.983 34.242 1.00 62.21 585 LEU A CA 1
ATOM 4438 C C . LEU A 1 585 ? -12.153 -12.741 32.736 1.00 62.44 585 LEU A C 1
ATOM 4439 O O . LEU A 1 585 ? -13.209 -12.539 32.168 1.00 62.62 585 LEU A O 1
ATOM 4444 N N . PHE A 1 586 ? -10.992 -12.742 32.102 1.00 63.21 586 PHE A N 1
ATOM 4445 C CA . PHE A 1 586 ? -10.903 -12.661 30.651 1.00 63.44 586 PHE A CA 1
ATOM 4446 C C . PHE A 1 586 ? -9.976 -13.778 30.180 1.00 63.38 586 PHE A C 1
ATOM 4447 O O . PHE A 1 586 ? -8.939 -13.978 30.797 1.00 63.35 586 PHE A O 1
ATOM 4455 N N . GLU A 1 587 ? -10.337 -14.505 29.115 1.00 63.19 587 GLU A N 1
ATOM 4456 C CA . GLU A 1 587 ? -9.514 -15.625 28.663 1.00 63.22 587 GLU A CA 1
ATOM 4457 C C . GLU A 1 587 ? -8.216 -15.113 28.025 1.00 62.73 587 GLU A C 1
ATOM 4458 O O . GLU A 1 587 ? -8.246 -14.231 27.164 1.00 63.39 587 GLU A O 1
ATOM 4464 N N . LEU A 1 588 ? -7.078 -15.623 28.489 1.00 61.68 588 LEU A N 1
ATOM 4465 C CA . LEU A 1 588 ? -5.835 -15.448 27.777 1.00 61.06 588 LEU A CA 1
ATOM 4466 C C . LEU A 1 588 ? -5.770 -16.552 26.731 1.00 61.08 588 LEU A C 1
ATOM 4467 O O . LEU A 1 588 ? -5.879 -17.743 27.064 1.00 61.52 588 LEU A O 1
ATOM 4472 N N . LYS A 1 589 ? -5.613 -16.146 25.468 1.00 60.44 589 LYS A N 1
ATOM 4473 C CA . LYS A 1 589 ? -5.594 -17.048 24.327 1.00 59.35 589 LYS A CA 1
ATOM 4474 C C . LYS A 1 589 ? -4.138 -17.270 23.920 1.00 58.25 589 LYS A C 1
ATOM 4475 O O . LYS A 1 589 ? -3.348 -16.359 23.964 1.00 58.52 589 LYS A O 1
ATOM 4481 N N . LYS A 1 590 ? -3.787 -18.489 23.545 1.00 57.04 590 LYS A N 1
ATOM 4482 C CA . LYS A 1 590 ? -2.403 -18.865 23.289 1.00 56.15 590 LYS A CA 1
ATOM 4483 C C . LYS A 1 590 ? -2.022 -18.777 21.807 1.00 55.50 590 LYS A C 1
ATOM 4484 O O . LYS A 1 590 ? -2.835 -19.043 20.936 1.00 55.93 590 LYS A O 1
ATOM 4490 N N . GLN A 1 591 ? -0.770 -18.444 21.525 1.00 54.67 591 GLN A N 1
ATOM 4491 C CA . GLN A 1 591 ? -0.195 -18.644 20.195 1.00 54.32 591 GLN A CA 1
ATOM 4492 C C . GLN A 1 591 ? 1.112 -19.404 20.352 1.00 54.13 591 GLN A C 1
ATOM 4493 O O . GLN A 1 591 ? 1.896 -19.107 21.260 1.00 53.74 591 GLN A O 1
ATOM 4499 N N . ASP A 1 592 ? 1.333 -20.410 19.503 1.00 53.83 592 ASP A N 1
ATOM 4500 C CA . ASP A 1 592 ? 2.486 -21.317 19.654 1.00 53.39 592 ASP A CA 1
ATOM 4501 C C . ASP A 1 592 ? 2.689 -21.815 21.109 1.00 52.95 592 ASP A C 1
ATOM 4502 O O . ASP A 1 592 ? 3.805 -22.122 21.512 1.00 52.83 592 ASP A O 1
ATOM 4507 N N . ASP A 1 593 ? 1.588 -21.898 21.862 1.00 52.72 593 ASP A N 1
ATOM 4508 C CA . ASP A 1 593 ? 1.523 -22.341 23.277 1.00 52.49 593 ASP A CA 1
ATOM 4509 C C . ASP A 1 593 ? 1.845 -21.326 24.334 1.00 51.91 593 ASP A C 1
ATOM 4510 O O . ASP A 1 593 ? 1.808 -21.638 25.517 1.00 51.46 593 ASP A O 1
ATOM 4515 N N . TYR A 1 594 ? 2.086 -20.095 23.906 1.00 51.90 594 TYR A N 1
ATOM 4516 C CA . TYR A 1 594 ? 2.476 -19.018 24.801 1.00 51.64 594 TYR A CA 1
ATOM 4517 C C . TYR A 1 594 ? 1.296 -18.156 25.210 1.00 51.81 594 TYR A C 1
ATOM 4518 O O . TYR A 1 594 ? 0.539 -17.700 24.385 1.00 51.20 594 TYR A O 1
ATOM 4527 N N . TYR A 1 595 ? 1.139 -17.946 26.503 1.00 52.81 595 TYR A N 1
ATOM 4528 C CA . TYR A 1 595 ? 0.311 -16.858 26.965 1.00 53.85 595 TYR A CA 1
ATOM 4529 C C . TYR A 1 595 ? 1.080 -15.546 26.716 1.00 54.08 595 TYR A C 1
ATOM 4530 O O . TYR A 1 595 ? 2.307 -15.535 26.706 1.00 53.43 595 TYR A O 1
ATOM 4539 N N . ALA A 1 596 ? 0.363 -14.446 26.486 1.00 55.08 596 ALA A N 1
ATOM 4540 C CA . ALA A 1 596 ? 1.004 -13.134 26.275 1.00 55.51 596 ALA A CA 1
ATOM 4541 C C . ALA A 1 596 ? 0.198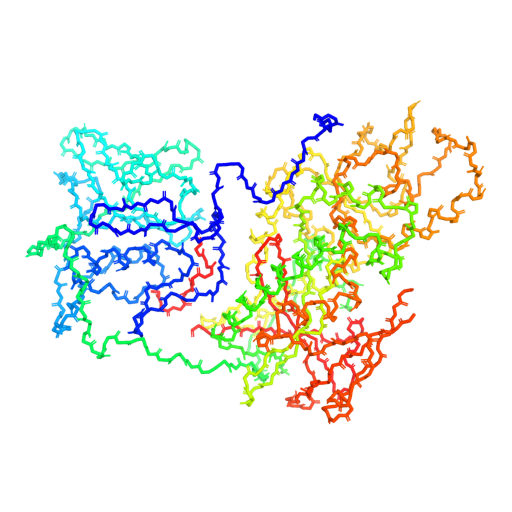 -12.047 26.949 1.00 56.30 596 ALA A C 1
ATOM 4542 O O . ALA A 1 596 ? -0.990 -11.938 26.675 1.00 57.73 596 ALA A O 1
ATOM 4544 N N . ILE A 1 597 ? 0.832 -11.257 27.814 1.00 56.75 597 ILE A N 1
ATOM 4545 C CA . ILE A 1 597 ? 0.276 -9.994 28.353 1.00 56.82 597 ILE A CA 1
ATOM 4546 C C . ILE A 1 597 ? 0.947 -8.793 27.682 1.00 56.97 597 ILE A C 1
ATOM 4547 O O . ILE A 1 597 ? 2.154 -8.772 27.491 1.00 56.97 597 ILE A O 1
ATOM 4552 N N . ILE A 1 598 ? 0.174 -7.767 27.368 1.00 57.31 598 ILE A N 1
ATOM 4553 C CA . ILE A 1 598 ? 0.701 -6.614 26.665 1.00 57.14 598 ILE A CA 1
ATOM 4554 C C . ILE A 1 598 ? 0.819 -5.474 27.638 1.00 57.03 598 ILE A C 1
ATOM 4555 O O . ILE A 1 598 ? -0.073 -5.275 28.460 1.00 57.31 598 ILE A O 1
ATOM 4560 N N . GLY A 1 599 ? 1.946 -4.765 27.577 1.00 56.86 599 GLY A N 1
ATOM 4561 C CA . GLY A 1 599 ? 2.184 -3.566 28.393 1.00 56.54 599 GLY A CA 1
ATOM 4562 C C . GLY A 1 599 ? 2.000 -2.341 27.518 1.00 56.39 599 GLY A C 1
ATOM 4563 O O . GLY A 1 599 ? 2.453 -2.336 26.400 1.00 56.79 599 GLY A O 1
ATOM 4564 N N . GLY A 1 600 ? 1.319 -1.312 28.010 1.00 56.02 600 GLY A N 1
ATOM 4565 C CA . GLY A 1 600 ? 1.039 -0.098 27.214 1.00 55.28 600 GLY A CA 1
ATOM 4566 C C . GLY A 1 600 ? 1.453 1.172 27.936 1.00 54.57 600 GLY A C 1
ATOM 4567 O O . GLY A 1 600 ? 0.835 1.557 28.926 1.00 54.30 600 GLY A O 1
ATOM 4568 N N . TRP A 1 601 ? 2.485 1.836 27.442 1.00 53.72 601 TRP A N 1
ATOM 4569 C CA . TRP A 1 601 ? 3.038 2.979 28.158 1.00 53.84 601 TRP A CA 1
ATOM 4570 C C . TRP A 1 601 ? 2.303 4.305 27.950 1.00 53.46 601 TRP A C 1
ATOM 4571 O O . TRP A 1 601 ? 1.866 4.654 26.856 1.00 53.41 601 TRP A O 1
ATOM 4582 N N . MET A 1 602 ? 2.148 5.029 29.040 1.00 53.18 602 MET A N 1
ATOM 4583 C CA . MET A 1 602 ? 1.843 6.437 28.974 1.00 52.98 602 MET A CA 1
ATOM 4584 C C . MET A 1 602 ? 3.133 7.134 29.326 1.00 52.57 602 MET A C 1
ATOM 4585 O O . MET A 1 602 ? 3.689 6.885 30.391 1.00 52.45 602 MET A O 1
ATOM 4590 N N . ILE A 1 603 ? 3.621 7.959 28.403 1.00 52.26 603 ILE A N 1
ATOM 4591 C CA . ILE A 1 603 ? 4.769 8.821 28.646 1.00 52.42 603 ILE A CA 1
ATOM 4592 C C . ILE A 1 603 ? 4.248 10.245 28.631 1.00 52.71 603 ILE A C 1
ATOM 4593 O O . ILE A 1 603 ? 3.889 10.781 27.564 1.00 52.77 603 ILE A O 1
ATOM 4598 N N . GLY A 1 604 ? 4.198 10.851 29.824 1.00 53.09 604 GLY A N 1
ATOM 4599 C CA . GLY A 1 604 ? 3.437 12.095 30.030 1.00 53.36 604 GLY A CA 1
ATOM 4600 C C . GLY A 1 604 ? 2.012 11.724 29.686 1.00 53.62 604 GLY A C 1
ATOM 4601 O O . GLY A 1 604 ? 1.571 10.661 30.084 1.00 53.78 604 GLY A O 1
ATOM 4602 N N . ASP A 1 605 ? 1.322 12.541 28.890 1.00 53.98 605 ASP A N 1
ATOM 4603 C CA . ASP A 1 605 ? -0.036 12.183 28.433 1.00 54.43 605 ASP A CA 1
ATOM 4604 C C . ASP A 1 605 ? -0.105 11.438 27.096 1.00 54.73 605 ASP A C 1
ATOM 4605 O O . ASP A 1 605 ? -1.207 11.254 26.565 1.00 55.14 605 ASP A O 1
ATOM 4610 N N . ALA A 1 606 ? 1.039 11.000 26.577 1.00 54.27 606 ALA A N 1
ATOM 4611 C CA . ALA A 1 606 ? 1.068 10.330 25.298 1.00 54.54 606 ALA A CA 1
ATOM 4612 C C . ALA A 1 606 ? 0.982 8.840 25.525 1.00 54.94 606 ALA A C 1
ATOM 4613 O O . ALA A 1 606 ? 1.752 8.306 26.309 1.00 55.61 606 ALA A O 1
ATOM 4615 N N . PHE A 1 607 ? 0.091 8.144 24.834 1.00 54.99 607 PHE A N 1
ATOM 4616 C CA . PHE A 1 607 ? 0.233 6.692 24.762 1.00 55.09 607 PHE A CA 1
ATOM 4617 C C . PHE A 1 607 ? 1.325 6.454 23.740 1.00 55.09 607 PHE A C 1
ATOM 4618 O O . PHE A 1 607 ? 1.155 6.802 22.592 1.00 55.24 607 PHE A O 1
ATOM 4626 N N . SER A 1 608 ? 2.445 5.874 24.160 1.00 55.59 608 SER A N 1
ATOM 4627 C CA . SER A 1 608 ? 3.692 5.920 23.373 1.00 55.71 608 SER A CA 1
ATOM 4628 C C . SER A 1 608 ? 4.309 4.564 23.044 1.00 56.00 608 SER A C 1
ATOM 4629 O O . SER A 1 608 ? 5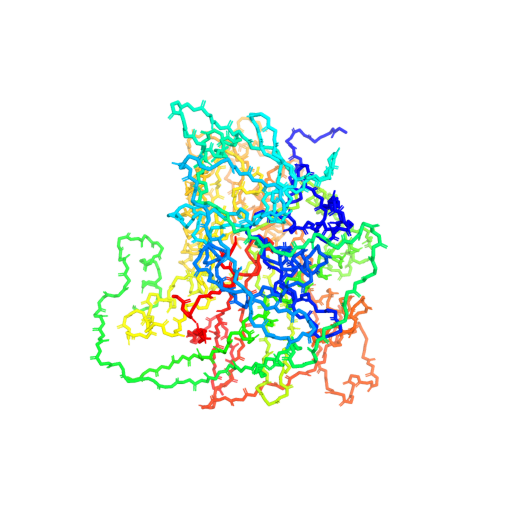.492 4.515 22.710 1.00 56.62 608 SER A O 1
ATOM 4632 N N . GLY A 1 609 ? 3.541 3.481 23.129 1.00 55.99 609 GLY A N 1
ATOM 4633 C CA . GLY A 1 609 ? 4.018 2.163 22.686 1.00 56.12 609 GLY A CA 1
ATOM 4634 C C . GLY A 1 609 ? 3.651 0.966 23.558 1.00 56.29 609 GLY A C 1
ATOM 4635 O O . GLY A 1 609 ? 3.163 1.121 24.684 1.00 56.53 609 GLY A O 1
ATOM 4636 N N . THR A 1 610 ? 3.900 -0.227 23.019 1.00 56.11 610 THR A N 1
ATOM 4637 C CA . THR A 1 610 ? 3.555 -1.493 23.661 1.00 56.33 610 THR A CA 1
ATOM 4638 C C . THR A 1 610 ? 4.696 -2.507 23.602 1.00 56.22 610 THR A C 1
ATOM 4639 O O . THR A 1 610 ? 5.477 -2.497 22.670 1.00 57.04 610 THR A O 1
ATOM 4643 N N . GLY A 1 611 ? 4.795 -3.367 24.608 1.00 56.20 611 GLY A N 1
ATOM 4644 C CA . GLY A 1 611 ? 5.782 -4.452 24.639 1.00 56.30 611 GLY A CA 1
ATOM 4645 C C . GLY A 1 611 ? 5.037 -5.688 25.101 1.00 56.46 611 GLY A C 1
ATOM 4646 O O . GLY A 1 611 ? 3.855 -5.594 25.430 1.00 57.04 611 GLY A O 1
ATOM 4647 N N . ILE A 1 612 ? 5.689 -6.844 25.123 1.00 56.04 612 ILE A N 1
ATOM 4648 C CA . ILE A 1 612 ? 5.032 -8.057 25.609 1.00 56.05 612 ILE A CA 1
ATOM 4649 C C . ILE A 1 612 ? 5.962 -8.857 26.470 1.00 56.16 612 ILE A C 1
ATOM 4650 O O . ILE A 1 612 ? 7.181 -8.813 26.290 1.00 56.00 612 ILE A O 1
ATOM 4655 N N . ARG A 1 613 ? 5.376 -9.576 27.420 1.00 56.40 613 ARG A N 1
ATOM 4656 C CA . ARG A 1 613 ? 6.062 -10.662 28.092 1.00 57.08 613 ARG A CA 1
ATOM 4657 C C . ARG A 1 613 ? 5.217 -11.904 27.855 1.00 56.41 613 ARG A C 1
ATOM 4658 O O . ARG A 1 613 ? 3.992 -11.829 27.833 1.00 56.17 613 ARG A O 1
ATOM 4666 N N . GLU A 1 614 ? 5.863 -13.038 27.639 1.00 56.08 614 GLU A N 1
ATOM 4667 C CA . GLU A 1 614 ? 5.124 -14.248 27.320 1.00 56.28 614 GLU A CA 1
ATOM 4668 C C . GLU A 1 614 ? 5.640 -15.432 28.104 1.00 56.25 614 GLU A C 1
ATOM 4669 O O . GLU A 1 614 ? 6.775 -15.432 28.557 1.00 56.51 614 GLU A O 1
ATOM 4675 N N . ASP A 1 615 ? 4.797 -16.444 28.246 1.00 55.80 615 ASP A N 1
ATOM 4676 C CA . ASP A 1 615 ? 5.167 -17.629 28.961 1.00 55.69 615 ASP A CA 1
ATOM 4677 C C . ASP A 1 615 ? 4.205 -18.748 28.631 1.00 55.64 615 ASP A C 1
ATOM 4678 O O . ASP A 1 615 ? 3.005 -18.523 28.434 1.00 55.55 615 ASP A O 1
ATOM 4683 N N . LYS A 1 616 ? 4.741 -19.963 28.580 1.00 55.35 616 LYS A N 1
ATOM 4684 C CA . LYS A 1 616 ? 3.951 -21.127 28.228 1.00 55.03 616 LYS A CA 1
ATOM 4685 C C . LYS A 1 616 ? 3.062 -21.521 29.429 1.00 54.66 616 LYS A C 1
ATOM 4686 O O . LYS A 1 616 ? 2.080 -22.244 29.255 1.00 54.45 616 LYS A O 1
ATOM 4692 N N . SER A 1 617 ? 3.394 -20.994 30.617 1.00 54.54 617 SER A N 1
ATOM 4693 C CA . SER A 1 617 ? 2.788 -21.384 31.900 1.00 54.70 617 SER A CA 1
ATOM 4694 C C . SER A 1 617 ? 2.199 -20.218 32.686 1.00 54.68 617 SER A C 1
ATOM 4695 O O . SER A 1 617 ? 0.990 -20.133 32.868 1.00 54.97 617 SER A O 1
ATOM 4698 N N . VAL A 1 618 ? 3.064 -19.347 33.184 1.00 54.47 618 VAL A N 1
ATOM 4699 C CA . VAL A 1 618 ? 2.646 -18.247 34.019 1.00 54.54 618 VAL A CA 1
ATOM 4700 C C . VAL A 1 618 ? 3.530 -17.082 33.665 1.00 54.87 618 VAL A C 1
ATOM 4701 O O . VAL A 1 618 ? 4.737 -17.163 33.850 1.00 54.60 618 VAL A O 1
ATOM 4705 N N . ILE A 1 619 ? 2.955 -16.005 33.145 1.00 55.49 619 ILE A N 1
ATOM 4706 C CA . ILE A 1 619 ? 3.737 -14.800 32.915 1.00 56.44 619 ILE A CA 1
ATOM 4707 C C . ILE A 1 619 ? 3.941 -14.078 34.258 1.00 56.98 619 ILE A C 1
ATOM 4708 O O . ILE A 1 619 ? 3.257 -13.143 34.587 1.00 55.89 619 ILE A O 1
ATOM 4713 N N . THR A 1 620 ? 4.854 -14.579 35.074 1.00 59.10 620 THR A N 1
ATOM 4714 C CA . THR A 1 620 ? 5.516 -13.724 36.069 1.00 60.17 620 THR A CA 1
ATOM 4715 C C . THR A 1 620 ? 6.376 -12.886 35.152 1.00 61.33 620 THR A C 1
ATOM 4716 O O . THR A 1 620 ? 6.893 -13.397 34.169 1.00 61.90 620 THR A O 1
ATOM 4720 N N . GLY A 1 621 ? 6.520 -11.609 35.432 1.00 62.54 621 GLY A N 1
ATOM 4721 C CA . GLY A 1 621 ? 7.314 -10.778 34.553 1.00 63.17 621 GLY A CA 1
ATOM 4722 C C . GLY A 1 621 ? 8.399 -10.083 35.314 1.00 64.61 621 GLY A C 1
ATOM 4723 O O . GLY A 1 621 ? 9.011 -9.137 34.814 1.00 66.25 621 GLY A O 1
ATOM 4724 N N . VAL A 1 622 ? 8.589 -10.506 36.553 1.00 64.97 622 VAL A N 1
ATOM 4725 C CA . VAL A 1 622 ? 9.883 -10.455 37.131 1.00 65.23 622 VAL A CA 1
ATOM 4726 C C . VAL A 1 622 ? 10.650 -11.343 36.101 1.00 65.52 622 VAL A C 1
ATOM 4727 O O . VAL A 1 622 ? 11.260 -10.802 35.172 1.00 66.18 622 VAL A O 1
ATOM 4731 N N . ASP A 1 623 ? 10.485 -12.672 36.168 1.00 65.01 623 ASP A N 1
ATOM 4732 C CA . ASP A 1 623 ? 11.311 -13.652 35.419 1.00 64.50 623 ASP A CA 1
ATOM 4733 C C . ASP A 1 623 ? 10.741 -14.244 34.093 1.00 63.98 623 ASP A C 1
ATOM 4734 O O . ASP A 1 623 ? 10.861 -15.446 33.850 1.00 62.87 623 ASP A O 1
ATOM 4739 N N . SER A 1 624 ? 10.136 -13.417 33.234 1.00 63.89 624 SER A N 1
ATOM 4740 C CA . SER A 1 624 ? 9.594 -13.902 31.931 1.00 63.41 624 SER A CA 1
ATOM 4741 C C . SER A 1 624 ? 10.253 -13.255 30.725 1.00 63.22 624 SER A C 1
ATOM 4742 O O . SER A 1 624 ? 10.615 -12.075 30.765 1.00 63.20 624 SER A O 1
ATOM 4745 N N . PRO A 1 625 ? 10.323 -14.005 29.615 1.00 62.86 625 PRO A N 1
ATOM 4746 C CA . PRO A 1 625 ? 10.935 -13.484 28.412 1.00 62.45 625 PRO A CA 1
ATOM 4747 C C . PRO A 1 625 ? 10.098 -12.357 27.871 1.00 62.24 625 PRO A C 1
ATOM 4748 O O . PRO A 1 625 ? 8.891 -12.517 27.705 1.00 62.24 625 PRO A O 1
ATOM 4752 N N . PHE A 1 626 ? 10.732 -11.214 27.633 1.00 62.09 626 PHE A N 1
ATOM 4753 C CA . PHE A 1 626 ? 10.096 -10.097 26.939 1.00 61.65 626 PHE A CA 1
ATOM 4754 C C . PHE A 1 626 ? 10.034 -10.421 25.440 1.00 61.22 626 PHE A C 1
ATOM 4755 O O . PHE A 1 626 ? 10.903 -11.113 24.909 1.00 60.88 626 PHE A O 1
ATOM 4763 N N . ALA A 1 627 ? 9.003 -9.927 24.767 1.00 60.82 627 ALA A N 1
ATOM 4764 C CA . ALA A 1 627 ? 8.792 -10.227 23.355 1.00 60.58 627 ALA A CA 1
ATOM 4765 C C . ALA A 1 627 ? 8.671 -8.941 22.539 1.00 60.23 627 ALA A C 1
ATOM 4766 O O . ALA A 1 627 ? 7.968 -8.012 22.924 1.00 60.28 627 ALA A O 1
ATOM 4768 N N . ALA A 1 628 ? 9.360 -8.893 21.407 1.00 60.07 628 ALA A N 1
ATOM 4769 C CA . ALA A 1 628 ? 9.297 -7.733 20.514 1.00 59.72 628 ALA A CA 1
ATOM 4770 C C . ALA A 1 628 ? 7.927 -7.657 19.851 1.00 59.32 628 ALA A C 1
ATOM 4771 O O . ALA A 1 628 ? 7.363 -8.680 19.472 1.00 59.25 628 ALA A O 1
ATOM 4773 N N . VAL A 1 629 ? 7.392 -6.448 19.738 1.00 59.01 629 VAL A N 1
ATOM 4774 C CA . VAL A 1 629 ? 6.165 -6.193 18.993 1.00 59.23 629 VAL A CA 1
ATOM 4775 C C . VAL A 1 629 ? 6.550 -5.301 17.811 1.00 59.37 629 VAL A C 1
ATOM 4776 O O . VAL A 1 629 ? 7.193 -4.277 18.009 1.00 59.72 629 VAL A O 1
ATOM 4780 N N . ARG A 1 630 ? 6.170 -5.691 16.594 1.00 59.51 630 ARG A N 1
ATOM 4781 C CA . ARG A 1 630 ? 6.424 -4.888 15.387 1.00 59.99 630 ARG A CA 1
ATOM 4782 C C . ARG A 1 630 ? 5.105 -4.510 14.673 1.00 60.27 630 ARG A C 1
ATOM 4783 O O . ARG A 1 630 ? 4.210 -5.351 14.548 1.00 60.09 630 ARG A O 1
ATOM 4791 N N . ILE A 1 631 ? 4.991 -3.273 14.178 1.00 60.54 631 ILE A N 1
ATOM 4792 C CA . ILE A 1 631 ? 3.761 -2.858 13.500 1.00 61.13 631 ILE A CA 1
ATOM 4793 C C . ILE A 1 631 ? 3.952 -2.848 12.011 1.00 61.55 631 ILE A C 1
ATOM 4794 O O . ILE A 1 631 ? 4.848 -2.179 11.534 1.00 62.19 631 ILE A O 1
ATOM 4799 N N . LYS A 1 632 ? 3.105 -3.558 11.271 1.00 61.92 632 LYS A N 1
ATOM 4800 C CA . LYS A 1 632 ? 3.179 -3.538 9.812 1.00 62.25 632 LYS A CA 1
ATOM 4801 C C . LYS A 1 632 ? 2.410 -2.300 9.348 1.00 62.53 632 LYS A C 1
ATOM 4802 O O . LYS A 1 632 ? 1.297 -2.069 9.806 1.00 62.96 632 LYS A O 1
ATOM 4808 N N . THR A 1 633 ? 2.996 -1.490 8.475 1.00 62.77 633 THR A N 1
ATOM 4809 C CA . THR A 1 633 ? 2.319 -0.268 8.010 1.00 63.14 633 THR A CA 1
ATOM 4810 C C . THR A 1 633 ? 1.477 -0.520 6.753 1.00 63.38 633 THR A C 1
ATOM 4811 O O . THR A 1 633 ? 0.966 -1.626 6.548 1.00 63.40 633 THR A O 1
ATOM 4815 N N . ASP A 1 644 ? 6.520 7.913 -0.407 1.00 86.97 644 ASP A N 1
ATOM 4816 C CA . ASP A 1 644 ? 6.361 7.454 0.971 1.00 87.28 644 ASP A CA 1
ATOM 4817 C C . ASP A 1 644 ? 4.965 6.841 1.182 1.00 87.51 644 ASP A C 1
ATOM 4818 O O . ASP A 1 644 ? 3.981 7.567 1.357 1.00 87.51 644 ASP A O 1
ATOM 4823 N N . ILE A 1 645 ? 4.907 5.504 1.185 1.00 87.57 645 ILE A N 1
ATOM 4824 C CA . ILE A 1 645 ? 3.653 4.740 1.241 1.00 87.44 645 ILE A CA 1
ATOM 4825 C C . ILE A 1 645 ? 3.481 3.981 2.571 1.00 87.54 645 ILE A C 1
ATOM 4826 O O . ILE A 1 645 ? 2.458 3.322 2.779 1.00 87.56 645 ILE A O 1
ATOM 4831 N N . ASP A 1 646 ? 4.463 4.093 3.473 1.00 87.57 646 ASP A N 1
ATOM 4832 C CA . ASP A 1 646 ? 4.523 3.252 4.686 1.00 87.56 646 ASP A CA 1
ATOM 4833 C C . ASP A 1 646 ? 4.642 4.039 6.010 1.00 87.56 646 ASP A C 1
ATOM 4834 O O . ASP A 1 646 ? 5.059 3.484 7.031 1.00 87.54 646 ASP A O 1
ATOM 4839 N N . LYS A 1 647 ? 4.249 5.312 6.009 1.00 87.75 647 LYS A N 1
ATOM 4840 C CA . LYS A 1 647 ? 4.390 6.157 7.209 1.00 87.86 647 LYS A CA 1
ATOM 4841 C C . LYS A 1 647 ? 3.060 6.658 7.810 1.00 87.76 647 LYS A C 1
ATOM 4842 O O . LYS A 1 647 ? 2.063 6.835 7.103 1.00 87.76 647 LYS A O 1
ATOM 4848 N N . MET A 1 648 ? 3.088 6.915 9.119 1.00 87.43 648 MET A N 1
ATOM 4849 C CA . MET A 1 648 ? 1.882 6.984 9.944 1.00 87.15 648 MET A CA 1
ATOM 4850 C C . MET A 1 648 ? 1.527 8.408 10.440 1.00 87.06 648 MET A C 1
ATOM 4851 O O . MET A 1 648 ? 2.206 9.393 10.108 1.00 87.14 648 MET A O 1
ATOM 4856 N N . ALA A 1 649 ? 0.443 8.495 11.216 1.00 86.76 649 ALA A N 1
ATOM 4857 C CA . ALA A 1 649 ? -0.075 9.760 11.751 1.00 86.40 649 ALA A CA 1
ATOM 4858 C C . ALA A 1 649 ? 0.505 10.088 13.133 1.00 86.20 649 ALA A C 1
ATOM 4859 O O . ALA A 1 649 ? 0.588 11.267 13.515 1.00 86.05 649 ALA A O 1
ATOM 4861 N N . GLU A 1 650 ? 0.891 9.039 13.872 1.00 85.86 650 GLU A N 1
ATOM 4862 C CA . GLU A 1 650 ? 1.582 9.147 15.179 1.00 85.43 650 GLU A CA 1
ATOM 4863 C C . GLU A 1 650 ? 2.793 10.093 15.138 1.00 85.19 650 GLU A C 1
ATOM 4864 O O . GLU A 1 650 ? 3.154 10.702 16.151 1.00 85.08 650 GLU A O 1
ATOM 4870 N N . ASP A 1 651 ? 3.427 10.187 13.967 1.00 84.85 651 ASP A N 1
ATOM 4871 C CA . ASP A 1 651 ? 4.586 11.061 13.770 1.00 84.48 651 ASP A CA 1
ATOM 4872 C C . ASP A 1 651 ? 4.269 12.563 13.789 1.00 84.16 651 ASP A C 1
ATOM 4873 O O . ASP A 1 651 ? 5.192 13.362 13.965 1.00 84.07 651 ASP A O 1
ATOM 4878 N N . GLU A 1 652 ? 3.000 12.954 13.613 1.00 83.89 652 GLU A N 1
ATOM 4879 C CA . GLU A 1 652 ? 2.642 14.392 13.608 1.00 83.92 652 GLU A CA 1
ATOM 4880 C C . GLU A 1 652 ? 2.822 15.027 14.991 1.00 83.88 652 GLU A C 1
ATOM 4881 O O . GLU A 1 652 ? 3.178 16.207 15.072 1.00 83.80 652 GLU A O 1
#

Radius of gyration: 26.63 Å; Cα contacts (8 Å, |Δi|>4): 1282; chains: 1; bounding box: 55×66×80 Å

CATH classification: 3.90.1720.10 (+1 more: 3.30.1490.330)

Secondary structure (DSSP, 8-state):
---SSPPEESS-TT---TT-EEEEETTTEEEE--SSTT-----EEEETTEEEEETT-HHHHHHHHHHHHHSEEPPP-SSGGGGGG--EEEETTT--EEE-EEEETTBSPPP-SSEEEEEPPBTTBSS-EEEEEEEE-SSEEEEE-SSS--SPPSSSSSEEEEEEEETTEEEEEB-SSTTS-B---EEEE-TTPPPPPTTPPPPPPPGGGSPPPPPPP-EEEEEE--SS--SS-S-TTSHHHHHHHTT---EEEEEEEHHHHHHHHHHHHHHHHHHHHHHHHHHT-HHHHHHTT--GGGHHHHHHHHHHEE---EEEEEEEE-TTT--EEEEEEE-S--S-HHIIIIIHHHHHHHTT---TTEEETTHHHHHHHHHHHHTS---SEEEEEE-S-HHHHHHHHHHHHHHHHTT-EEEEEETTSS-EE-TTS-EE-TTSPBP-EEEE-S-HHHHHHHHHHHHHHT-SS----TTSPP-HHHHHSSS-TTSEEES-GGGGTTTSGGGHHHHHHH-TT-TTPPPEESS--HHHHHH-EEEEE---EEEEE--PPPPBTTBEEEEEEEEETTEEEEEEEEEESS---SSSS-EE-EEEE---S--STT-

B-factor: mean 62.27, std 7.28, range [32.23, 101.39]

Foldseek 3Di:
DPFPAAFAALQDPQFDDQQDFLAAAFLRQTEGALRAALFFQLAFDDDPLATQGGRHDFSSSVQSCCQRWFQWGADDDFFQQCSLVDQWTAHQAPRDIAGKDRDFFWALDADAFQKKFWFDADPVAHRTHIWGFRGGDPWKTFTAGYRPGGHRDPDNGDDIFTWDDDPSITWTKHCPPVVDITTTGGIIHRPPTGTDPRPDDGDHGDCVNGHDPDDQKDKAKDFADFPAFDPDLFDCVQVLSVLVCVVPVSDMFIEIAPSNLSVQQNLVLVVVVLLLVLLVVCLVDPVSCVQQVPPPVCNVLLNCLNRRFNAAFKKKWKWFADGVVSFIATDAIRLQDDFCLCVQQPVLVSRCVRSVNPDPFKDFQQPQSLVLLLVSLLRRSDAEEAEEEEEPHSSSVSVRVSSVVSNVVNPYHYDYHYFFQQWFADPPQFIAGVVGHGAAEYEYPDGPVNLVVVVVVVCPVQHDVDGDDRVDGDHSVCVQPNPPSRRHYHVTPSSSRRRWPSSLCVSCVVCVPSSHHWHKALDDDPVCVVQPWDWDPGCSTMITGDDDQDDDVQKGKMKMWMQGTSGRRGIWIWIDNPDPPPVDTDIHTYMYGAVVGHHDSSD

InterPro domains:
  IPR005494 Glutathionylspermidine synthase, pre-ATP-grasp-like domain [PF03738] (277-629)
  IPR007921 CHAP domain [PF05257] (53-148)
  IPR007921 CHAP domain [PS50911] (34-174)
  IPR016185 Pre-ATP-grasp domain superfamily [SSF52440] (396-524)
  IPR038765 Papain-like cysteine peptidase superfamily [SSF54001] (17-196)
  IPR051705 Glutathionylspermidine Synthetase/Amidase [PTHR30094] (1-192)

Sequence (603 aa):
SSLQRASVSFNKPGHIPFGAVQGYAPGGVPAYSNKHDHYFSGERNIEDNIFFGFKYQCVEFARRWLLVRKGLLLPDVNWACHIFQLKEVRDAATTESFAVLQVRNGTTTKPEADALLVYPSTDANPVGHVGTITEVGDDYVCVADQNYRFHKWESSCAYKLKLDHRDGIWTIIDDIDADEIEIPLGWLTFPGRANRPEGAPPVALHPSLHFKEPPKPYLLRRNFLPTESKANWLDMNNPAERLFVEEFGVVSYYESNHEFHLRCVAYGTQLHAIFMEATAQVIESDEKLRLFAIPEEFWPRIRHSWKYQQTYISGRFDFAFNNETGEVKCFEYNADSASTLLECGLIQQKWAESVGLDKQDTRGSGFAVERNLKMAWANSGATGRVHFCVDEEREEQYTALYCMQAAEAVGLEGKLCILFDEFRFDDNGHVVDSDGVRVRNVWKTWMWESAITDYYAAREERGENWKPSPKDKVRLCDLLLGDDWEILYFEPMWKVIPSNKAILPMIYHNHPEHPAILKAEYELTDELRKHGYAKKPIVNMIYQQLFELKKQDDYYAIIGGWMIGDAFSGTGIREDKSVITGVDSPFAAVRIKTDIDKMAEDE

Solvent-accessible surface area: 27598 Å² total; per-residue (Å²): 160,117,65,172,55,73,62,21,32,21,121,54,128,58,70,32,98,56,28,34,51,1,10,121,1,38,26,51,0,23,0,50,0,0,60,33,64,58,17,17,2,7,46,57,25,77,121,123,79,10,33,22,5,24,58,23,7,0,15,1,0,0,13,17,2,0,9,52,16,16,6,0,19,2,25,128,28,50,36,1,8,36,0,22,125,28,165,96,1,105,18,2,61,73,38,123,65,38,71,14,98,77,15,155,21,28,26,106,65,80,4,95,41,26,0,0,0,0,0,26,58,49,167,94,19,44,3,3,2,1,1,0,0,20,82,31,11,130,99,49,0,8,0,0,1,0,8,41,46,8,59,145,15,180,77,50,16,7,20,125,2,112,6,28,103,167,141,44,61,34,29,0,34,7,35,88,70,79,148,101,100,16,78,2,66,0,1,0,10,7,77,87,72,76,48,63,98,127,80,34,99,108,48,92,30,78,83,74,26,68,57,175,163,39,99,132,6,55,6,74,26,98,95,46,121,33,146,123,79,130,99,128,88,26,69,104,138,34,56,0,5,91,15,25,41,89,70,118,101,133,44,43,9,3,11,1,15,46,23,3,9,4,66,0,2,11,34,0,13,49,0,12,61,13,0,29,84,0,0,37,60,0,9,148,20,71,137,79,0,143,55,5,48,15,43,112,86,3,12,79,32,0,53,42,13,42,156,3,4,45,0,16,0,15,2,30,0,16,0,2,22,8,39,156,78,14,70,3,28,7,30,49,4,39,0,10,47,14,31,6,2,0,11,1,12,34,13,7,53,48,48,0,81,11,14,34,0,65,100,170,46,9,43,2,1,4,51,16,0,91,72,12,0,59,53,3,2,62,39,0,27,7,83,48,31,0,0,0,1,0,42,123,96,105,62,41,21,2,11,0,25,10,0,24,66,5,0,84,64,49,72,18,97,15,57,53,1,78,61,34,114,44,6,178,10,46,135,119,23,62,19,16,3,76,92,54,54,103,4,75,0,0,12,2,17,37,89,2,69,43,0,25,93,28,45,83,44,2,84,124,132,74,18,138,144,65,174,38,43,83,191,44,167,8,55,10,4,16,1,1,8,21,142,37,86,29,13,3,18,1,4,0,5,0,2,16,0,3,37,17,72,0,0,11,0,12,5,43,94,50,47,78,128,16,70,0,10,8,68,0,38,67,136,69,51,117,98,4,167,161,96,20,82,25,116,57,75,40,137,133,64,0,30,6,21,101,32,120,57,88,110,45,83,84,52,59,23,39,4,7,0,1,2,2,2,20,16,13,2,0,3,1,1,33,10,31,120,85,102,36,66,24,138,120,10,76,53,5,8,2,2,1,87,60,98,163,54,72,9,20,24,14,20

Nearest PDB structures (foldseek):
  2vpm-assembly1_A  TM=9.977E-01  e=0.000E+00  Leishmania major
  2vpm-assembly2_B  TM=9.911E-01  e=0.000E+00  Leishmania major
  2vob-assembly1_A  TM=9.748E-01  e=0.000E+00  Leishmania major
  2io7-assembly1_B  TM=6.295E-01  e=1.063E-52  Escherichia coli
  3a30-assembly1_A  TM=8.942E-01  e=4.968E-17  Escherichia coli K-12

Organism: Leishmania major (NCBI:txid5664)